Protein 2I33 (pdb70)

Organism: Bacillus anthracis (NCBI:txid1392)

Foldseek 3Di:
DLVLQVLVVLLCCCPDPVVQLVLLQVLLVLVLVLVVVDVVVPDPFQEAAEEEPDLFFFDPSVVSVVCSVVSNDPPVCVVVSLQVLATETGHNRQVSQVVCVVVVYYYAHEYADEPVSLVSPLSNCVVRNHPPSDPVRYHYDYVVDFARVVVVVVCVVRHPHQAFEEAACSSDPDQGLDALVVSVVVCVVCVVCDSNRYRHHHRPNDYVNLCNLVSVDPVDDPVVSVVSVVVPDDDDDD/DLLLLVLVVLLCCCVDPPVQLVLLVVLLVLVLVLVVVDVVVPDPFAAAAEEEPDLWFFDPSVVSVVCSVVSPDPPVCVVVSLQVLATETGHNRQVSQVVCVVVVYHYAHEYQDAPVSLVSQLSNCVVNNRPPSDPVRYHYDDPVFARVVVVVVVVVRHDHQAFIEAACSSDPDQGLDALVVNVVVCVVCVVCDSNRYRHHHRPNDYVNLCNLVSVDPPDDSVRSVVSVVVPDDDDD

CATH classification: 3.40.50.1000

Structure (mmCIF, N/CA/C/O backbone):
data_2I33
#
_entry.id   2I33
#
_cell.length_a   52.231
_cell.length_b   89.909
_cell.length_c   104.238
_cell.angle_alpha   90.00
_cell.angle_beta   90.00
_cell.angle_gamma   90.00
#
_symmetry.space_group_name_H-M   'P 21 21 21'
#
loop_
_entity.id
_entity.type
_entity.pdbx_description
1 polymer 'Acid phosphatase'
2 non-polymer 'MAGNESIUM ION'
3 water water
#
loop_
_atom_site.group_PDB
_atom_site.id
_atom_site.type_symbol
_atom_site.label_atom_id
_atom_site.label_alt_id
_atom_site.label_comp_id
_atom_site.label_asym_id
_atom_site.label_entity_id
_atom_site.label_seq_id
_atom_site.pdbx_PDB_ins_code
_atom_site.Cartn_x
_atom_site.Cartn_y
_atom_site.Cartn_z
_atom_site.occupancy
_atom_site.B_iso_or_equiv
_atom_site.auth_seq_id
_atom_site.auth_comp_id
_atom_site.auth_asym_id
_atom_site.auth_atom_id
_atom_site.pdbx_PDB_model_num
ATOM 1 N N . VAL A 1 14 ? 40.332 30.848 41.310 1.00 41.36 14 VAL A N 1
ATOM 2 C CA . VAL A 1 14 ? 40.757 31.605 40.089 1.00 41.36 14 VAL A CA 1
ATOM 3 C C . VAL A 1 14 ? 40.677 33.115 40.308 1.00 41.21 14 VAL A C 1
ATOM 4 O O . VAL A 1 14 ? 39.708 33.638 40.874 1.00 41.53 14 VAL A O 1
ATOM 8 N N . LYS A 1 15 ? 41.712 33.812 39.854 1.00 40.36 15 LYS A N 1
ATOM 9 C CA . LYS A 1 15 ? 41.754 35.264 39.901 1.00 39.68 15 LYS A CA 1
ATOM 10 C C . LYS A 1 15 ? 41.616 35.786 38.477 1.00 38.50 15 LYS A C 1
ATOM 11 O O . LYS A 1 15 ? 42.612 35.887 37.744 1.00 39.24 15 LYS A O 1
ATOM 13 N N . LEU A 1 16 ? 40.380 36.121 38.080 1.00 36.73 16 LEU A N 1
ATOM 14 C CA . LEU A 1 16 ? 40.097 36.602 36.744 1.00 35.83 16 LEU A CA 1
ATOM 15 C C . LEU A 1 16 ? 40.966 37.788 36.395 1.00 33.60 16 LEU A C 1
ATOM 16 O O . LEU A 1 16 ? 41.385 37.926 35.258 1.00 34.29 16 LEU A O 1
ATOM 21 N N . THR A 1 17 ? 41.213 38.670 37.357 1.00 31.78 17 THR A N 1
ATOM 22 C CA . THR A 1 17 ? 41.928 39.908 37.043 1.00 29.59 17 THR A CA 1
ATOM 23 C C . THR A 1 17 ? 43.359 39.674 36.537 1.00 28.17 17 THR A C 1
ATOM 24 O O . THR A 1 17 ? 43.877 40.489 35.765 1.00 28.09 17 THR A O 1
ATOM 28 N N . ASP A 1 18 ? 43.956 38.550 36.914 1.00 27.08 18 ASP A N 1
ATOM 29 C CA . ASP A 1 18 ? 45.303 38.244 36.457 1.00 26.32 18 ASP A CA 1
ATOM 30 C C . ASP A 1 18 ? 45.271 37.979 34.960 1.00 25.71 18 ASP A C 1
ATOM 31 O O . ASP A 1 18 ? 46.239 38.245 34.257 1.00 26.85 18 ASP A O 1
ATOM 36 N N . GLN A 1 19 ? 44.154 37.459 34.477 1.00 25.08 19 GLN A N 1
ATOM 37 C CA . GLN A 1 19 ? 44.030 37.169 33.043 1.00 25.53 19 GLN A CA 1
ATOM 38 C C . GLN A 1 19 ? 44.038 38.402 32.144 1.00 26.50 19 GLN A C 1
ATOM 39 O O . GLN A 1 19 ? 44.229 38.285 30.913 1.00 25.79 19 GLN A O 1
ATOM 45 N N . GLN A 1 20 ? 43.847 39.582 32.750 1.00 26.71 20 GLN A N 1
ATOM 46 C CA A GLN A 1 20 ? 43.822 40.907 32.088 0.50 27.25 20 GLN A CA 1
ATOM 47 C CA B GLN A 1 20 ? 43.829 40.832 31.989 0.50 26.51 20 GLN A CA 1
ATOM 48 C C . GLN A 1 20 ? 45.209 41.504 31.925 1.00 26.52 20 GLN A C 1
ATOM 49 O O . GLN A 1 20 ? 45.390 42.524 31.234 1.00 26.24 20 GLN A O 1
ATOM 60 N N . LEU A 1 21 ? 46.164 40.941 32.640 1.00 26.17 21 LEU A N 1
ATOM 61 C CA . LEU A 1 21 ? 47.407 41.642 32.869 1.00 26.85 21 LEU A CA 1
ATOM 62 C C . LEU A 1 21 ? 48.110 42.055 31.589 1.00 26.13 21 LEU A C 1
ATOM 63 O O . LEU A 1 21 ? 48.424 43.234 31.420 1.00 28.01 21 LEU A O 1
ATOM 68 N N . MET A 1 22 ? 48.320 41.124 30.664 1.00 26.32 22 MET A N 1
ATOM 69 C CA . MET A 1 22 ? 49.018 41.475 29.426 1.00 25.99 22 MET A CA 1
ATOM 70 C C . MET A 1 22 ? 48.251 42.499 28.590 1.00 26.10 22 MET A C 1
ATOM 71 O O . MET A 1 22 ? 48.826 43.442 28.049 1.00 26.35 22 MET A O 1
ATOM 76 N N . ALA A 1 23 ? 46.943 42.315 28.481 1.00 25.96 23 ALA A N 1
ATOM 77 C CA . ALA A 1 23 ? 46.130 43.295 27.755 1.00 26.46 23 ALA A CA 1
ATOM 78 C C . ALA A 1 23 ? 46.308 44.698 28.349 1.00 26.61 23 ALA A C 1
ATOM 79 O O . ALA A 1 23 ? 46.478 45.684 27.614 1.00 27.72 23 ALA A O 1
ATOM 81 N N . ASP A 1 24 ? 46.268 44.773 29.675 1.00 25.69 24 ASP A N 1
ATOM 82 C CA . ASP A 1 24 ? 46.380 46.057 30.380 1.00 26.72 24 ASP A CA 1
ATOM 83 C C . ASP A 1 24 ? 47.758 46.641 30.205 1.00 26.66 24 ASP A C 1
ATOM 84 O O . ASP A 1 24 ? 47.917 47.843 29.966 1.00 26.93 24 ASP A O 1
ATOM 89 N N . LEU A 1 25 ? 48.748 45.778 30.296 1.00 26.31 25 LEU A N 1
ATOM 90 C CA . LEU A 1 25 ? 50.135 46.193 30.200 1.00 26.40 25 LEU A CA 1
ATOM 91 C C . LEU A 1 25 ? 50.425 46.734 28.793 1.00 27.00 25 LEU A C 1
ATOM 92 O O . LEU A 1 25 ? 51.065 47.756 28.629 1.00 27.91 25 LEU A O 1
ATOM 97 N N . TRP A 1 26 ? 49.915 46.046 27.777 1.00 27.01 26 TRP A N 1
ATOM 98 C CA . TRP A 1 26 ? 50.026 46.529 26.400 1.00 25.98 26 TRP A CA 1
ATOM 99 C C . TRP A 1 26 ? 49.383 47.913 26.280 1.00 26.38 26 TRP A C 1
ATOM 100 O O . TRP A 1 26 ? 49.924 48.860 25.712 1.00 26.57 26 TRP A O 1
ATOM 111 N N . TYR A 1 27 ? 48.176 48.008 26.781 1.00 25.74 27 TYR A N 1
ATOM 112 C CA . TYR A 1 27 ? 47.429 49.244 26.599 1.00 26.57 27 TYR A CA 1
ATOM 113 C C . TYR A 1 27 ? 48.146 50.410 27.291 1.00 27.05 27 TYR A C 1
ATOM 114 O O . TYR A 1 27 ? 48.205 51.536 26.760 1.00 28.61 27 TYR A O 1
ATOM 123 N N . GLN A 1 28 ? 48.699 50.147 28.473 1.00 28.18 28 GLN A N 1
ATOM 124 C CA . GLN A 1 28 ? 49.350 51.188 29.256 1.00 29.15 28 GLN A CA 1
ATOM 125 C C . GLN A 1 28 ? 50.744 51.560 28.827 1.00 30.26 28 GLN A C 1
ATOM 126 O O . GLN A 1 28 ? 51.182 52.695 29.068 1.00 32.27 28 GLN A O 1
ATOM 132 N N . THR A 1 29 ? 51.470 50.620 28.248 1.00 28.41 29 THR A N 1
ATOM 133 C CA . THR A 1 29 ? 52.883 50.841 28.000 1.00 28.89 29 THR A CA 1
ATOM 134 C C . THR A 1 29 ? 53.278 50.755 26.543 1.00 27.88 29 THR A C 1
ATOM 135 O O . THR A 1 29 ? 54.330 51.283 26.190 1.00 28.26 29 THR A O 1
ATOM 139 N N . ALA A 1 30 ? 52.520 50.026 25.712 1.00 26.91 30 ALA A N 1
ATOM 140 C CA . ALA A 1 30 ? 53.007 49.735 24.371 1.00 27.02 30 ALA A CA 1
ATOM 141 C C . ALA A 1 30 ? 52.990 50.942 23.465 1.00 26.86 30 ALA A C 1
ATOM 142 O O . ALA A 1 30 ? 51.946 51.548 23.243 1.00 26.92 30 ALA A O 1
ATOM 144 N N . GLY A 1 31 ? 54.128 51.240 22.862 1.00 27.13 31 GLY A N 1
ATOM 145 C CA . GLY A 1 31 ? 54.133 52.284 21.835 1.00 26.00 31 GLY A CA 1
ATOM 146 C C . GLY A 1 31 ? 53.179 51.955 20.694 1.00 25.80 31 GLY A C 1
ATOM 147 O O . GLY A 1 31 ? 52.633 52.834 20.050 1.00 26.98 31 GLY A O 1
ATOM 148 N N . GLU A 1 32 ? 53.045 50.659 20.372 1.00 25.42 32 GLU A N 1
ATOM 149 C CA . GLU A 1 32 ? 52.120 50.192 19.340 1.00 24.85 32 GLU A CA 1
ATOM 150 C C . GLU A 1 32 ? 50.715 50.674 19.599 1.00 25.49 32 GLU A C 1
ATOM 151 O O . GLU A 1 32 ? 50.012 51.097 18.675 1.00 26.81 32 GLU A O 1
ATOM 157 N N . MET A 1 33 ? 50.319 50.622 20.865 1.00 26.51 33 MET A N 1
ATOM 158 C CA . MET A 1 33 ? 49.003 51.123 21.238 1.00 26.67 33 MET A CA 1
ATOM 159 C C . MET A 1 33 ? 48.915 52.602 20.869 1.00 27.11 33 MET A C 1
ATOM 160 O O . MET A 1 33 ? 47.996 53.044 20.240 1.00 27.35 33 MET A O 1
ATOM 165 N N . LYS A 1 34 ? 49.918 53.363 21.278 1.00 26.88 34 LYS A N 1
ATOM 166 C CA . LYS A 1 34 ? 49.905 54.808 20.977 1.00 27.43 34 LYS A CA 1
ATOM 167 C C . LYS A 1 34 ? 49.838 55.042 19.477 1.00 27.16 34 LYS A C 1
ATOM 168 O O . LYS A 1 34 ? 49.093 55.902 19.021 1.00 27.35 34 LYS A O 1
ATOM 174 N N . ALA A 1 35 ? 50.599 54.267 18.717 1.00 26.34 35 ALA A N 1
ATOM 175 C CA . ALA A 1 35 ? 50.640 54.402 17.271 1.00 26.57 35 ALA A CA 1
ATOM 176 C C . ALA A 1 35 ? 49.279 54.124 16.645 1.00 26.27 35 ALA A C 1
ATOM 177 O O . ALA A 1 35 ? 48.873 54.762 15.658 1.00 27.27 35 ALA A O 1
ATOM 179 N N . LEU A 1 36 ? 48.556 53.146 17.208 1.00 25.03 36 LEU A N 1
ATOM 180 C CA . LEU A 1 36 ? 47.233 52.840 16.722 1.00 26.02 36 LEU A CA 1
ATOM 181 C C . LEU A 1 36 ? 46.274 53.996 16.994 1.00 26.07 36 LEU A C 1
ATOM 182 O O . LEU A 1 36 ? 45.392 54.264 16.196 1.00 28.12 36 LEU A O 1
ATOM 187 N N . TYR A 1 37 ? 46.428 54.673 18.118 1.00 26.76 37 TYR A N 1
ATOM 188 C CA . TYR A 1 37 ? 45.635 55.865 18.401 1.00 26.87 37 TYR A CA 1
ATOM 189 C C . TYR A 1 37 ? 45.998 56.986 17.429 1.00 27.22 37 TYR A C 1
ATOM 190 O O . TYR A 1 37 ? 45.124 57.603 16.851 1.00 27.69 37 TYR A O 1
ATOM 199 N N . TYR A 1 38 ? 47.272 57.217 17.196 1.00 26.85 38 TYR A N 1
ATOM 200 C CA . TYR A 1 38 ? 47.615 58.234 16.183 1.00 26.49 38 TYR A CA 1
ATOM 201 C C . TYR A 1 38 ? 47.085 57.831 14.811 1.00 26.59 38 TYR A C 1
ATOM 202 O O . TYR A 1 38 ? 46.616 58.677 14.033 1.00 27.08 38 TYR A O 1
ATOM 211 N N . GLN A 1 39 ? 47.190 56.563 14.456 1.00 26.80 39 GLN A N 1
ATOM 212 C CA . GLN A 1 39 ? 46.742 56.129 13.147 1.00 27.07 39 GLN A CA 1
ATOM 213 C C . GLN A 1 39 ? 45.254 56.391 12.996 1.00 27.04 39 GLN A C 1
ATOM 214 O O . GLN A 1 39 ? 44.785 56.886 11.975 1.00 27.26 39 GLN A O 1
ATOM 220 N N . GLY A 1 40 ? 44.508 56.067 14.044 1.00 26.57 40 GLY A N 1
ATOM 221 C CA . GLY A 1 40 ? 43.064 56.274 14.029 1.00 26.71 40 GLY A CA 1
ATOM 222 C C . GLY A 1 40 ? 42.740 57.765 13.873 1.00 26.90 40 GLY A C 1
ATOM 223 O O . GLY A 1 40 ? 41.951 58.175 13.003 1.00 27.57 40 GLY A O 1
ATOM 224 N N . TYR A 1 41 ? 43.361 58.592 14.687 1.00 26.12 41 TYR A N 1
ATOM 225 C CA . TYR A 1 41 ? 43.081 60.026 14.618 1.00 26.70 41 TYR A CA 1
ATOM 226 C C . TYR A 1 41 ? 43.608 60.668 13.348 1.00 27.36 41 TYR A C 1
ATOM 227 O O . TYR A 1 41 ? 42.966 61.588 12.800 1.00 27.98 41 TYR A O 1
ATOM 236 N N . ASN A 1 42 ? 44.740 60.187 12.829 1.00 26.51 42 ASN A N 1
ATOM 237 C CA . ASN A 1 42 ? 45.198 60.705 11.553 1.00 27.53 42 ASN A CA 1
ATOM 238 C C . ASN A 1 42 ? 44.222 60.382 10.429 1.00 26.99 42 ASN A C 1
ATOM 239 O O . ASN A 1 42 ? 43.952 61.207 9.560 1.00 26.85 42 ASN A O 1
ATOM 244 N N . THR A 1 43 ? 43.749 59.140 10.438 1.00 27.03 43 THR A N 1
ATOM 245 C CA . THR A 1 43 ? 42.849 58.680 9.416 1.00 27.68 43 THR A CA 1
ATOM 246 C C . THR A 1 43 ? 41.546 59.450 9.575 1.00 27.79 43 THR A C 1
ATOM 247 O O . THR A 1 43 ? 40.943 59.891 8.599 1.00 27.81 43 THR A O 1
ATOM 251 N N . GLY A 1 44 ? 41.113 59.630 10.807 1.00 28.05 44 GLY A N 1
ATOM 252 C CA . GLY A 1 44 ? 39.905 60.407 11.052 1.00 27.75 44 GLY A CA 1
ATOM 253 C C . GLY A 1 44 ? 40.028 61.833 10.509 1.00 27.15 44 GLY A C 1
ATOM 254 O O . GLY A 1 44 ? 39.089 62.391 9.914 1.00 27.59 44 GLY A O 1
ATOM 255 N N . GLN A 1 45 ? 41.177 62.463 10.692 1.00 27.44 45 GLN A N 1
ATOM 256 C CA . GLN A 1 45 ? 41.355 63.811 10.171 1.00 27.73 45 GLN A CA 1
ATOM 257 C C . GLN A 1 45 ? 41.268 63.870 8.640 1.00 27.27 45 GLN A C 1
ATOM 258 O O . GLN A 1 45 ? 40.632 64.749 8.064 1.00 27.71 45 GLN A O 1
ATOM 264 N N . LEU A 1 46 ? 41.903 62.907 7.986 1.00 27.09 46 LEU A N 1
ATOM 265 C CA . LEU A 1 46 ? 41.876 62.798 6.538 1.00 27.90 46 LEU A CA 1
ATOM 266 C C . LEU A 1 46 ? 40.446 62.639 6.068 1.00 27.09 46 LEU A C 1
ATOM 267 O O . LEU A 1 46 ? 40.007 63.302 5.145 1.00 27.45 46 LEU A O 1
ATOM 272 N N . LYS A 1 47 ? 39.710 61.757 6.733 1.00 26.09 47 LYS A N 1
ATOM 273 C CA . LYS A 1 47 ? 38.349 61.508 6.338 1.00 27.04 47 LYS A CA 1
ATOM 274 C C . LYS A 1 47 ? 37.439 62.679 6.681 1.00 26.89 47 LYS A C 1
ATOM 275 O O . LYS A 1 47 ? 36.476 62.943 5.967 1.00 27.38 47 LYS A O 1
ATOM 281 N N . LEU A 1 48 ? 37.759 63.403 7.749 1.00 25.95 48 LEU A N 1
ATOM 282 C CA . LEU A 1 48 ? 37.001 64.612 8.068 1.00 26.27 48 LEU A CA 1
ATOM 283 C C . LEU A 1 48 ? 37.145 65.628 6.936 1.00 26.65 48 LEU A C 1
ATOM 284 O O . LEU A 1 48 ? 36.179 66.147 6.428 1.00 26.22 48 LEU A O 1
ATOM 289 N N . ASP A 1 49 ? 38.372 65.886 6.513 1.00 26.93 49 ASP A N 1
ATOM 290 C CA . ASP A 1 49 ? 38.581 66.812 5.411 1.00 27.22 49 ASP A CA 1
ATOM 291 C C . ASP A 1 49 ? 37.843 66.396 4.137 1.00 27.01 49 ASP A C 1
ATOM 292 O O . ASP A 1 49 ? 37.271 67.222 3.448 1.00 27.02 49 ASP A O 1
ATOM 297 N N . ALA A 1 50 ? 37.890 65.096 3.854 1.00 26.93 50 ALA A N 1
ATOM 298 C CA . ALA A 1 50 ? 37.238 64.541 2.669 1.00 27.28 50 ALA A CA 1
ATOM 299 C C . ALA A 1 50 ? 35.741 64.796 2.743 1.00 27.12 50 ALA A C 1
ATOM 300 O O . ALA A 1 50 ? 35.122 65.171 1.753 1.00 27.21 50 ALA A O 1
ATOM 302 N N . ALA A 1 51 ? 35.181 64.553 3.930 1.00 26.63 51 ALA A N 1
ATOM 303 C CA . ALA A 1 51 ? 33.756 64.725 4.148 1.00 27.45 51 ALA A CA 1
ATOM 304 C C . ALA A 1 51 ? 33.342 66.176 4.005 1.00 27.27 51 ALA A C 1
ATOM 305 O O . ALA A 1 51 ? 32.296 66.471 3.426 1.00 28.25 51 ALA A O 1
ATOM 307 N N . LEU A 1 52 ? 34.145 67.086 4.545 1.00 26.66 52 LEU A N 1
ATOM 308 C CA . LEU A 1 52 ? 33.854 68.519 4.431 1.00 27.60 52 LEU A CA 1
ATOM 309 C C . LEU A 1 52 ? 33.938 68.959 2.979 1.00 28.17 52 LEU A C 1
ATOM 310 O O . LEU A 1 52 ? 33.126 69.756 2.520 1.00 28.33 52 LEU A O 1
ATOM 315 N N . ALA A 1 53 ? 34.909 68.432 2.248 1.00 28.21 53 ALA A N 1
ATOM 316 C CA . ALA A 1 53 ? 35.025 68.778 0.833 1.00 29.22 53 ALA A CA 1
ATOM 317 C C . ALA A 1 53 ? 33.858 68.203 0.030 1.00 29.91 53 ALA A C 1
ATOM 318 O O . ALA A 1 53 ? 33.445 68.815 -0.957 1.00 30.62 53 ALA A O 1
ATOM 320 N N . LYS A 1 54 ? 33.349 67.015 0.430 1.00 31.25 54 LYS A N 1
ATOM 321 C CA . LYS A 1 54 ? 32.188 66.422 -0.270 1.00 32.16 54 LYS A CA 1
ATOM 322 C C . LYS A 1 54 ? 30.975 67.342 -0.023 1.00 33.23 54 LYS A C 1
ATOM 323 O O . LYS A 1 54 ? 30.153 67.622 -0.927 1.00 30.51 54 LYS A O 1
ATOM 326 N N . GLY A 1 55 ? 30.892 67.828 1.220 1.00 32.43 55 GLY A N 1
ATOM 327 C CA . GLY A 1 55 ? 29.793 68.655 1.649 1.00 33.33 55 GLY A CA 1
ATOM 328 C C . GLY A 1 55 ? 28.759 67.782 2.304 1.00 33.78 55 GLY A C 1
ATOM 329 O O . GLY A 1 55 ? 28.773 66.554 2.173 1.00 34.38 55 GLY A O 1
ATOM 330 N N . THR A 1 56 ? 27.873 68.426 3.036 1.00 34.57 56 THR A N 1
ATOM 331 C CA . THR A 1 56 ? 26.834 67.732 3.752 1.00 35.29 56 THR A CA 1
ATOM 332 C C . THR A 1 56 ? 25.531 68.484 3.536 1.00 34.96 56 THR A C 1
ATOM 333 O O . THR A 1 56 ? 25.536 69.644 3.090 1.00 36.03 56 THR A O 1
ATOM 337 N N . GLU A 1 57 ? 24.413 67.821 3.834 1.00 34.84 57 GLU A N 1
ATOM 338 C CA . GLU A 1 57 ? 23.098 68.443 3.770 1.00 34.08 57 GLU A CA 1
ATOM 339 C C . GLU A 1 57 ? 22.913 69.238 5.051 1.00 33.44 57 GLU A C 1
ATOM 340 O O . GLU A 1 57 ? 22.496 70.378 5.020 1.00 34.03 57 GLU A O 1
ATOM 341 N N . LYS A 1 58 ? 23.262 68.621 6.184 1.00 32.10 58 LYS A N 1
ATOM 342 C CA . LYS A 1 58 ? 23.155 69.277 7.484 1.00 31.06 58 LYS A CA 1
ATOM 343 C C . LYS A 1 58 ? 24.535 69.648 8.024 1.00 30.16 58 LYS A C 1
ATOM 344 O O . LYS A 1 58 ? 25.564 69.217 7.507 1.00 29.15 58 LYS A O 1
ATOM 350 N N . LYS A 1 59 ? 24.520 70.434 9.091 1.00 28.95 59 LYS A N 1
ATOM 351 C CA . LYS A 1 59 ? 25.712 70.853 9.797 1.00 28.13 59 LYS A CA 1
ATOM 352 C C . LYS A 1 59 ? 26.542 69.603 10.109 1.00 26.87 59 LYS A C 1
ATOM 353 O O . LYS A 1 59 ? 26.013 68.629 10.609 1.00 27.09 59 LYS A O 1
ATOM 359 N N . PRO A 1 60 ? 27.834 69.605 9.757 1.00 25.95 60 PRO A N 1
ATOM 360 C CA . PRO A 1 60 ? 28.585 68.396 10.061 1.00 25.80 60 PRO A CA 1
ATOM 361 C C . PRO A 1 60 ? 28.816 68.176 11.557 1.00 26.00 60 PRO A C 1
ATOM 362 O O . PRO A 1 60 ? 29.003 69.124 12.325 1.00 26.33 60 PRO A O 1
ATOM 366 N N . ALA A 1 61 ? 28.838 66.910 11.952 1.00 25.92 61 ALA A N 1
ATOM 367 C CA . ALA A 1 61 ? 29.272 66.532 13.292 1.00 25.19 61 ALA A CA 1
ATOM 368 C C . ALA A 1 61 ? 30.148 65.295 13.248 1.00 25.01 61 ALA A C 1
ATOM 369 O O . ALA A 1 61 ? 30.160 64.556 12.268 1.00 25.68 61 ALA A O 1
ATOM 371 N N . ILE A 1 62 ? 30.890 65.113 14.315 1.00 25.13 62 ILE A N 1
ATOM 372 C CA . ILE A 1 62 ? 31.514 63.831 14.591 1.00 25.63 62 ILE A CA 1
ATOM 373 C C . ILE A 1 62 ? 31.088 63.379 15.970 1.00 25.86 62 ILE A C 1
ATOM 374 O O . ILE A 1 62 ? 30.662 64.187 16.808 1.00 26.41 62 ILE A O 1
ATOM 379 N N . VAL A 1 63 ? 31.150 62.071 16.156 1.00 26.08 63 VAL A N 1
ATOM 380 C CA . VAL A 1 63 ? 30.772 61.425 17.382 1.00 25.98 63 VAL A CA 1
ATOM 381 C C . VAL A 1 63 ? 31.945 60.610 17.866 1.00 26.20 63 VAL A C 1
ATOM 382 O O . VAL A 1 63 ? 32.546 59.910 17.080 1.00 25.86 63 VAL A O 1
ATOM 386 N N . LEU A 1 64 ? 32.242 60.731 19.144 1.00 26.35 64 LEU A N 1
ATOM 387 C CA . LEU A 1 64 ? 33.252 59.922 19.776 1.00 27.03 64 LEU A CA 1
ATOM 388 C C . LEU A 1 64 ? 32.764 59.316 21.060 1.00 27.03 64 LEU A C 1
ATOM 389 O O . LEU A 1 64 ? 32.077 59.944 21.859 1.00 27.64 64 LEU A O 1
ATOM 394 N N . ASP A 1 65 ? 33.171 58.075 21.285 1.00 27.76 65 ASP A N 1
ATOM 395 C CA . ASP A 1 65 ? 33.102 57.493 22.581 1.00 28.72 65 ASP A CA 1
ATOM 396 C C . ASP A 1 65 ? 34.134 58.215 23.465 1.00 28.93 65 ASP A C 1
ATOM 397 O O . ASP A 1 65 ? 35.021 58.884 22.947 1.00 29.38 65 ASP A O 1
ATOM 402 N N . LEU A 1 66 ? 34.041 58.040 24.790 1.00 27.52 66 LEU A N 1
ATOM 403 C CA . LEU A 1 66 ? 35.009 58.662 25.689 1.00 27.26 66 LEU A CA 1
ATOM 404 C C . LEU A 1 66 ? 36.022 57.665 26.174 1.00 28.19 66 LEU A C 1
ATOM 405 O O . LEU A 1 66 ? 37.181 57.785 25.861 1.00 28.61 66 LEU A O 1
ATOM 410 N N . ASP A 1 67 ? 35.573 56.673 26.924 1.00 27.68 67 ASP A N 1
ATOM 411 C CA . ASP A 1 67 ? 36.507 55.787 27.622 1.00 27.73 67 ASP A CA 1
ATOM 412 C C . ASP A 1 67 ? 37.190 54.882 26.605 1.00 27.82 67 ASP A C 1
ATOM 413 O O . ASP A 1 67 ? 36.560 54.144 25.849 1.00 28.00 67 ASP A O 1
ATOM 418 N N . GLU A 1 68 ? 38.505 54.932 26.631 1.00 27.05 68 GLU A N 1
ATOM 419 C CA . GLU A 1 68 ? 39.345 54.172 25.707 1.00 27.32 68 GLU A CA 1
ATOM 420 C C . GLU A 1 68 ? 39.238 54.654 24.243 1.00 27.33 68 GLU A C 1
ATOM 421 O O . GLU A 1 68 ? 39.696 53.968 23.322 1.00 27.92 68 GLU A O 1
ATOM 427 N N . THR A 1 69 ? 38.715 55.854 24.063 1.00 26.35 69 THR A N 1
ATOM 428 C CA . THR A 1 69 ? 38.729 56.511 22.784 1.00 26.35 69 THR A CA 1
ATOM 429 C C . THR A 1 69 ? 39.368 57.885 22.912 1.00 27.45 69 THR A C 1
ATOM 430 O O . THR A 1 69 ? 40.317 58.194 22.191 1.00 28.28 69 THR A O 1
ATOM 434 N N . VAL A 1 70 ? 38.878 58.685 23.869 1.00 27.56 70 VAL A N 1
ATOM 435 C CA . VAL A 1 70 ? 39.420 60.000 24.209 1.00 27.12 70 VAL A CA 1
ATOM 436 C C . VAL A 1 70 ? 40.137 59.940 25.564 1.00 27.66 70 VAL A C 1
ATOM 437 O O . VAL A 1 70 ? 41.208 60.486 25.713 1.00 28.18 70 VAL A O 1
ATOM 441 N N . LEU A 1 71 ? 39.515 59.304 26.544 1.00 27.02 71 LEU A N 1
ATOM 442 C CA . LEU A 1 71 ? 40.067 59.243 27.904 1.00 26.91 71 LEU A CA 1
ATOM 443 C C . LEU A 1 71 ? 40.595 57.865 28.240 1.00 28.12 71 LEU A C 1
ATOM 444 O O . LEU A 1 71 ? 39.947 56.847 28.004 1.00 27.85 71 LEU A O 1
ATOM 449 N N . ASP A 1 72 ? 41.771 57.864 28.847 1.00 27.56 72 ASP A N 1
ATOM 450 C CA . ASP A 1 72 ? 42.489 56.660 29.203 1.00 28.67 72 ASP A CA 1
ATOM 451 C C . ASP A 1 72 ? 42.162 56.236 30.640 1.00 28.30 72 ASP A C 1
ATOM 452 O O . ASP A 1 72 ? 42.581 56.878 31.594 1.00 28.43 72 ASP A O 1
ATOM 457 N N . ASN A 1 73 ? 41.420 55.139 30.776 1.00 28.22 73 ASN A N 1
ATOM 458 C CA . ASN A 1 73 ? 41.059 54.624 32.107 1.00 28.53 73 ASN A CA 1
ATOM 459 C C . ASN A 1 73 ? 41.887 53.454 32.519 1.00 28.76 73 ASN A C 1
ATOM 460 O O . ASN A 1 73 ? 41.567 52.744 33.502 1.00 29.08 73 ASN A O 1
ATOM 465 N N . SER A 1 74 ? 42.988 53.223 31.827 1.00 29.18 74 SER A N 1
ATOM 466 C CA . SER A 1 74 ? 43.760 52.057 32.160 1.00 28.88 74 SER A CA 1
ATOM 467 C C . SER A 1 74 ? 44.269 52.065 33.621 1.00 29.42 74 SER A C 1
ATOM 468 O O . SER A 1 74 ? 44.424 50.977 34.179 1.00 30.45 74 SER A O 1
ATOM 471 N N . PRO A 1 75 ? 44.514 53.244 34.265 1.00 28.84 75 PRO A N 1
ATOM 472 C CA . PRO A 1 75 ? 44.899 53.150 35.696 1.00 28.19 75 PRO A CA 1
ATOM 473 C C . PRO A 1 75 ? 43.871 52.435 36.560 1.00 27.86 75 PRO A C 1
ATOM 474 O O . PRO A 1 75 ? 44.223 51.833 37.574 1.00 28.61 75 PRO A O 1
ATOM 478 N N . HIS A 1 76 ? 42.611 52.507 36.161 1.00 27.01 76 HIS A N 1
ATOM 479 C CA . HIS A 1 76 ? 41.606 51.760 36.897 1.00 27.28 76 HIS A CA 1
ATOM 480 C C . HIS A 1 76 ? 41.752 50.250 36.682 1.00 26.26 76 HIS A C 1
ATOM 481 O O . HIS A 1 76 ? 41.646 49.440 37.618 1.00 27.10 76 HIS A O 1
ATOM 488 N N . GLN A 1 77 ? 42.008 49.853 35.444 1.00 27.53 77 GLN A N 1
ATOM 489 C CA . GLN A 1 77 ? 42.199 48.436 35.149 1.00 28.96 77 GLN A CA 1
ATOM 490 C C . GLN A 1 77 ? 43.436 47.906 35.875 1.00 28.74 77 GLN A C 1
ATOM 491 O O . GLN A 1 77 ? 43.420 46.791 36.406 1.00 29.81 77 GLN A O 1
ATOM 497 N N . ALA A 1 78 ? 44.488 48.711 35.925 1.00 28.84 78 ALA A N 1
ATOM 498 C CA . ALA A 1 78 ? 45.691 48.375 36.706 1.00 28.11 78 ALA A CA 1
ATOM 499 C C . ALA A 1 78 ? 45.351 48.162 38.185 1.00 28.00 78 ALA A C 1
ATOM 500 O O . ALA A 1 78 ? 45.832 47.236 38.827 1.00 27.65 78 ALA A O 1
ATOM 502 N N . MET A 1 79 ? 44.512 49.040 38.728 1.00 27.24 79 MET A N 1
ATOM 503 C CA . MET A 1 79 ? 44.052 48.900 40.102 1.00 26.91 79 MET A CA 1
ATOM 504 C C . MET A 1 79 ? 43.372 47.545 40.281 1.00 26.32 79 MET A C 1
ATOM 505 O O . MET A 1 79 ? 43.574 46.882 41.293 1.00 25.95 79 MET A O 1
ATOM 510 N N . SER A 1 80 ? 42.566 47.138 39.306 1.00 25.89 80 SER A N 1
ATOM 511 C CA . SER A 1 80 ? 41.884 45.852 39.424 1.00 26.27 80 SER A CA 1
ATOM 512 C C . SER A 1 80 ? 42.858 44.686 39.459 1.00 26.65 80 SER A C 1
ATOM 513 O O . SER A 1 80 ? 42.684 43.752 40.201 1.00 25.52 80 SER A O 1
ATOM 516 N N . VAL A 1 81 ? 43.881 44.745 38.627 1.00 26.48 81 VAL A N 1
ATOM 517 C CA . VAL A 1 81 ? 44.947 43.752 38.683 1.00 27.06 81 VAL A CA 1
ATOM 518 C C . VAL A 1 81 ? 45.618 43.724 40.063 1.00 27.37 81 VAL A C 1
ATOM 519 O O . VAL A 1 81 ? 45.845 42.657 40.640 1.00 26.92 81 VAL A O 1
ATOM 523 N N . LYS A 1 82 ? 45.923 44.889 40.610 1.00 27.88 82 LYS A N 1
ATOM 524 C CA . LYS A 1 82 ? 46.622 44.937 41.893 1.00 29.46 82 LYS A CA 1
ATOM 525 C C . LYS A 1 82 ? 45.790 44.466 43.087 1.00 28.22 82 LYS A C 1
ATOM 526 O O . LYS A 1 82 ? 46.309 43.840 44.020 1.00 29.10 82 LYS A O 1
ATOM 532 N N . THR A 1 83 ? 44.497 44.759 43.057 1.00 27.03 83 THR A N 1
ATOM 533 C CA . THR A 1 83 ? 43.609 44.475 44.177 1.00 25.93 83 THR A CA 1
ATOM 534 C C . THR A 1 83 ? 42.911 43.125 44.025 1.00 25.18 83 THR A C 1
ATOM 535 O O . THR A 1 83 ? 42.347 42.586 44.982 1.00 25.93 83 THR A O 1
ATOM 539 N N . GLY A 1 84 ? 42.921 42.622 42.798 1.00 24.26 84 GLY A N 1
ATOM 540 C CA . GLY A 1 84 ? 42.191 41.419 42.455 1.00 24.56 84 GLY A CA 1
ATOM 541 C C . GLY A 1 84 ? 40.691 41.613 42.346 1.00 24.38 84 GLY A C 1
ATOM 542 O O . GLY A 1 84 ? 39.938 40.628 42.287 1.00 25.70 84 GLY A O 1
ATOM 543 N N . LYS A 1 85 ? 40.259 42.872 42.333 1.00 24.72 85 LYS A N 1
ATOM 544 C CA A LYS A 1 85 ? 38.834 43.186 42.301 0.50 25.37 85 LYS A CA 1
ATOM 545 C CA B LYS A 1 85 ? 38.834 43.209 42.309 0.50 25.24 85 LYS A CA 1
ATOM 546 C C . LYS A 1 85 ? 38.516 43.922 41.012 1.00 25.70 85 LYS A C 1
ATOM 547 O O . LYS A 1 85 ? 38.939 45.046 40.785 1.00 24.41 85 LYS A O 1
ATOM 558 N N . GLY A 1 86 ? 37.781 43.246 40.135 1.00 26.21 86 GLY A N 1
ATOM 559 C CA . GLY A 1 86 ? 37.506 43.750 38.836 1.00 26.63 86 GLY A CA 1
ATOM 560 C C . GLY A 1 86 ? 36.464 44.850 38.774 1.00 26.45 86 GLY A C 1
ATOM 561 O O . GLY A 1 86 ? 35.703 45.100 39.727 1.00 25.72 86 GLY A O 1
ATOM 562 N N . TYR A 1 87 ? 36.394 45.458 37.599 1.00 28.04 87 TYR A N 1
ATOM 563 C CA . TYR A 1 87 ? 35.381 46.440 37.293 1.00 28.22 87 TYR A CA 1
ATOM 564 C C . TYR A 1 87 ? 34.039 45.858 37.656 1.00 27.35 87 TYR A C 1
ATOM 565 O O . TYR A 1 87 ? 33.785 44.689 37.364 1.00 27.69 87 TYR A O 1
ATOM 574 N N . PRO A 1 88 ? 33.137 46.665 38.242 1.00 26.04 88 PRO A N 1
ATOM 575 C CA . PRO A 1 88 ? 33.257 48.109 38.493 1.00 25.59 88 PRO A CA 1
ATOM 576 C C . PRO A 1 88 ? 33.729 48.524 39.901 1.00 25.30 88 PRO A C 1
ATOM 577 O O . PRO A 1 88 ? 33.427 49.624 40.360 1.00 25.01 88 PRO A O 1
ATOM 581 N N . TYR A 1 89 ? 34.473 47.671 40.588 1.00 23.60 89 TYR A N 1
ATOM 582 C CA . TYR A 1 89 ? 35.008 48.037 41.901 1.00 23.36 89 TYR A CA 1
ATOM 583 C C . TYR A 1 89 ? 35.790 49.332 41.783 1.00 23.19 89 TYR A C 1
ATOM 584 O O . TYR A 1 89 ? 36.700 49.405 40.966 1.00 24.11 89 TYR A O 1
ATOM 593 N N . LYS A 1 90 ? 35.382 50.323 42.576 1.00 23.38 90 LYS A N 1
ATOM 594 C CA . LYS A 1 90 ? 36.014 51.655 42.614 1.00 23.57 90 LYS A CA 1
ATOM 595 C C . LYS A 1 90 ? 36.036 52.378 41.257 1.00 24.21 90 LYS A C 1
ATOM 596 O O . LYS A 1 90 ? 36.782 53.329 41.044 1.00 24.77 90 LYS A O 1
ATOM 602 N N . TRP A 1 91 ? 35.160 51.979 40.328 1.00 24.55 91 TRP A N 1
ATOM 603 C CA . TRP A 1 91 ? 35.062 52.689 39.071 1.00 25.19 91 TRP A CA 1
ATOM 604 C C . TRP A 1 91 ? 34.531 54.103 39.295 1.00 24.84 91 TRP A C 1
ATOM 605 O O . TRP A 1 91 ? 35.076 55.078 38.765 1.00 25.55 91 TRP A O 1
ATOM 616 N N . ASP A 1 92 ? 33.478 54.239 40.084 1.00 24.85 92 ASP A N 1
ATOM 617 C CA . ASP A 1 92 ? 32.941 55.574 40.353 1.00 25.66 92 ASP A CA 1
ATOM 618 C C . ASP A 1 92 ? 33.961 56.448 41.063 1.00 25.67 92 ASP A C 1
ATOM 619 O O . ASP A 1 92 ? 34.048 57.659 40.774 1.00 25.82 92 ASP A O 1
ATOM 624 N N . ASP A 1 93 ? 34.720 55.853 41.981 1.00 25.73 93 ASP A N 1
ATOM 625 C CA . ASP A 1 93 ? 35.809 56.575 42.659 1.00 25.84 93 ASP A CA 1
ATOM 626 C C . ASP A 1 93 ? 36.788 57.133 41.616 1.00 25.51 93 ASP A C 1
ATOM 627 O O . ASP A 1 93 ? 37.168 58.306 41.653 1.00 26.50 93 ASP A O 1
ATOM 632 N N . TRP A 1 94 ? 37.170 56.276 40.688 1.00 24.64 94 TRP A N 1
ATOM 633 C CA . TRP A 1 94 ? 38.042 56.665 39.584 1.00 25.50 94 TRP A CA 1
ATOM 634 C C . TRP A 1 94 ? 37.435 57.799 38.751 1.00 25.69 94 TRP A C 1
ATOM 635 O O . TRP A 1 94 ? 38.087 58.827 38.491 1.00 25.81 94 TRP A O 1
ATOM 646 N N . ILE A 1 95 ? 36.201 57.628 38.317 1.00 26.19 95 ILE A N 1
ATOM 647 C CA . ILE A 1 95 ? 35.546 58.688 37.525 1.00 25.62 95 ILE A CA 1
ATOM 648 C C . ILE A 1 95 ? 35.530 60.017 38.276 1.00 26.12 95 ILE A C 1
ATOM 649 O O . ILE A 1 95 ? 35.809 61.076 37.685 1.00 25.88 95 ILE A O 1
ATOM 654 N N . ASN A 1 96 ? 35.218 59.978 39.560 1.00 25.61 96 ASN A N 1
ATOM 655 C CA . ASN A 1 96 ? 35.164 61.190 40.346 1.00 26.46 96 ASN A CA 1
ATOM 656 C C . ASN A 1 96 ? 36.489 61.923 40.468 1.00 26.46 96 ASN A C 1
ATOM 657 O O . ASN A 1 96 ? 36.507 63.144 40.652 1.00 26.64 96 ASN A O 1
ATOM 662 N N . LYS A 1 97 ? 37.590 61.190 40.409 1.00 25.59 97 LYS A N 1
ATOM 663 C CA . LYS A 1 97 ? 38.907 61.816 40.471 1.00 27.48 97 LYS A CA 1
ATOM 664 C C . LYS A 1 97 ? 39.134 62.669 39.230 1.00 27.24 97 LYS A C 1
ATOM 665 O O . LYS A 1 97 ? 39.898 63.647 39.277 1.00 28.23 97 LYS A O 1
ATOM 671 N N . ALA A 1 98 ? 38.502 62.287 38.120 1.00 26.52 98 ALA A N 1
ATOM 672 C CA . ALA A 1 98 ? 38.462 63.137 36.906 1.00 26.88 98 ALA A CA 1
ATOM 673 C C . ALA A 1 98 ? 39.878 63.461 36.438 1.00 26.77 98 ALA A C 1
ATOM 674 O O . ALA A 1 98 ? 40.214 64.594 36.079 1.00 27.52 98 ALA A O 1
ATOM 676 N N . GLU A 1 99 ? 40.697 62.430 36.431 1.00 26.87 99 GLU A N 1
ATOM 677 C CA . GLU A 1 99 ? 42.106 62.565 36.112 1.00 27.74 99 GLU A CA 1
ATOM 678 C C . GLU A 1 99 ? 42.582 61.649 34.997 1.00 26.89 99 GLU A C 1
ATOM 679 O O . GLU A 1 99 ? 43.790 61.494 34.832 1.00 27.56 99 GLU A O 1
ATOM 685 N N . ALA A 1 100 ? 41.672 61.055 34.216 1.00 27.37 100 ALA A N 1
ATOM 686 C CA . ALA A 1 100 ? 42.083 60.241 33.075 1.00 27.36 100 ALA A CA 1
ATOM 687 C C . ALA A 1 100 ? 42.818 61.167 32.102 1.00 27.37 100 ALA A C 1
ATOM 688 O O . ALA A 1 100 ? 42.412 62.315 31.883 1.00 28.55 100 ALA A O 1
ATOM 690 N N . GLU A 1 101 ? 43.905 60.666 31.555 1.00 27.12 101 GLU A N 1
ATOM 691 C CA . GLU A 1 101 ? 44.618 61.369 30.509 1.00 27.40 101 GLU A CA 1
ATOM 692 C C . GLU A 1 101 ? 43.946 61.210 29.151 1.00 27.34 101 GLU A C 1
ATOM 693 O O . GLU A 1 101 ? 43.321 60.193 28.861 1.00 28.31 101 GLU A O 1
ATOM 699 N N . ALA A 1 102 ? 44.136 62.200 28.275 1.00 27.23 102 ALA A N 1
ATOM 700 C CA . ALA A 1 102 ? 43.688 62.088 26.896 1.00 27.18 102 ALA A CA 1
ATOM 701 C C . ALA A 1 102 ? 44.562 61.097 26.152 1.00 27.37 102 ALA A C 1
ATOM 702 O O . ALA A 1 102 ? 45.777 61.037 26.340 1.00 28.38 102 ALA A O 1
ATOM 704 N N . LEU A 1 103 ? 43.930 60.348 25.275 1.00 26.87 103 LEU A N 1
ATOM 705 C CA . LEU A 1 103 ? 44.597 59.351 24.480 1.00 27.27 103 LEU A CA 1
ATOM 706 C C . LEU A 1 103 ? 45.335 60.004 23.314 1.00 27.39 103 LEU A C 1
ATOM 707 O O . LEU A 1 103 ? 45.002 61.111 22.871 1.00 26.56 103 LEU A O 1
ATOM 712 N N . PRO A 1 104 ? 46.345 59.322 22.811 1.00 27.87 104 PRO A N 1
ATOM 713 C CA . PRO A 1 104 ? 47.199 59.933 21.778 1.00 27.62 104 PRO A CA 1
ATOM 714 C C . PRO A 1 104 ? 46.452 60.427 20.560 1.00 26.31 104 PRO A C 1
ATOM 715 O O . PRO A 1 104 ? 45.637 59.708 20.009 1.00 27.07 104 PRO A O 1
ATOM 719 N N . GLY A 1 105 ? 46.700 61.692 20.198 1.00 26.94 105 GLY A N 1
ATOM 720 C CA . GLY A 1 105 ? 46.135 62.278 18.991 1.00 27.14 105 GLY A CA 1
ATOM 721 C C . GLY A 1 105 ? 44.753 62.857 19.198 1.00 27.03 105 GLY A C 1
ATOM 722 O O . GLY A 1 105 ? 44.255 63.632 18.377 1.00 27.03 105 GLY A O 1
ATOM 723 N N . SER A 1 106 ? 44.110 62.497 20.301 1.00 26.71 106 SER A N 1
ATOM 724 C CA . SER A 1 106 ? 42.706 62.859 20.419 1.00 26.71 106 SER A CA 1
ATOM 725 C C . SER A 1 106 ? 42.482 64.373 20.508 1.00 26.65 106 SER A C 1
ATOM 726 O O . SER A 1 106 ? 41.658 64.945 19.791 1.00 27.68 106 SER A O 1
ATOM 729 N N . ILE A 1 107 ? 43.215 65.024 21.407 1.00 26.78 107 ILE A N 1
ATOM 730 C CA . ILE A 1 107 ? 42.992 66.438 21.655 1.00 27.17 107 ILE A CA 1
ATOM 731 C C . ILE A 1 107 ? 43.303 67.265 20.410 1.00 27.32 107 ILE A C 1
ATOM 732 O O . ILE A 1 107 ? 42.517 68.129 20.019 1.00 27.13 107 ILE A O 1
ATOM 737 N N . ASP A 1 108 ? 44.404 66.963 19.734 1.00 26.98 108 ASP A N 1
ATOM 738 C CA . ASP A 1 108 ? 44.738 67.754 18.549 1.00 27.58 108 ASP A CA 1
ATOM 739 C C . ASP A 1 108 ? 43.702 67.560 17.465 1.00 26.97 108 ASP A C 1
ATOM 740 O O . ASP A 1 108 ? 43.343 68.504 16.771 1.00 27.66 108 ASP A O 1
ATOM 745 N N . PHE A 1 109 ? 43.197 66.334 17.343 1.00 26.16 109 PHE A N 1
ATOM 746 C CA . PHE A 1 109 ? 42.187 66.069 16.340 1.00 25.95 109 PHE A CA 1
ATOM 747 C C . PHE A 1 109 ? 40.913 66.808 16.692 1.00 25.77 109 PHE A C 1
ATOM 748 O O . PHE A 1 109 ? 40.254 67.429 15.840 1.00 24.99 109 PHE A O 1
ATOM 756 N N . LEU A 1 110 ? 40.564 66.786 17.974 1.00 25.83 110 LEU A N 1
ATOM 757 C CA . LEU A 1 110 ? 39.354 67.464 18.365 1.00 26.14 110 LEU A CA 1
ATOM 758 C C . LEU A 1 110 ? 39.471 68.995 18.202 1.00 25.90 110 LEU A C 1
ATOM 759 O O . LEU A 1 110 ? 38.529 69.649 17.778 1.00 26.13 110 LEU A O 1
ATOM 764 N N . LYS A 1 111 ? 40.626 69.569 18.538 1.00 27.07 111 LYS A N 1
ATOM 765 C CA . LYS A 1 111 ? 40.844 70.975 18.318 1.00 27.32 111 LYS A CA 1
ATOM 766 C C . LYS A 1 111 ? 40.815 71.316 16.830 1.00 26.55 111 LYS A C 1
ATOM 767 O O . LYS A 1 111 ? 40.329 72.383 16.460 1.00 26.88 111 LYS A O 1
ATOM 773 N N . TYR A 1 112 ? 41.329 70.415 15.984 1.00 25.61 112 TYR A N 1
ATOM 774 C CA . TYR A 1 112 ? 41.241 70.623 14.537 1.00 26.12 112 TYR A CA 1
ATOM 775 C C . TYR A 1 112 ? 39.798 70.649 14.058 1.00 25.75 112 TYR A C 1
ATOM 776 O O . TYR A 1 112 ? 39.354 71.540 13.337 1.00 25.82 112 TYR A O 1
ATOM 785 N N . THR A 1 113 ? 39.065 69.643 14.505 1.00 25.19 113 THR A N 1
ATOM 786 C CA . THR A 1 113 ? 37.654 69.524 14.209 1.00 26.01 113 THR A CA 1
ATOM 787 C C . THR A 1 113 ? 36.918 70.802 14.599 1.00 26.14 113 THR A C 1
ATOM 788 O O . THR A 1 113 ? 36.154 71.361 13.798 1.00 25.69 113 THR A O 1
ATOM 792 N N . GLU A 1 114 ? 37.173 71.283 15.811 1.00 26.49 114 GLU A N 1
ATOM 793 C CA . GLU A 1 114 ? 36.575 72.536 16.290 1.00 27.62 114 GLU A CA 1
ATOM 794 C C . GLU A 1 114 ? 36.961 73.738 15.405 1.00 27.02 114 GLU A C 1
ATOM 795 O O . GLU A 1 114 ? 36.135 74.652 15.145 1.00 28.10 114 GLU A O 1
ATOM 801 N N . SER A 1 115 ? 38.199 73.741 14.925 1.00 26.44 115 SER A N 1
ATOM 802 C CA . SER A 1 115 ? 38.678 74.844 14.084 1.00 26.18 115 SER A CA 1
ATOM 803 C C . SER A 1 115 ? 37.956 74.878 12.740 1.00 26.44 115 SER A C 1
ATOM 804 O O . SER A 1 115 ? 37.927 75.915 12.091 1.00 25.92 115 SER A O 1
ATOM 807 N N . LYS A 1 116 ? 37.425 73.734 12.315 1.00 26.11 116 LYS A N 1
ATOM 808 C CA . LYS A 1 116 ? 36.720 73.634 11.034 1.00 27.56 116 LYS A CA 1
ATOM 809 C C . LYS A 1 116 ? 35.246 73.927 11.177 1.00 27.52 116 LYS A C 1
ATOM 810 O O . LYS A 1 116 ? 34.498 73.874 10.200 1.00 27.99 116 LYS A O 1
ATOM 816 N N . GLY A 1 117 ? 34.826 74.242 12.402 1.00 27.64 117 GLY A N 1
ATOM 817 C CA . GLY A 1 117 ? 33.446 74.552 12.670 1.00 28.14 117 GLY A CA 1
ATOM 818 C C . GLY A 1 117 ? 32.541 73.342 12.799 1.00 28.21 117 GLY A C 1
ATOM 819 O O . GLY A 1 117 ? 31.306 73.479 12.724 1.00 28.86 117 GLY A O 1
ATOM 820 N N . VAL A 1 118 ? 33.147 72.180 12.995 1.00 28.43 118 VAL A N 1
ATOM 821 C CA . VAL A 1 118 ? 32.430 70.919 13.077 1.00 28.14 118 VAL A CA 1
ATOM 822 C C . VAL A 1 118 ? 32.088 70.664 14.546 1.00 28.24 118 VAL A C 1
ATOM 823 O O . VAL A 1 118 ? 32.961 70.700 15.428 1.00 30.18 118 VAL A O 1
ATOM 827 N N . ASP A 1 119 ? 30.828 70.359 14.792 1.00 27.80 119 ASP A N 1
ATOM 828 C CA . ASP A 1 119 ? 30.388 70.006 16.123 1.00 27.28 119 ASP A CA 1
ATOM 829 C C . ASP A 1 119 ? 30.872 68.621 16.547 1.00 27.33 119 ASP A C 1
ATOM 830 O O . ASP A 1 119 ? 30.936 67.687 15.753 1.00 27.15 119 ASP A O 1
ATOM 835 N N . ILE A 1 120 ? 31.208 68.517 17.824 1.00 26.30 120 ILE A N 1
ATOM 836 C CA . ILE A 1 120 ? 31.669 67.271 18.418 1.00 26.82 120 ILE A CA 1
ATOM 837 C C . ILE A 1 120 ? 30.637 66.793 19.415 1.00 26.51 120 ILE A C 1
ATOM 838 O O . ILE A 1 120 ? 30.177 67.563 20.264 1.00 27.31 120 ILE A O 1
ATOM 843 N N . TYR A 1 121 ? 30.275 65.512 19.327 1.00 26.76 121 TYR A N 1
ATOM 844 C CA . TYR A 1 121 ? 29.433 64.875 20.336 1.00 26.66 121 TYR A CA 1
ATOM 845 C C . TYR A 1 121 ? 30.155 63.722 20.950 1.00 27.48 121 TYR A C 1
ATOM 846 O O . TYR A 1 121 ? 30.628 62.837 20.256 1.00 27.24 121 TYR A O 1
ATOM 855 N N . TYR A 1 122 ? 30.298 63.802 22.261 1.00 27.24 122 TYR A N 1
ATOM 856 C CA . TYR A 1 122 ? 30.896 62.724 23.036 1.00 27.23 122 TYR A CA 1
ATOM 857 C C . TYR A 1 122 ? 29.747 61.856 23.528 1.00 27.02 122 TYR A C 1
ATOM 858 O O . TYR A 1 122 ? 29.073 62.203 24.486 1.00 28.74 122 TYR A O 1
ATOM 867 N N . ILE A 1 123 ? 29.542 60.707 22.880 1.00 26.80 123 ILE A N 1
ATOM 868 C CA . ILE A 1 123 ? 28.479 59.792 23.254 1.00 27.30 123 ILE A CA 1
ATOM 869 C C . ILE A 1 123 ? 29.151 58.658 24.015 1.00 26.73 123 ILE A C 1
ATOM 870 O O . ILE A 1 123 ? 29.855 57.864 23.432 1.00 27.15 123 ILE A O 1
ATOM 875 N N . SER A 1 124 ? 28.881 58.598 25.314 1.00 27.39 124 SER A N 1
ATOM 876 C CA . SER A 1 124 ? 29.607 57.744 26.246 1.00 27.43 124 SER A CA 1
ATOM 877 C C . SER A 1 124 ? 28.649 57.053 27.189 1.00 26.82 124 SER A C 1
ATOM 878 O O . SER A 1 124 ? 27.636 57.634 27.565 1.00 27.66 124 SER A O 1
ATOM 881 N N . ASN A 1 125 ? 28.947 55.807 27.565 1.00 26.23 125 ASN A N 1
ATOM 882 C CA . ASN A 1 125 ? 28.135 55.094 28.533 1.00 27.36 125 ASN A CA 1
ATOM 883 C C . ASN A 1 125 ? 28.533 55.277 30.001 1.00 27.47 125 ASN A C 1
ATOM 884 O O . ASN A 1 125 ? 28.031 54.571 30.877 1.00 28.29 125 ASN A O 1
ATOM 889 N N . ARG A 1 126 ? 29.345 56.301 30.273 1.00 27.63 126 ARG A N 1
ATOM 890 C CA . ARG A 1 126 ? 29.307 56.887 31.607 1.00 27.67 126 ARG A CA 1
ATOM 891 C C . ARG A 1 126 ? 27.864 57.254 31.926 1.00 28.22 126 ARG A C 1
ATOM 892 O O . ARG A 1 126 ? 27.049 57.532 31.023 1.00 26.96 126 ARG A O 1
ATOM 900 N N . LYS A 1 127 ? 27.555 57.231 33.215 1.00 27.68 127 LYS A N 1
ATOM 901 C CA . LYS A 1 127 ? 26.216 57.495 33.694 1.00 29.71 127 LYS A CA 1
ATOM 902 C C . LYS A 1 127 ? 25.961 58.997 33.663 1.00 28.84 127 LYS A C 1
ATOM 903 O O . LYS A 1 127 ? 26.849 59.796 33.895 1.00 27.94 127 LYS A O 1
ATOM 909 N N . THR A 1 128 ? 24.719 59.382 33.410 1.00 29.33 128 THR A N 1
ATOM 910 C CA . THR A 1 128 ? 24.371 60.797 33.420 1.00 29.72 128 THR A CA 1
ATOM 911 C C . THR A 1 128 ? 24.743 61.509 34.736 1.00 29.26 128 THR A C 1
ATOM 912 O O . THR A 1 128 ? 25.050 62.705 34.726 1.00 29.47 128 THR A O 1
ATOM 916 N N . ASN A 1 129 ? 24.766 60.779 35.853 1.00 29.09 129 ASN A N 1
ATOM 917 C CA . ASN A 1 129 ? 25.157 61.383 37.140 1.00 28.88 129 ASN A CA 1
ATOM 918 C C . ASN A 1 129 ? 26.670 61.554 37.307 1.00 29.13 129 ASN A C 1
ATOM 919 O O . ASN A 1 129 ? 27.150 62.057 38.324 1.00 29.30 129 ASN A O 1
ATOM 924 N N . GLN A 1 130 ? 27.410 61.164 36.275 1.00 27.56 130 GLN A N 1
ATOM 925 C CA . GLN A 1 130 ? 28.845 61.381 36.217 1.00 27.84 130 GLN A CA 1
ATOM 926 C C . GLN A 1 130 ? 29.165 62.508 35.252 1.00 27.56 130 GLN A C 1
ATOM 927 O O . GLN A 1 130 ? 30.303 62.704 34.904 1.00 26.49 130 GLN A O 1
ATOM 933 N N . LEU A 1 131 ? 28.163 63.272 34.842 1.00 27.68 131 LEU A N 1
ATOM 934 C CA . LEU A 1 131 ? 28.418 64.371 33.917 1.00 27.70 131 LEU A CA 1
ATOM 935 C C . LEU A 1 131 ? 29.388 65.405 34.477 1.00 27.40 131 LEU A C 1
ATOM 936 O O . LEU A 1 131 ? 30.327 65.803 33.786 1.00 28.68 131 LEU A O 1
ATOM 941 N N . ASP A 1 132 ? 29.183 65.823 35.716 1.00 28.32 132 ASP A N 1
ATOM 942 C CA . ASP A 1 132 ? 30.036 66.857 36.302 1.00 28.43 132 ASP A CA 1
ATOM 943 C C . ASP A 1 132 ? 31.488 66.416 36.328 1.00 28.25 132 ASP A C 1
ATOM 944 O O . ASP A 1 132 ? 32.365 67.161 35.900 1.00 27.93 132 ASP A O 1
ATOM 949 N N . ALA A 1 133 ? 31.717 65.174 36.750 1.00 27.44 133 ALA A N 1
ATOM 950 C CA . ALA A 1 133 ? 33.054 64.619 36.817 1.00 27.48 133 ALA A CA 1
ATOM 951 C C . ALA A 1 133 ? 33.633 64.485 35.412 1.00 27.13 133 ALA A C 1
ATOM 952 O O . ALA A 1 133 ? 34.829 64.676 35.175 1.00 27.30 133 ALA A O 1
ATOM 954 N N . THR A 1 134 ? 32.768 64.152 34.468 1.00 26.93 134 THR A N 1
ATOM 955 C CA . THR A 1 134 ? 33.193 63.967 33.087 1.00 26.90 134 THR A CA 1
ATOM 956 C C . THR A 1 134 ? 33.586 65.318 32.457 1.00 26.39 134 THR A C 1
ATOM 957 O O . THR A 1 134 ? 34.642 65.440 31.818 1.00 26.77 134 THR A O 1
ATOM 961 N N . ILE A 1 135 ? 32.757 66.337 32.670 1.00 26.06 135 ILE A N 1
ATOM 962 C CA . ILE A 1 135 ? 33.123 67.682 32.222 1.00 26.59 135 ILE A CA 1
ATOM 963 C C . ILE A 1 135 ? 34.449 68.090 32.834 1.00 26.29 135 ILE A C 1
ATOM 964 O O . ILE A 1 135 ? 35.320 68.606 32.136 1.00 26.88 135 ILE A O 1
ATOM 969 N N . LYS A 1 136 ? 34.603 67.827 34.135 1.00 25.78 136 LYS A N 1
ATOM 970 C CA . LYS A 1 136 ? 35.819 68.180 34.853 1.00 26.22 136 LYS A CA 1
ATOM 971 C C . LYS A 1 136 ? 37.029 67.541 34.169 1.00 26.57 136 LYS A C 1
ATOM 972 O O . LYS A 1 136 ? 38.020 68.195 33.916 1.00 27.90 136 LYS A O 1
ATOM 975 N N . ASN A 1 137 ? 36.918 66.257 33.855 1.00 25.46 137 ASN A N 1
ATOM 976 C CA . ASN A 1 137 ? 38.024 65.524 33.217 1.00 25.69 137 ASN A CA 1
ATOM 977 C C . ASN A 1 137 ? 38.272 66.056 31.798 1.00 25.69 137 ASN A C 1
ATOM 978 O O . ASN A 1 137 ? 39.407 66.212 31.379 1.00 26.19 137 ASN A O 1
ATOM 983 N N . LEU A 1 138 ? 37.215 66.357 31.066 1.00 25.28 138 LEU A N 1
ATOM 984 C CA . LEU A 1 138 ? 37.382 66.865 29.697 1.00 25.92 138 LEU A CA 1
ATOM 985 C C . LEU A 1 138 ? 37.988 68.263 29.683 1.00 26.04 138 LEU A C 1
ATOM 986 O O . LEU A 1 138 ? 38.828 68.559 28.845 1.00 26.74 138 LEU A O 1
ATOM 991 N N . GLU A 1 139 ? 37.604 69.088 30.634 1.00 27.76 139 GLU A N 1
ATOM 992 C CA . GLU A 1 139 ? 38.240 70.395 30.802 1.00 28.05 139 GLU A CA 1
ATOM 993 C C . GLU A 1 139 ? 39.718 70.219 31.167 1.00 28.34 139 GLU A C 1
ATOM 994 O O . GLU A 1 139 ? 40.579 70.921 30.652 1.00 28.26 139 GLU A O 1
ATOM 1000 N N . ARG A 1 140 ? 40.022 69.268 32.048 1.00 28.31 140 ARG A N 1
ATOM 1001 C CA . ARG A 1 140 ? 41.394 69.053 32.464 1.00 28.18 140 ARG A CA 1
ATOM 1002 C C . ARG A 1 140 ? 42.275 68.716 31.279 1.00 27.68 140 ARG A C 1
ATOM 1003 O O . ARG A 1 140 ? 43.411 69.167 31.231 1.00 28.55 140 ARG A O 1
ATOM 1011 N N . VAL A 1 141 ? 41.747 67.939 30.330 1.00 26.78 141 VAL A N 1
ATOM 1012 C CA . VAL A 1 141 ? 42.554 67.467 29.203 1.00 27.52 141 VAL A CA 1
ATOM 1013 C C . VAL A 1 141 ? 42.471 68.436 28.016 1.00 27.23 141 VAL A C 1
ATOM 1014 O O . VAL A 1 141 ? 43.185 68.277 27.027 1.00 27.93 141 VAL A O 1
ATOM 1018 N N . GLY A 1 142 ? 41.607 69.440 28.120 1.00 27.84 142 GLY A N 1
ATOM 1019 C CA . GLY A 1 142 ? 41.485 70.457 27.067 1.00 28.73 142 GLY A CA 1
ATOM 1020 C C . GLY A 1 142 ? 40.645 70.029 25.879 1.00 29.46 142 GLY A C 1
ATOM 1021 O O . GLY A 1 142 ? 40.806 70.555 24.759 1.00 30.45 142 GLY A O 1
ATOM 1022 N N . ALA A 1 143 ? 39.710 69.117 26.111 1.00 29.00 143 ALA A N 1
ATOM 1023 C CA . ALA A 1 143 ? 38.803 68.676 25.053 1.00 29.52 143 ALA A CA 1
ATOM 1024 C C . ALA A 1 143 ? 37.829 69.806 24.778 1.00 29.02 143 ALA A C 1
ATOM 1025 O O . ALA A 1 143 ? 37.296 70.410 25.724 1.00 29.59 143 ALA A O 1
ATOM 1027 N N . PRO A 1 144 ? 37.602 70.134 23.499 1.00 28.80 144 PRO A N 1
ATOM 1028 C CA . PRO A 1 144 ? 36.635 71.178 23.189 1.00 28.89 144 PRO A CA 1
ATOM 1029 C C . PRO A 1 144 ? 35.199 70.763 23.441 1.00 29.05 144 PRO A C 1
ATOM 1030 O O . PRO A 1 144 ? 34.880 69.572 23.527 1.00 27.53 144 PRO A O 1
ATOM 1034 N N . GLN A 1 145 ? 34.338 71.763 23.531 1.00 28.68 145 GLN A N 1
ATOM 1035 C CA . GLN A 1 145 ? 32.915 71.530 23.648 1.00 29.71 145 GLN A CA 1
ATOM 1036 C C . GLN A 1 145 ? 32.607 70.587 24.817 1.00 29.70 145 GLN A C 1
ATOM 1037 O O . GLN A 1 145 ? 31.800 69.688 24.680 1.00 30.50 145 GLN A O 1
ATOM 1043 N N . ALA A 1 146 ? 33.260 70.808 25.963 1.00 29.33 146 ALA A N 1
ATOM 1044 C CA . ALA A 1 146 ? 33.077 69.971 27.160 1.00 29.10 146 ALA A CA 1
ATOM 1045 C C . ALA A 1 146 ? 31.890 70.467 27.975 1.00 29.34 146 ALA A C 1
ATOM 1046 O O . ALA A 1 146 ? 32.041 70.935 29.115 1.00 28.72 146 ALA A O 1
ATOM 1048 N N . THR A 1 147 ? 30.710 70.349 27.374 1.00 28.84 147 THR A N 1
ATOM 1049 C CA . THR A 1 147 ? 29.482 70.856 27.979 1.00 29.39 147 THR A CA 1
ATOM 1050 C C . THR A 1 147 ? 28.381 69.822 27.907 1.00 28.97 147 THR A C 1
ATOM 1051 O O . THR A 1 147 ? 28.426 68.917 27.091 1.00 27.68 147 THR A O 1
ATOM 1055 N N . LYS A 1 148 ? 27.354 70.009 28.736 1.00 29.53 148 LYS A N 1
ATOM 1056 C CA . LYS A 1 148 ? 26.221 69.082 28.751 1.00 30.54 148 LYS A CA 1
ATOM 1057 C C . LYS A 1 148 ? 25.593 68.924 27.353 1.00 31.19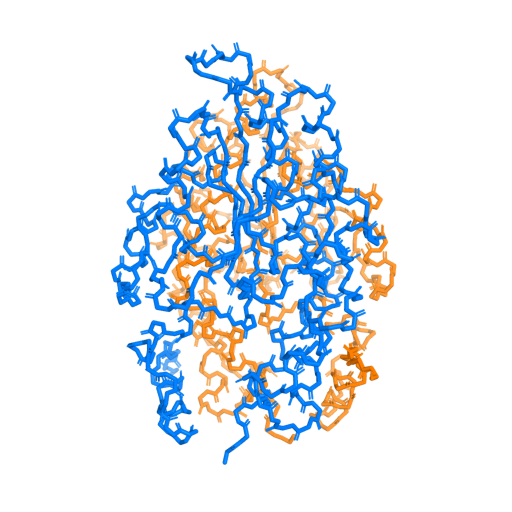 148 LYS A C 1
ATOM 1058 O O . LYS A 1 148 ? 25.112 67.835 27.001 1.00 32.47 148 LYS A O 1
ATOM 1060 N N . GLU A 1 149 ? 25.658 69.983 26.543 1.00 30.57 149 GLU A N 1
ATOM 1061 C CA . GLU A 1 149 ? 25.059 69.973 25.205 1.00 30.64 149 GLU A CA 1
ATOM 1062 C C . GLU A 1 149 ? 25.789 69.018 24.251 1.00 30.74 149 GLU A C 1
ATOM 1063 O O . GLU A 1 149 ? 25.203 68.507 23.280 1.00 31.01 149 GLU A O 1
ATOM 1069 N N . HIS A 1 150 ? 27.059 68.770 24.545 1.00 29.43 150 HIS A N 1
ATOM 1070 C CA . HIS A 1 150 ? 27.896 67.937 23.675 1.00 29.01 150 HIS A CA 1
ATOM 1071 C C . HIS A 1 150 ? 28.318 66.613 24.270 1.00 29.02 150 HIS A C 1
ATOM 1072 O O . HIS A 1 150 ? 28.750 65.751 23.539 1.00 27.99 150 HIS A O 1
ATOM 1079 N N . ILE A 1 151 ? 28.139 66.447 25.577 1.00 28.16 151 ILE A N 1
ATOM 1080 C CA . ILE A 1 151 ? 28.494 65.199 26.262 1.00 27.92 151 ILE A CA 1
ATOM 1081 C C . ILE A 1 151 ? 27.208 64.449 26.573 1.00 27.67 151 ILE A C 1
ATOM 1082 O O . ILE A 1 151 ? 26.455 64.865 27.456 1.00 27.91 151 ILE A O 1
ATOM 1087 N N . LEU A 1 152 ? 26.940 63.387 25.807 1.00 26.76 152 LEU A N 1
ATOM 1088 C CA . LEU A 1 152 ? 25.660 62.683 25.841 1.00 27.16 152 LEU A CA 1
ATOM 1089 C C . LEU A 1 152 ? 25.885 61.355 26.530 1.00 27.10 152 LEU A C 1
ATOM 1090 O O . LEU A 1 152 ? 26.328 60.385 25.920 1.00 26.55 152 LEU A O 1
ATOM 1095 N N . LEU A 1 153 ? 25.602 61.337 27.826 1.00 26.85 153 LEU A N 1
ATOM 1096 C CA . LEU A 1 153 ? 25.869 60.164 28.645 1.00 27.67 153 LEU A CA 1
ATOM 1097 C C . LEU A 1 153 ? 24.663 59.249 28.680 1.00 28.39 153 LEU A C 1
ATOM 1098 O O . LEU A 1 153 ? 23.582 59.601 28.167 1.00 27.58 153 LEU A O 1
ATOM 1103 N N . GLN A 1 154 ? 24.844 58.067 29.280 1.00 28.69 154 GLN A N 1
ATOM 1104 C CA . GLN A 1 154 ? 23.807 57.036 29.256 1.00 30.11 154 GLN A CA 1
ATOM 1105 C C . GLN A 1 154 ? 22.819 57.166 30.409 1.00 30.92 154 GLN A C 1
ATOM 1106 O O . GLN A 1 154 ? 23.190 57.223 31.587 1.00 30.55 154 GLN A O 1
ATOM 1112 N N . ASP A 1 155 ? 21.543 57.207 30.052 1.00 31.93 155 ASP A N 1
ATOM 1113 C CA . ASP A 1 155 ? 20.488 57.190 31.050 1.00 33.37 155 ASP A CA 1
ATOM 1114 C C . ASP A 1 155 ? 20.420 55.825 31.702 1.00 33.54 155 ASP A C 1
ATOM 1115 O O . ASP A 1 155 ? 20.775 54.823 31.082 1.00 33.47 155 ASP A O 1
ATOM 1120 N N . PRO A 1 156 ? 19.966 55.774 32.966 1.00 35.20 156 PRO A N 1
ATOM 1121 C CA . PRO A 1 156 ? 19.703 54.469 33.577 1.00 35.91 156 PRO A CA 1
ATOM 1122 C C . PRO A 1 156 ? 18.652 53.738 32.738 1.00 36.39 156 PRO A C 1
ATOM 1123 O O . PRO A 1 156 ? 17.667 54.347 32.357 1.00 37.00 156 PRO A O 1
ATOM 1127 N N . LYS A 1 157 ? 18.895 52.470 32.417 1.00 36.66 157 LYS A N 1
ATOM 1128 C CA . LYS A 1 157 ? 17.972 51.665 31.598 1.00 36.49 157 LYS A CA 1
ATOM 1129 C C . LYS A 1 157 ? 18.130 51.853 30.080 1.00 36.09 157 LYS A C 1
ATOM 1130 O O . LYS A 1 157 ? 17.617 51.041 29.310 1.00 36.33 157 LYS A O 1
ATOM 1132 N N . GLU A 1 158 ? 18.832 52.902 29.643 1.00 35.08 158 GLU A N 1
ATOM 1133 C CA . GLU A 1 158 ? 19.140 53.054 28.221 1.00 34.47 158 GLU A CA 1
ATOM 1134 C C . GLU A 1 158 ? 20.047 51.923 27.747 1.00 33.98 158 GLU A C 1
ATOM 1135 O O . GLU A 1 158 ? 21.093 51.652 28.352 1.00 34.95 158 GLU A O 1
ATOM 1141 N N . LYS A 1 159 ? 19.638 51.280 26.659 1.00 33.26 159 LYS A N 1
ATOM 1142 C CA . LYS A 1 159 ? 20.413 50.227 26.020 1.00 32.65 159 LYS A CA 1
ATOM 1143 C C . LYS A 1 159 ? 21.244 50.828 24.885 1.00 31.21 159 LYS A C 1
ATOM 1144 O O . LYS A 1 159 ? 20.714 51.364 23.924 1.00 31.62 159 LYS A O 1
ATOM 1145 N N . GLY A 1 160 ? 22.565 50.745 24.990 1.00 30.95 160 GLY A N 1
ATOM 1146 C CA . GLY A 1 160 ? 23.412 51.154 23.894 1.00 30.31 160 GLY A CA 1
ATOM 1147 C C . GLY A 1 160 ? 23.370 52.647 23.679 1.00 29.57 160 GLY A C 1
ATOM 1148 O O . GLY A 1 160 ? 22.975 53.400 24.566 1.00 29.75 160 GLY A O 1
ATOM 1149 N N . LYS A 1 161 ? 23.756 53.057 22.475 1.00 28.46 161 LYS A N 1
ATOM 1150 C CA . LYS A 1 161 ? 23.929 54.464 22.131 1.00 28.21 161 LYS A CA 1
ATOM 1151 C C . LYS A 1 161 ? 23.088 54.926 20.950 1.00 28.71 161 LYS A C 1
ATOM 1152 O O . LYS A 1 161 ? 23.138 56.103 20.593 1.00 28.36 161 LYS A O 1
ATOM 1158 N N . GLU A 1 162 ? 22.354 54.014 20.325 1.00 28.98 162 GLU A N 1
ATOM 1159 C CA . GLU A 1 162 ? 21.665 54.374 19.088 1.00 29.42 162 GLU A CA 1
ATOM 1160 C C . GLU A 1 162 ? 20.760 55.579 19.301 1.00 29.17 162 GLU A C 1
ATOM 1161 O O . GLU A 1 162 ? 20.612 56.415 18.394 1.00 28.33 162 GLU A O 1
ATOM 1167 N N . LYS A 1 163 ? 20.130 55.679 20.472 1.00 28.42 163 LYS A N 1
ATOM 1168 C CA . LYS A 1 163 ? 19.223 56.795 20.750 1.00 28.19 163 LYS A CA 1
ATOM 1169 C C . LYS A 1 163 ? 19.925 58.156 20.665 1.00 27.73 163 LYS A C 1
ATOM 1170 O O . LYS A 1 163 ? 19.380 59.114 20.096 1.00 27.94 163 LYS A O 1
ATOM 1176 N N . ARG A 1 164 ? 21.122 58.239 21.238 1.00 27.26 164 ARG A N 1
ATOM 1177 C CA . ARG A 1 164 ? 21.891 59.479 21.196 1.00 26.74 164 ARG A CA 1
ATOM 1178 C C . ARG A 1 164 ? 22.421 59.777 19.788 1.00 27.28 164 ARG A C 1
ATOM 1179 O O . ARG A 1 164 ? 22.425 60.931 19.362 1.00 28.45 164 ARG A O 1
ATOM 1187 N N . ARG A 1 165 ? 22.856 58.740 19.075 1.00 28.25 165 ARG A N 1
ATOM 1188 C CA . ARG A 1 165 ? 23.319 58.893 17.684 1.00 28.03 165 ARG A CA 1
ATOM 1189 C C . ARG A 1 165 ? 22.190 59.430 16.840 1.00 28.26 165 ARG A C 1
ATOM 1190 O O . ARG A 1 165 ? 22.364 60.368 16.053 1.00 29.58 165 ARG A O 1
ATOM 1198 N N . GLU A 1 166 ? 21.009 58.842 17.013 1.00 27.90 166 GLU A N 1
ATOM 1199 C CA . GLU A 1 166 ? 19.875 59.245 16.208 1.00 28.10 166 GLU A CA 1
ATOM 1200 C C . GLU A 1 166 ? 19.529 60.705 16.510 1.00 28.14 166 GLU A C 1
ATOM 1201 O O . GLU A 1 166 ? 19.211 61.452 15.588 1.00 29.50 166 GLU A O 1
ATOM 1207 N N . LEU A 1 167 ? 19.597 61.105 17.785 1.00 28.53 167 LEU A N 1
ATOM 1208 C CA . LEU A 1 167 ? 19.345 62.488 18.193 1.00 28.88 167 LEU A CA 1
ATOM 1209 C C . LEU A 1 167 ? 20.305 63.437 17.508 1.00 28.98 167 LEU A C 1
ATOM 1210 O O . LEU A 1 167 ? 19.888 64.478 16.991 1.00 28.09 167 LEU A O 1
ATOM 1212 N N . VAL A 1 168 ? 21.586 63.083 17.506 1.00 28.66 168 VAL A N 1
ATOM 1213 C CA . VAL A 1 168 ? 22.563 63.927 16.839 1.00 29.18 168 VAL A CA 1
ATOM 1214 C C . VAL A 1 168 ? 22.276 64.009 15.347 1.00 29.56 168 VAL A C 1
ATOM 1215 O O . VAL A 1 168 ? 22.367 65.085 14.758 1.00 30.57 168 VAL A O 1
ATOM 1219 N N . SER A 1 169 ? 21.960 62.865 14.743 1.00 30.49 169 SER A N 1
ATOM 1220 C CA A SER A 1 169 ? 21.751 62.788 13.295 0.50 31.27 169 SER A CA 1
ATOM 1221 C CA B SER A 1 169 ? 21.742 62.782 13.296 0.50 31.54 169 SER A CA 1
ATOM 1222 C C . SER A 1 169 ? 20.538 63.609 12.892 1.00 31.71 169 SER A C 1
ATOM 1223 O O . SER A 1 169 ? 20.358 63.940 11.708 1.00 32.57 169 SER A O 1
ATOM 1228 N N . GLN A 1 170 ? 19.701 63.943 13.871 1.00 32.93 170 GLN A N 1
ATOM 1229 C CA . GLN A 1 170 ? 18.556 64.802 13.596 1.00 33.00 170 GLN A CA 1
ATOM 1230 C C . GLN A 1 170 ? 19.012 66.185 13.132 1.00 33.49 170 GLN A C 1
ATOM 1231 O O . GLN A 1 170 ? 18.411 66.765 12.261 1.00 33.27 170 GLN A O 1
ATOM 1237 N N . THR A 1 171 ? 20.099 66.691 13.713 1.00 32.58 171 THR A N 1
ATOM 1238 C CA . THR A 1 171 ? 20.520 68.071 13.485 1.00 33.40 171 THR A CA 1
ATOM 1239 C C . THR A 1 171 ? 21.828 68.154 12.724 1.00 32.43 171 THR A C 1
ATOM 1240 O O . THR A 1 171 ? 22.191 69.202 12.193 1.00 33.32 171 THR A O 1
ATOM 1244 N N . HIS A 1 172 ? 22.537 67.042 12.692 1.00 31.89 172 HIS A N 1
ATOM 1245 C CA . HIS A 1 172 ? 23.848 67.017 12.104 1.00 30.71 172 HIS A CA 1
ATOM 1246 C C . HIS A 1 172 ? 23.959 65.853 11.164 1.00 30.85 172 HIS A C 1
ATOM 1247 O O . HIS A 1 172 ? 23.270 64.846 11.305 1.00 31.36 172 HIS A O 1
ATOM 1254 N N . ASP A 1 173 ? 24.840 65.986 10.185 1.00 29.13 173 ASP A N 1
ATOM 1255 C CA . ASP A 1 173 ? 25.232 64.842 9.399 1.00 29.37 173 ASP A CA 1
ATOM 1256 C C . ASP A 1 173 ? 26.492 64.343 10.032 1.00 28.92 173 ASP A C 1
ATOM 1257 O O . ASP A 1 173 ? 27.515 65.003 9.994 1.00 28.24 173 ASP A O 1
ATOM 1262 N N . ILE A 1 174 ? 26.410 63.188 10.672 1.00 28.42 174 ILE A N 1
ATOM 1263 C CA . ILE A 1 174 ? 27.549 62.684 11.398 1.00 28.01 174 ILE A CA 1
ATOM 1264 C C . ILE A 1 174 ? 28.457 62.101 10.367 1.00 27.74 174 ILE A C 1
ATOM 1265 O O . ILE A 1 174 ? 28.104 61.133 9.713 1.00 29.83 174 ILE A O 1
ATOM 1270 N N . VAL A 1 175 ? 29.626 62.690 10.194 1.00 26.46 175 VAL A N 1
ATOM 1271 C CA . VAL A 1 175 ? 30.470 62.223 9.118 1.00 26.94 175 VAL A CA 1
ATOM 1272 C C . VAL A 1 175 ? 31.463 61.153 9.547 1.00 27.17 175 VAL A C 1
ATOM 1273 O O . VAL A 1 175 ? 32.038 60.467 8.689 1.00 28.17 175 VAL A O 1
ATOM 1277 N N . LEU A 1 176 ? 31.673 61.031 10.865 1.00 26.32 176 LEU A N 1
ATOM 1278 C CA . LEU A 1 176 ? 32.598 60.063 11.430 1.00 27.12 176 LEU A CA 1
ATOM 1279 C C . LEU A 1 176 ? 32.171 59.680 12.817 1.00 26.52 176 LEU A C 1
ATOM 1280 O O . LEU A 1 176 ? 31.638 60.501 13.563 1.00 25.70 176 LEU A O 1
ATOM 1285 N N . PHE A 1 177 ? 32.429 58.410 13.145 1.00 25.78 177 PHE A N 1
ATOM 1286 C CA . PHE A 1 177 ? 32.310 57.880 14.488 1.00 26.73 177 PHE A CA 1
ATOM 1287 C C . PHE A 1 177 ? 33.642 57.334 14.916 1.00 26.97 177 PHE A C 1
ATOM 1288 O O . PHE A 1 177 ? 34.308 56.680 14.130 1.00 27.84 177 PHE A O 1
ATOM 1296 N N . PHE A 1 178 ? 33.987 57.588 16.165 1.00 25.85 178 PHE A N 1
ATOM 1297 C CA . PHE A 1 178 ? 35.242 57.121 16.763 1.00 25.86 178 PHE A CA 1
ATOM 1298 C C . PHE A 1 178 ? 34.928 56.245 17.959 1.00 26.19 178 PHE A C 1
ATOM 1299 O O . PHE A 1 178 ? 34.156 56.648 18.827 1.00 26.82 178 PHE A O 1
ATOM 1307 N N . GLY A 1 179 ? 35.565 55.082 18.053 1.00 26.17 179 GLY A N 1
ATOM 1308 C CA . GLY A 1 179 ? 35.343 54.282 19.250 1.00 25.92 179 GLY A CA 1
ATOM 1309 C C . GLY A 1 179 ? 36.262 53.083 19.360 1.00 26.58 179 GLY A C 1
ATOM 1310 O O . GLY A 1 179 ? 36.981 52.771 18.437 1.00 27.21 179 GLY A O 1
ATOM 1311 N N . ASP A 1 180 ? 36.192 52.419 20.503 1.00 26.80 180 ASP A N 1
ATOM 1312 C CA . ASP A 1 180 ? 36.989 51.224 20.766 1.00 27.05 180 ASP A CA 1
ATOM 1313 C C . ASP A 1 180 ? 36.134 49.980 20.878 1.00 27.58 180 ASP A C 1
ATOM 1314 O O . ASP A 1 180 ? 36.640 48.877 21.088 1.00 28.27 180 ASP A O 1
ATOM 1319 N N . ASN A 1 181 ? 34.839 50.165 20.765 1.00 26.99 181 ASN A N 1
ATOM 1320 C CA . ASN A 1 181 ? 33.892 49.110 20.951 1.00 27.68 181 ASN A CA 1
ATOM 1321 C C . ASN A 1 181 ? 32.940 49.203 19.766 1.00 26.59 181 ASN A C 1
ATOM 1322 O O . ASN A 1 181 ? 32.528 50.292 19.385 1.00 27.52 181 ASN A O 1
ATOM 1327 N N . LEU A 1 182 ? 32.637 48.075 19.150 1.00 27.18 182 LEU A N 1
ATOM 1328 C CA . LEU A 1 182 ? 31.796 48.082 17.942 1.00 26.76 182 LEU A CA 1
ATOM 1329 C C . LEU A 1 182 ? 30.486 48.790 18.191 1.00 25.94 182 LEU A C 1
ATOM 1330 O O . LEU A 1 182 ? 29.955 49.410 17.288 1.00 25.93 182 LEU A O 1
ATOM 1335 N N . SER A 1 183 ? 29.981 48.721 19.420 1.00 26.06 183 SER A N 1
ATOM 1336 C CA . SER A 1 183 ? 28.705 49.383 19.741 1.00 26.37 183 SER A CA 1
ATOM 1337 C C . SER A 1 183 ? 28.829 50.927 19.787 1.00 26.66 183 SER A C 1
ATOM 1338 O O . SER A 1 183 ? 27.831 51.634 19.962 1.00 26.42 183 SER A O 1
ATOM 1341 N N . ASP A 1 184 ? 30.034 51.440 19.590 1.00 26.33 184 ASP A N 1
ATOM 1342 C CA . ASP A 1 184 ? 30.236 52.880 19.366 1.00 26.58 184 ASP A CA 1
ATOM 1343 C C . ASP A 1 184 ? 29.891 53.300 17.936 1.00 26.81 184 ASP A C 1
ATOM 1344 O O . ASP A 1 184 ? 29.888 54.491 17.617 1.00 26.91 184 ASP A O 1
ATOM 1349 N N . PHE A 1 185 ? 29.664 52.303 17.092 1.00 26.72 185 PHE A N 1
ATOM 1350 C CA . PHE A 1 185 ? 29.191 52.481 15.725 1.00 27.38 185 PHE A CA 1
ATOM 1351 C C . PHE A 1 185 ? 27.821 51.882 15.588 1.00 28.36 185 PHE A C 1
ATOM 1352 O O . PHE A 1 185 ? 27.394 51.059 16.389 1.00 29.14 185 PHE A O 1
ATOM 1360 N N . THR A 1 186 ? 27.162 52.216 14.494 1.00 29.95 186 THR A N 1
ATOM 1361 C CA . THR A 1 186 ? 25.838 51.690 14.242 1.00 31.14 186 THR A CA 1
ATOM 1362 C C . THR A 1 186 ? 25.910 50.228 13.785 1.00 29.89 186 THR A C 1
ATOM 1363 O O . THR A 1 186 ? 26.754 49.870 12.959 1.00 29.91 186 THR A O 1
ATOM 1367 N N . GLY A 1 187 ? 25.019 49.401 14.303 1.00 30.66 187 GLY A N 1
ATOM 1368 C CA . GLY A 1 187 ? 24.823 48.054 13.769 1.00 29.46 187 GLY A CA 1
ATOM 1369 C C . GLY A 1 187 ? 25.489 46.884 14.471 1.00 29.90 187 GLY A C 1
ATOM 1370 O O . GLY A 1 187 ? 25.565 45.786 13.897 1.00 30.08 187 GLY A O 1
ATOM 1371 N N . PHE A 1 188 ? 25.940 47.085 15.714 1.00 29.80 188 PHE A N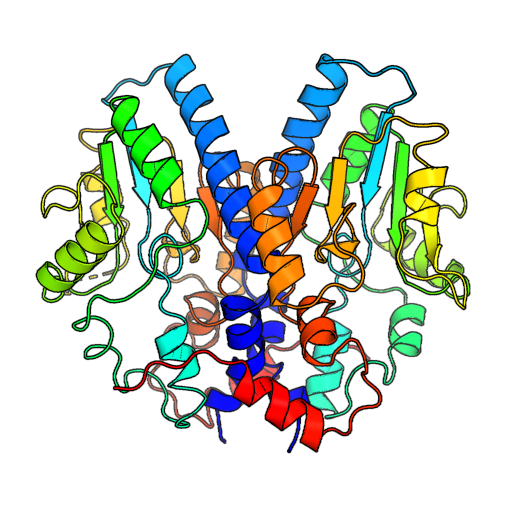 1
ATOM 1372 C CA . PHE A 1 188 ? 26.653 46.041 16.449 1.00 29.80 188 PHE A CA 1
ATOM 1373 C C . PHE A 1 188 ? 26.179 45.829 17.893 1.00 30.97 188 PHE A C 1
ATOM 1374 O O . PHE A 1 188 ? 26.972 45.427 18.764 1.00 31.86 188 PHE A O 1
ATOM 1382 N N . ASP A 1 189 ? 24.910 46.110 18.157 1.00 31.13 189 ASP A N 1
ATOM 1383 C CA . ASP A 1 189 ? 24.373 45.966 19.517 1.00 31.33 189 ASP A CA 1
ATOM 1384 C C . ASP A 1 189 ? 23.959 44.541 19.856 1.00 31.23 189 ASP A C 1
ATOM 1385 O O . ASP A 1 189 ? 23.130 43.923 19.168 1.00 30.76 189 ASP A O 1
ATOM 1390 N N . GLY A 1 190 ? 24.506 44.043 20.957 1.00 31.06 190 GLY A N 1
ATOM 1391 C CA . GLY A 1 190 ? 23.970 42.858 21.622 1.00 30.77 190 GLY A CA 1
ATOM 1392 C C . GLY A 1 190 ? 24.071 41.583 20.816 1.00 30.76 190 GLY A C 1
ATOM 1393 O O . GLY A 1 190 ? 23.289 40.654 21.003 1.00 30.34 190 GLY A O 1
ATOM 1394 N N . LYS A 1 191 ? 25.038 41.537 19.906 1.00 30.35 191 LYS A N 1
ATOM 1395 C CA . LYS A 1 191 ? 25.183 40.397 19.018 1.00 30.63 191 LYS A CA 1
ATOM 1396 C C . LYS A 1 191 ? 26.105 39.373 19.666 1.00 30.12 191 LYS A C 1
ATOM 1397 O O . LYS A 1 191 ? 26.998 39.710 20.488 1.00 31.44 191 LYS A O 1
ATOM 1402 N N . SER A 1 192 ? 25.908 38.121 19.273 1.00 29.95 192 SER A N 1
ATOM 1403 C CA . SER A 1 192 ? 26.831 37.065 19.635 1.00 29.69 192 SER A CA 1
ATOM 1404 C C . SER A 1 192 ? 28.187 37.340 19.014 1.00 29.43 192 SER A C 1
ATOM 1405 O O . SER A 1 192 ? 28.318 38.161 18.080 1.00 29.34 192 SER A O 1
ATOM 1408 N N . VAL A 1 193 ? 29.205 36.669 19.542 1.00 29.18 193 VAL A N 1
ATOM 1409 C CA . VAL A 1 193 ? 30.541 36.730 18.971 1.00 29.01 193 VAL A CA 1
ATOM 1410 C C . VAL A 1 193 ? 30.486 36.418 17.470 1.00 28.90 193 VAL A C 1
ATOM 1411 O O . VAL A 1 193 ? 31.003 37.178 16.652 1.00 28.44 193 VAL A O 1
ATOM 1415 N N . LYS A 1 194 ? 29.842 35.312 17.111 1.00 28.87 194 LYS A N 1
ATOM 1416 C CA . LYS A 1 194 ? 29.733 34.949 15.679 1.00 28.80 194 LYS A CA 1
ATOM 1417 C C . LYS A 1 194 ? 29.073 36.045 14.839 1.00 28.87 194 LYS A C 1
ATOM 1418 O O . LYS A 1 194 ? 29.580 36.409 13.779 1.00 29.60 194 LYS A O 1
ATOM 1420 N N . ASP A 1 195 ? 27.960 36.583 15.327 1.00 28.44 195 ASP A N 1
ATOM 1421 C CA . ASP A 1 195 ? 27.178 37.565 14.569 1.00 28.15 195 ASP A CA 1
ATOM 1422 C C . ASP A 1 195 ? 27.858 38.940 14.500 1.00 27.67 195 ASP A C 1
ATOM 1423 O O . ASP A 1 195 ? 27.850 39.589 13.444 1.00 28.19 195 ASP A O 1
ATOM 1428 N N . ARG A 1 196 ? 28.418 39.416 15.605 1.00 26.80 196 ARG A N 1
ATOM 1429 C CA . ARG A 1 196 ? 29.103 40.711 15.556 1.00 26.67 196 ARG A CA 1
ATOM 1430 C C . ARG A 1 196 ? 30.347 40.604 14.668 1.00 26.73 196 ARG A C 1
ATOM 1431 O O . ARG A 1 196 ? 30.699 41.535 13.953 1.00 27.92 196 ARG A O 1
ATOM 1439 N N . ASN A 1 197 ? 31.016 39.458 14.699 1.00 26.97 197 ASN A N 1
ATOM 1440 C CA . ASN A 1 197 ? 32.198 39.254 13.859 1.00 26.38 197 ASN A CA 1
ATOM 1441 C C . ASN A 1 197 ? 31.828 39.230 12.371 1.00 26.50 197 ASN A C 1
ATOM 1442 O O . ASN A 1 197 ? 32.482 39.867 11.547 1.00 26.60 197 ASN A O 1
ATOM 1447 N N . GLN A 1 198 ? 30.745 38.545 12.040 1.00 26.63 198 GLN A N 1
ATOM 1448 C CA . GLN A 1 198 ? 30.229 38.564 10.667 1.00 26.87 198 GLN A CA 1
ATOM 1449 C C . GLN A 1 198 ? 29.842 39.987 10.262 1.00 26.15 198 GLN A C 1
ATOM 1450 O O . GLN A 1 198 ? 30.079 40.406 9.133 1.00 25.86 198 GLN A O 1
ATOM 1456 N N . ALA A 1 199 ? 29.267 40.736 11.200 1.00 26.26 199 ALA A N 1
ATOM 1457 C CA . ALA A 1 199 ? 28.849 42.115 10.924 1.00 26.78 199 ALA A CA 1
ATOM 1458 C C . ALA A 1 199 ? 30.033 42.987 10.558 1.00 26.54 199 ALA A C 1
ATOM 1459 O O . ALA A 1 199 ? 29.968 43.871 9.682 1.00 26.79 199 ALA A O 1
ATOM 1461 N N . VAL A 1 200 ? 31.141 42.773 11.249 1.00 25.53 200 VAL A N 1
ATOM 1462 C CA . VAL A 1 200 ? 32.350 43.473 10.901 1.00 25.48 200 VAL A CA 1
ATOM 1463 C C . VAL A 1 200 ? 32.740 43.161 9.443 1.00 25.75 200 VAL A C 1
ATOM 1464 O O . VAL A 1 200 ? 32.997 44.057 8.648 1.00 26.56 200 VAL A O 1
ATOM 1468 N N . THR A 1 201 ? 32.747 41.888 9.084 1.00 26.98 201 THR A N 1
ATOM 1469 C CA . THR A 1 201 ? 33.078 41.497 7.710 1.00 27.65 201 THR A CA 1
ATOM 1470 C C . THR A 1 201 ? 32.160 42.159 6.684 1.00 27.74 201 THR A C 1
ATOM 1471 O O . THR A 1 201 ? 32.609 42.665 5.643 1.00 27.40 201 THR A O 1
ATOM 1475 N N . ASP A 1 202 ? 30.871 42.148 6.981 1.00 28.24 202 ASP A N 1
ATOM 1476 C CA . ASP A 1 202 ? 29.895 42.743 6.095 1.00 28.53 202 ASP A CA 1
ATOM 1477 C C . ASP A 1 202 ? 30.141 44.243 5.922 1.00 29.13 202 ASP A C 1
ATOM 1478 O O . ASP A 1 202 ? 29.933 44.774 4.826 1.00 30.28 202 ASP A O 1
ATOM 1483 N N . SER A 1 203 ? 30.574 44.904 6.998 1.00 28.17 203 SER A N 1
ATOM 1484 C CA . SER A 1 203 ? 30.804 46.360 7.004 1.00 28.49 203 SER A CA 1
ATOM 1485 C C . SER A 1 203 ? 32.279 46.700 6.877 1.00 27.50 203 SER A C 1
ATOM 1486 O O . SER A 1 203 ? 32.730 47.778 7.262 1.00 26.74 203 SER A O 1
ATOM 1489 N N . LYS A 1 204 ? 33.039 45.767 6.318 1.00 27.58 204 LYS A N 1
ATOM 1490 C CA . LYS A 1 204 ? 34.488 45.909 6.298 1.00 26.96 204 LYS A CA 1
ATOM 1491 C C . LYS A 1 204 ? 34.940 47.218 5.654 1.00 26.81 204 LYS A C 1
ATOM 1492 O O . LYS A 1 204 ? 35.912 47.816 6.121 1.00 27.51 204 LYS A O 1
ATOM 1498 N N . ALA A 1 205 ? 34.237 47.660 4.601 1.00 27.09 205 ALA A N 1
ATOM 1499 C CA . ALA A 1 205 ? 34.607 48.924 3.931 1.00 27.44 205 ALA A CA 1
ATOM 1500 C C . ALA A 1 205 ? 34.451 50.178 4.798 1.00 27.73 205 ALA A C 1
ATOM 1501 O O . ALA A 1 205 ? 35.028 51.234 4.482 1.00 29.37 205 ALA A O 1
ATOM 1503 N N . GLN A 1 206 ? 33.687 50.086 5.885 1.00 27.06 206 GLN A N 1
ATOM 1504 C CA A GLN A 1 206 ? 33.402 51.265 6.698 0.50 27.31 206 GLN A CA 1
ATOM 1505 C CA B GLN A 1 206 ? 33.391 51.242 6.738 0.50 27.31 206 GLN A CA 1
ATOM 1506 C C . GLN A 1 206 ? 34.542 51.595 7.649 1.00 26.99 206 GLN A C 1
ATOM 1507 O O . GLN A 1 206 ? 34.660 52.723 8.107 1.00 27.41 206 GLN A O 1
ATOM 1518 N N . PHE A 1 207 ? 35.382 50.614 7.955 1.00 27.12 207 PHE A N 1
ATOM 1519 C CA . PHE A 1 207 ? 36.392 50.844 8.950 1.00 26.58 207 PHE A CA 1
ATOM 1520 C C . PHE A 1 207 ? 37.539 51.595 8.360 1.00 27.10 207 PHE A C 1
ATOM 1521 O O . PHE A 1 207 ? 38.059 51.228 7.326 1.00 27.89 207 PHE A O 1
ATOM 1529 N N . GLY A 1 208 ? 37.861 52.705 9.004 1.00 28.19 208 GLY A N 1
ATOM 1530 C CA . GLY A 1 208 ? 38.790 53.650 8.441 1.00 28.41 208 GLY A CA 1
ATOM 1531 C C . GLY A 1 208 ? 38.162 54.628 7.485 1.00 29.29 208 GLY A C 1
ATOM 1532 O O . GLY A 1 208 ? 38.857 55.463 6.951 1.00 30.32 208 GLY A O 1
ATOM 1533 N N . GLU A 1 209 ? 36.846 54.541 7.285 1.00 28.67 209 GLU A N 1
ATOM 1534 C CA . GLU A 1 209 ? 36.163 55.429 6.366 1.00 29.76 209 GLU A CA 1
ATOM 1535 C C . GLU A 1 209 ? 35.158 56.266 7.142 1.00 29.90 209 GLU A C 1
ATOM 1536 O O . GLU A 1 209 ? 35.276 57.493 7.217 1.00 31.36 209 GLU A O 1
ATOM 1542 N N . LYS A 1 210 ? 34.183 55.598 7.730 1.00 29.62 210 LYS A N 1
ATOM 1543 C CA . LYS A 1 210 ? 33.156 56.252 8.561 1.00 28.95 210 LYS A CA 1
ATOM 1544 C C . LYS A 1 210 ? 33.306 55.869 10.034 1.00 28.55 210 LYS A C 1
ATOM 1545 O O . LYS A 1 210 ? 32.952 56.650 10.899 1.00 28.44 210 LYS A O 1
ATOM 1548 N N . PHE A 1 211 ? 33.806 54.660 10.292 1.00 26.80 211 PHE A N 1
ATOM 1549 C CA . PHE A 1 211 ? 33.979 54.134 11.621 1.00 26.66 211 PHE A CA 1
ATOM 1550 C C . PHE A 1 211 ? 35.457 54.064 11.861 1.00 27.25 211 PHE A C 1
ATOM 1551 O O . PHE A 1 211 ? 36.128 53.315 11.173 1.00 28.44 211 PHE A O 1
ATOM 1559 N N . ILE A 1 212 ? 35.931 54.840 12.822 1.00 27.02 212 ILE A N 1
ATOM 1560 C CA . ILE A 1 212 ? 37.322 54.874 13.171 1.00 27.85 212 ILE A CA 1
ATOM 1561 C C . ILE A 1 212 ? 37.442 54.123 14.476 1.00 27.38 212 ILE A C 1
ATOM 1562 O O . ILE A 1 212 ? 36.905 54.535 15.509 1.00 27.42 212 ILE A O 1
ATOM 1567 N N . ILE A 1 213 ? 38.136 53.003 14.413 1.00 28.28 213 ILE A N 1
ATOM 1568 C CA . ILE A 1 213 ? 38.233 52.099 15.559 1.00 27.82 213 ILE A CA 1
ATOM 1569 C C . ILE A 1 213 ? 39.589 52.175 16.223 1.00 28.03 213 ILE A C 1
ATOM 1570 O O . ILE A 1 213 ? 40.595 52.378 15.545 1.00 27.42 213 ILE A O 1
ATOM 1575 N N . PHE A 1 214 ? 39.564 52.041 17.559 1.00 27.22 214 PHE A N 1
ATOM 1576 C CA . PHE A 1 214 ? 40.726 52.036 18.431 1.00 27.03 214 PHE A CA 1
ATOM 1577 C C . PHE A 1 214 ? 40.826 50.716 19.194 1.00 27.44 214 PHE A C 1
ATOM 1578 O O . PHE A 1 214 ? 39.833 50.070 19.488 1.00 26.68 214 PHE A O 1
ATOM 1586 N N . PRO A 1 215 ? 42.058 50.330 19.525 1.00 26.72 215 PRO A N 1
ATOM 1587 C CA . PRO A 1 215 ? 42.246 49.012 20.177 1.00 26.87 215 PRO A CA 1
ATOM 1588 C C . PRO A 1 215 ? 42.049 49.002 21.675 1.00 27.90 215 PRO A C 1
ATOM 1589 O O . PRO A 1 215 ? 42.734 49.704 22.411 1.00 29.72 215 PRO A O 1
ATOM 1593 N N . ASN A 1 216 ? 41.167 48.136 22.144 1.00 27.55 216 ASN A N 1
ATOM 1594 C CA . ASN A 1 216 ? 40.932 47.955 23.568 1.00 26.79 216 ASN A CA 1
ATOM 1595 C C . ASN A 1 216 ? 40.761 46.474 23.906 1.00 27.98 216 ASN A C 1
ATOM 1596 O O . ASN A 1 216 ? 39.657 45.933 23.942 1.00 27.99 216 ASN A O 1
ATOM 1601 N N . PRO A 1 217 ? 41.881 45.813 24.167 1.00 27.60 217 PRO A N 1
ATOM 1602 C CA . PRO A 1 217 ? 41.838 44.410 24.571 1.00 27.68 217 PRO A CA 1
ATOM 1603 C C . PRO A 1 217 ? 41.578 44.191 26.044 1.00 28.26 217 PRO A C 1
ATOM 1604 O O . PRO A 1 217 ? 41.676 43.044 26.496 1.00 29.44 217 PRO A O 1
ATOM 1608 N N . MET A 1 218 ? 41.324 45.265 26.792 1.00 28.06 218 MET A N 1
ATOM 1609 C CA . MET A 1 218 ? 41.170 45.155 28.243 1.00 28.32 218 MET A CA 1
ATOM 1610 C C . MET A 1 218 ? 39.770 44.711 28.640 1.00 28.23 218 MET A C 1
ATOM 1611 O O . MET A 1 218 ? 39.570 43.990 29.627 1.00 27.90 218 MET A O 1
ATOM 1616 N N . TYR A 1 219 ? 38.808 45.207 27.893 1.00 27.19 219 TYR A N 1
ATOM 1617 C CA . TYR A 1 219 ? 37.412 45.053 28.234 1.00 27.25 219 TYR A CA 1
ATOM 1618 C C . TYR A 1 219 ? 36.543 45.535 27.072 1.00 27.86 219 TYR A C 1
ATOM 1619 O O . TYR A 1 219 ? 37.022 46.175 26.134 1.00 27.81 219 TYR A O 1
ATOM 1628 N N . GLY A 1 220 ? 35.257 45.248 27.182 1.00 27.60 220 GLY A N 1
ATOM 1629 C CA . GLY A 1 220 ? 34.302 45.728 26.218 1.00 28.20 220 GLY A CA 1
ATOM 1630 C C . GLY A 1 220 ? 33.271 44.702 25.865 1.00 27.42 220 GLY A C 1
ATOM 1631 O O . GLY A 1 220 ? 33.138 43.644 26.522 1.00 25.38 220 GLY A O 1
ATOM 1632 N N . ASP A 1 221 ? 32.526 45.034 24.820 1.00 28.18 221 ASP A N 1
ATOM 1633 C CA . ASP A 1 221 ? 31.495 44.134 24.316 1.00 27.69 221 ASP A CA 1
ATOM 1634 C C . ASP A 1 221 ? 32.036 42.829 23.747 1.00 26.52 221 ASP A C 1
ATOM 1635 O O . ASP A 1 221 ? 31.340 41.828 23.736 1.00 26.51 221 ASP A O 1
ATOM 1640 N N . TRP A 1 222 ? 33.295 42.811 23.325 1.00 26.82 222 TRP A N 1
ATOM 1641 C CA . TRP A 1 222 ? 33.885 41.568 22.857 1.00 25.97 222 TRP A CA 1
ATOM 1642 C C . TRP A 1 222 ? 33.869 40.536 23.990 1.00 26.02 222 TRP A C 1
ATOM 1643 O O . TRP A 1 222 ? 33.653 39.355 23.753 1.00 26.61 222 TRP A O 1
ATOM 1654 N N . GLU A 1 223 ? 34.068 41.013 25.218 1.00 26.69 223 GLU A N 1
ATOM 1655 C CA . GLU A 1 223 ? 34.026 40.157 26.374 1.00 26.20 223 GLU A CA 1
ATOM 1656 C C . GLU A 1 223 ? 32.589 39.891 26.801 1.00 26.59 223 GLU A C 1
ATOM 1657 O O . GLU A 1 223 ? 32.221 38.769 27.054 1.00 26.96 223 GLU A O 1
ATOM 1663 N N . GLY A 1 224 ? 31.798 40.954 26.883 1.00 27.26 224 GLY A N 1
ATOM 1664 C CA . GLY A 1 224 ? 30.392 40.824 27.244 1.00 27.43 224 GLY A CA 1
ATOM 1665 C C . GLY A 1 224 ? 29.693 39.810 26.350 1.00 27.19 224 GLY A C 1
ATOM 1666 O O . GLY A 1 224 ? 28.908 38.980 26.835 1.00 27.63 224 GLY A O 1
ATOM 1667 N N . ALA A 1 225 ? 30.009 39.853 25.052 1.00 27.32 225 ALA A N 1
ATOM 1668 C CA . ALA A 1 225 ? 29.408 38.916 24.091 1.00 27.54 225 ALA A CA 1
ATOM 1669 C C . ALA A 1 225 ? 29.667 37.464 24.462 1.00 28.30 225 ALA A C 1
ATOM 1670 O O . ALA A 1 225 ? 28.810 36.627 24.250 1.00 28.15 225 ALA A O 1
ATOM 1672 N N . LEU A 1 226 ? 30.847 37.165 24.999 1.00 28.18 226 LEU A N 1
ATOM 1673 C CA . LEU A 1 226 ? 31.156 35.802 25.434 1.00 28.45 226 LEU A CA 1
ATOM 1674 C C . LEU A 1 226 ? 30.270 35.331 26.583 1.00 27.73 226 LEU A C 1
ATOM 1675 O O . LEU A 1 226 ? 30.043 34.141 26.737 1.00 27.71 226 LEU A O 1
ATOM 1680 N N . TYR A 1 227 ? 29.803 36.282 27.387 1.00 27.81 227 TYR A N 1
ATOM 1681 C CA . TYR A 1 227 ? 28.968 35.986 28.537 1.00 27.59 227 TYR A CA 1
ATOM 1682 C C . TYR A 1 227 ? 27.505 36.155 28.207 1.00 28.68 227 TYR A C 1
ATOM 1683 O O . TYR A 1 227 ? 26.683 36.191 29.116 1.00 28.10 227 TYR A O 1
ATOM 1692 N N . ASP A 1 228 ? 27.176 36.281 26.922 1.00 29.39 228 ASP A N 1
ATOM 1693 C CA . ASP A 1 228 ? 25.822 36.669 26.502 1.00 30.50 228 ASP A CA 1
ATOM 1694 C C . ASP A 1 228 ? 25.396 37.933 27.231 1.00 30.93 228 ASP A C 1
ATOM 1695 O O . ASP A 1 228 ? 24.247 38.073 27.631 1.00 31.85 228 ASP A O 1
ATOM 1700 N N . TYR A 1 229 ? 26.358 38.820 27.462 1.00 31.00 229 TYR A N 1
ATOM 1701 C CA . TYR A 1 229 ? 26.126 40.086 28.144 1.00 32.21 229 TYR A CA 1
ATOM 1702 C C . TYR A 1 229 ? 25.626 39.957 29.591 1.00 33.67 229 TYR A C 1
ATOM 1703 O O . TYR A 1 229 ? 25.037 40.891 30.139 1.00 34.72 229 TYR A O 1
ATOM 1712 N N . ASN A 1 230 ? 25.917 38.813 30.198 1.00 33.77 230 ASN A N 1
ATOM 1713 C CA . ASN A 1 230 ? 25.581 38.557 31.591 1.00 35.22 230 ASN A CA 1
ATOM 1714 C C . ASN A 1 230 ? 26.840 38.518 32.450 1.00 35.85 230 ASN A C 1
ATOM 1715 O O . ASN A 1 230 ? 27.477 37.474 32.593 1.00 36.27 230 ASN A O 1
ATOM 1720 N N . PHE A 1 231 ? 27.180 39.661 33.034 1.00 37.25 231 PHE A N 1
ATOM 1721 C CA . PHE A 1 231 ? 28.345 39.756 33.916 1.00 37.95 231 PHE A CA 1
ATOM 1722 C C . PHE A 1 231 ? 28.024 39.321 35.346 1.00 38.52 231 PHE A C 1
ATOM 1723 O O . PHE A 1 231 ? 28.933 39.259 36.180 1.00 39.41 231 PHE A O 1
ATOM 1731 N N . LYS A 1 232 ? 26.754 38.996 35.614 1.00 39.07 232 LYS A N 1
ATOM 1732 C CA . LYS A 1 232 ? 26.333 38.428 36.906 1.00 38.89 232 LYS A CA 1
ATOM 1733 C C . LYS A 1 232 ? 26.751 36.960 37.011 1.00 38.82 232 LYS A C 1
ATOM 1734 O O . LYS A 1 232 ? 26.523 36.315 38.029 1.00 39.21 232 LYS A O 1
ATOM 1737 N N . LYS A 1 233 ? 27.342 36.431 35.942 1.00 39.04 233 LYS A N 1
ATOM 1738 C CA . LYS A 1 233 ? 27.949 35.106 35.971 1.00 38.61 233 LYS A CA 1
ATOM 1739 C C . LYS A 1 233 ? 29.032 35.076 37.032 1.00 38.54 233 LYS A C 1
ATOM 1740 O O . LYS A 1 233 ? 29.723 36.073 37.253 1.00 37.68 233 LYS A O 1
ATOM 1746 N N . SER A 1 234 ? 29.181 33.935 37.690 0.99 38.34 234 SER A N 1
ATOM 1747 C CA . SER A 1 234 ? 30.231 33.782 38.691 0.99 38.75 234 SER A CA 1
ATOM 1748 C C . SER A 1 234 ? 31.601 33.862 38.041 0.99 38.92 234 SER A C 1
ATOM 1749 O O . SER A 1 234 ? 31.741 33.670 36.829 0.99 38.95 234 SER A O 1
ATOM 1752 N N . ASP A 1 235 ? 32.614 34.141 38.851 1.00 38.85 235 ASP A N 1
ATOM 1753 C CA . ASP A 1 235 ? 33.995 34.159 38.374 1.00 39.11 235 ASP A CA 1
ATOM 1754 C C . ASP A 1 235 ? 34.387 32.823 37.740 1.00 38.26 235 ASP A C 1
ATOM 1755 O O . ASP A 1 235 ? 35.046 32.792 36.693 1.00 38.34 235 ASP A O 1
ATOM 1760 N N . ALA A 1 236 ? 33.980 31.721 38.368 1.00 37.28 236 ALA A N 1
ATOM 1761 C CA . ALA A 1 236 ? 34.271 30.400 37.827 1.00 36.25 236 ALA A CA 1
ATOM 1762 C C . ALA A 1 236 ? 33.643 30.200 36.442 1.00 35.56 236 ALA A C 1
ATOM 1763 O O . ALA A 1 236 ? 34.267 29.606 35.560 1.00 35.86 236 ALA A O 1
ATOM 1765 N N . GLU A 1 237 ? 32.415 30.693 36.257 1.00 34.17 237 GLU A N 1
ATOM 1766 C CA . GLU A 1 237 ? 31.718 30.558 34.981 1.00 33.56 237 GLU A CA 1
ATOM 1767 C C . GLU A 1 237 ? 32.480 31.332 33.929 1.00 32.63 237 GLU A C 1
ATOM 1768 O O . GLU A 1 237 ? 32.725 30.819 32.845 1.00 32.46 237 GLU A O 1
ATOM 1770 N N . LYS A 1 238 ? 32.850 32.567 34.260 1.00 31.97 238 LYS A N 1
ATOM 1771 C CA . LYS A 1 238 ? 33.559 33.418 33.296 1.00 31.06 238 LYS A CA 1
ATOM 1772 C C . LYS A 1 238 ? 34.871 32.775 32.883 1.00 30.34 238 LYS A C 1
ATOM 1773 O O . LYS A 1 238 ? 35.240 32.795 31.706 1.00 29.39 238 LYS A O 1
ATOM 1779 N N . ASP A 1 239 ? 35.565 32.198 33.863 1.00 30.50 239 ASP A N 1
ATOM 1780 C CA . ASP A 1 239 ? 36.855 31.560 33.622 1.00 30.56 239 ASP A CA 1
ATOM 1781 C C . ASP A 1 239 ? 36.723 30.417 32.605 1.00 29.99 239 ASP A C 1
ATOM 1782 O O . ASP A 1 239 ? 37.525 30.307 31.678 1.00 29.79 239 ASP A O 1
ATOM 1787 N N . LYS A 1 240 ? 35.703 29.581 32.766 1.00 29.16 240 LYS A N 1
ATOM 1788 C CA . LYS A 1 240 ? 35.486 28.490 31.823 1.00 28.52 240 LYS A CA 1
ATOM 1789 C C . LYS A 1 240 ? 35.151 28.997 30.420 1.00 27.97 240 LYS A C 1
ATOM 1790 O O . LYS A 1 240 ? 35.631 28.452 29.419 1.00 27.80 240 LYS A O 1
ATOM 1796 N N . ILE A 1 241 ? 34.308 30.021 30.354 1.00 27.00 241 ILE A N 1
ATOM 1797 C CA . ILE A 1 241 ? 33.915 30.612 29.084 1.00 26.51 241 ILE A CA 1
ATOM 1798 C C . ILE A 1 241 ? 35.126 31.163 28.387 1.00 26.67 241 ILE A C 1
ATOM 1799 O O . ILE A 1 241 ? 35.294 30.981 27.188 1.00 25.83 241 ILE A O 1
ATOM 1804 N N . ARG A 1 242 ? 35.950 31.881 29.139 1.00 26.03 242 ARG A N 1
ATOM 1805 C CA . ARG A 1 242 ? 37.140 32.478 28.544 1.00 26.41 242 ARG A CA 1
ATOM 1806 C C . ARG A 1 242 ? 38.000 31.376 27.941 1.00 27.24 242 ARG A C 1
ATOM 1807 O O . ARG A 1 242 ? 38.402 31.465 26.800 1.00 27.79 242 ARG A O 1
ATOM 1815 N N . HIS A 1 243 ? 38.250 30.321 28.707 1.00 27.67 243 HIS A N 1
ATOM 1816 C CA . HIS A 1 243 ? 39.054 29.212 28.187 1.00 28.56 243 HIS A CA 1
ATOM 1817 C C . HIS A 1 243 ? 38.414 28.493 26.999 1.00 28.43 243 HIS A C 1
ATOM 1818 O O . HIS A 1 243 ? 39.086 28.153 26.019 1.00 28.72 243 HIS A O 1
ATOM 1825 N N . ASP A 1 244 ? 37.114 28.258 27.094 1.00 28.43 244 ASP A N 1
ATOM 1826 C CA . ASP A 1 244 ? 36.381 27.539 26.054 1.00 27.99 244 ASP A CA 1
ATOM 1827 C C . ASP A 1 244 ? 36.302 28.281 24.729 1.00 27.76 244 ASP A C 1
ATOM 1828 O O . ASP A 1 244 ? 36.037 27.667 23.691 1.00 27.34 244 ASP A O 1
ATOM 1833 N N . ASN A 1 245 ? 36.519 29.590 24.760 1.00 27.41 245 ASN A N 1
ATOM 1834 C CA . ASN A 1 245 ? 36.448 30.377 23.538 1.00 27.81 245 ASN A CA 1
ATOM 1835 C C . ASN A 1 245 ? 37.791 30.660 22.905 1.00 28.00 245 ASN A C 1
ATOM 1836 O O . ASN A 1 245 ? 37.862 31.296 21.852 1.00 27.85 245 ASN A O 1
ATOM 1841 N N . LEU A 1 246 ? 38.862 30.190 23.526 1.00 27.82 246 LEU A N 1
ATOM 1842 C CA . LEU A 1 246 ? 40.147 30.189 22.833 1.00 28.91 246 LEU A CA 1
ATOM 1843 C C . LEU A 1 246 ? 40.099 29.101 21.753 1.00 28.86 246 LEU A C 1
ATOM 1844 O O . LEU A 1 246 ? 39.493 28.054 21.948 1.00 30.44 246 LEU A O 1
ATOM 1849 N N . LYS A 1 247 ? 40.723 29.380 20.618 1.00 29.72 247 LYS A N 1
ATOM 1850 C CA . LYS A 1 247 ? 40.805 28.449 19.493 1.00 30.65 247 LYS A CA 1
ATOM 1851 C C . LYS A 1 247 ? 42.253 28.012 19.483 1.00 31.00 247 LYS A C 1
ATOM 1852 O O . LYS A 1 247 ? 43.121 28.725 18.992 1.00 29.89 247 LYS A O 1
ATOM 1855 N N . SER A 1 248 ? 42.509 26.843 20.049 1.00 31.72 248 SER A N 1
ATOM 1856 C CA A SER A 1 248 ? 43.873 26.402 20.279 0.50 32.41 248 SER A CA 1
ATOM 1857 C CA B SER A 1 248 ? 43.866 26.376 20.290 0.50 32.42 248 SER A CA 1
ATOM 1858 C C . SER A 1 248 ? 44.391 25.460 19.196 1.00 32.84 248 SER A C 1
ATOM 1859 O O . SER A 1 248 ? 43.651 24.655 18.625 1.00 33.74 248 SER A O 1
ATOM 1864 N N . PHE A 1 249 ? 45.685 25.571 18.952 1.00 33.65 249 PHE A N 1
ATOM 1865 C CA . PHE A 1 249 ? 46.447 24.661 18.133 1.00 34.09 249 PHE A CA 1
ATOM 1866 C C . PHE A 1 249 ? 46.562 23.341 18.895 1.00 35.50 249 PHE A C 1
ATOM 1867 O O . PHE A 1 249 ? 47.051 23.323 20.024 1.00 35.82 249 PHE A O 1
ATOM 1875 N N . ASP A 1 250 ? 46.062 22.263 18.300 1.00 36.27 250 ASP A N 1
ATOM 1876 C CA . ASP A 1 250 ? 46.252 20.923 18.854 1.00 37.98 250 ASP A CA 1
ATOM 1877 C C . ASP A 1 250 ? 47.428 20.281 18.118 1.00 38.85 250 ASP A C 1
ATOM 1878 O O . ASP A 1 250 ? 47.282 19.806 16.985 1.00 39.21 250 ASP A O 1
ATOM 1883 N N . ALA A 1 251 ? 48.593 20.287 18.769 1.00 39.76 251 ALA A N 1
ATOM 1884 C CA . ALA A 1 251 ? 49.837 19.819 18.149 1.00 40.33 251 ALA A CA 1
ATOM 1885 C C . ALA A 1 251 ? 49.821 18.313 17.945 1.00 40.62 251 ALA A C 1
ATOM 1886 O O . ALA A 1 251 ? 49.227 17.582 18.736 1.00 41.56 251 ALA A O 1
ATOM 1888 N N . VAL B 1 14 ? 53.016 33.337 38.623 1.00 40.86 14 VAL B N 1
ATOM 1889 C CA . VAL B 1 14 ? 53.388 31.897 38.745 1.00 40.60 14 VAL B CA 1
ATOM 1890 C C . VAL B 1 14 ? 52.946 31.123 37.508 1.00 39.81 14 VAL B C 1
ATOM 1891 O O . VAL B 1 14 ? 53.759 30.438 36.891 1.00 39.89 14 VAL B O 1
ATOM 1895 N N . LYS B 1 15 ? 51.666 31.229 37.150 1.00 38.64 15 LYS B N 1
ATOM 1896 C CA . LYS B 1 15 ? 51.174 30.678 35.892 1.00 37.69 15 LYS B CA 1
ATOM 1897 C C . LYS B 1 15 ? 51.116 31.839 34.923 1.00 36.18 15 LYS B C 1
ATOM 1898 O O . LYS B 1 15 ? 50.078 32.462 34.711 1.00 34.95 15 LYS B O 1
ATOM 1904 N N . LEU B 1 16 ? 52.284 32.137 34.373 1.00 34.49 16 LEU B N 1
ATOM 1905 C CA . LEU B 1 16 ? 52.498 33.349 33.623 1.00 33.53 16 LEU B CA 1
ATOM 1906 C C . LEU B 1 16 ? 51.630 33.410 32.370 1.00 32.31 16 LEU B C 1
ATOM 1907 O O . LEU B 1 16 ? 51.138 34.467 32.015 1.00 31.45 16 LEU B O 1
ATOM 1912 N N . THR B 1 17 ? 51.435 32.254 31.731 1.00 31.02 17 THR B N 1
ATOM 1913 C CA . THR B 1 17 ? 50.629 32.137 30.529 1.00 30.03 17 THR B CA 1
ATOM 1914 C C . THR B 1 17 ? 49.198 32.593 30.774 1.00 28.64 17 THR B C 1
ATOM 1915 O O . THR B 1 17 ? 48.564 33.114 29.857 1.00 28.80 17 THR B O 1
ATOM 1919 N N . ASP B 1 18 ? 48.703 32.431 32.010 1.00 27.96 18 ASP B N 1
ATOM 1920 C CA . ASP B 1 18 ? 47.344 32.878 32.326 1.00 27.54 18 ASP B CA 1
ATOM 1921 C C . ASP B 1 18 ? 47.186 34.374 32.094 1.00 26.95 18 ASP B C 1
ATOM 1922 O O . ASP B 1 18 ? 46.133 34.824 31.705 1.00 27.05 18 ASP B O 1
ATOM 1927 N N . GLN B 1 19 ? 48.248 35.136 32.295 1.00 25.43 19 GLN B N 1
ATOM 1928 C CA . GLN B 1 19 ? 48.172 36.591 32.149 1.00 25.53 19 GLN B CA 1
ATOM 1929 C C . GLN B 1 19 ? 47.968 37.045 30.713 1.00 25.19 19 GLN B C 1
ATOM 1930 O O . GLN B 1 19 ? 47.678 38.223 30.479 1.00 25.89 19 GLN B O 1
ATOM 1936 N N . GLN B 1 20 ? 48.129 36.127 29.754 1.00 25.49 20 GLN B N 1
ATOM 1937 C CA . GLN B 1 20 ? 47.939 36.405 28.339 1.00 27.05 20 GLN B CA 1
ATOM 1938 C C . GLN B 1 20 ? 46.503 36.159 27.905 1.00 26.50 20 GLN B C 1
ATOM 1939 O O . GLN B 1 20 ? 46.154 36.445 26.751 1.00 26.86 20 GLN B O 1
ATOM 1945 N N . LEU B 1 21 ? 45.698 35.551 28.777 1.00 25.95 21 LEU B N 1
ATOM 1946 C CA . LEU B 1 21 ? 44.442 34.969 28.326 1.00 26.96 21 LEU B CA 1
ATOM 1947 C C . LEU B 1 21 ? 43.550 36.002 27.652 1.00 26.76 21 LEU B C 1
ATOM 1948 O O . LEU B 1 21 ? 43.097 35.803 26.518 1.00 28.41 21 LEU B O 1
ATOM 1953 N N . MET B 1 22 ? 43.340 37.141 28.307 1.00 26.87 22 MET B N 1
ATOM 1954 C CA . MET B 1 22 ? 42.404 38.133 27.729 1.00 26.90 22 MET B CA 1
ATOM 1955 C C . MET B 1 22 ? 42.936 38.735 26.433 1.00 27.05 22 MET B C 1
ATOM 1956 O O . MET B 1 22 ? 42.189 38.952 25.481 1.00 27.06 22 MET B O 1
ATOM 1961 N N . ALA B 1 23 ? 44.224 39.013 26.404 1.00 26.91 23 ALA B N 1
ATOM 1962 C CA . ALA B 1 23 ? 44.869 39.498 25.160 1.00 26.61 23 ALA B CA 1
ATOM 1963 C C . ALA B 1 23 ? 44.614 38.521 23.986 1.00 27.33 23 ALA B C 1
ATOM 1964 O O . ALA B 1 23 ? 44.258 38.911 22.873 1.00 26.27 23 ALA B O 1
ATOM 1966 N N . ASP B 1 24 ? 44.808 37.234 24.246 1.00 25.75 24 ASP B N 1
ATOM 1967 C CA . ASP B 1 24 ? 44.595 36.206 23.227 1.00 27.19 24 ASP B CA 1
ATOM 1968 C C . ASP B 1 24 ? 43.131 36.115 22.840 1.00 26.56 24 ASP B C 1
ATOM 1969 O O . ASP B 1 24 ? 42.789 35.917 21.674 1.00 27.10 24 ASP B O 1
ATOM 1974 N N . LEU B 1 25 ? 42.272 36.153 23.848 1.00 27.37 25 LEU B N 1
ATOM 1975 C CA . LEU B 1 25 ? 40.854 35.987 23.615 1.00 27.27 25 LEU B CA 1
ATOM 1976 C C . LEU B 1 25 ? 40.349 37.145 22.770 1.00 27.09 25 LEU B C 1
ATOM 1977 O O . LEU B 1 25 ? 39.576 36.969 21.833 1.00 27.24 25 LEU B O 1
ATOM 1982 N N . TRP B 1 26 ? 40.810 38.345 23.081 1.00 26.32 26 TRP B N 1
ATOM 1983 C CA . TRP B 1 26 ? 40.444 39.515 22.262 1.00 26.67 26 TRP B CA 1
ATOM 1984 C C . TRP B 1 26 ? 40.930 39.304 20.830 1.00 27.33 26 TRP B C 1
ATOM 1985 O O . TRP B 1 26 ? 40.187 39.473 19.852 1.00 27.34 26 TRP B O 1
ATOM 1996 N N . TYR B 1 27 ? 42.179 38.900 20.692 1.00 26.81 27 TYR B N 1
ATOM 1997 C CA . TYR B 1 27 ? 42.730 38.790 19.358 1.00 27.43 27 TYR B CA 1
ATOM 1998 C C . TYR B 1 27 ? 42.015 37.735 18.525 1.00 28.35 27 TYR B C 1
ATOM 1999 O O . TYR B 1 27 ? 41.774 37.917 17.318 1.00 29.68 27 TYR B O 1
ATOM 2008 N N . GLN B 1 28 ? 41.642 36.639 19.173 1.00 27.90 28 GLN B N 1
ATOM 2009 C CA . GLN B 1 28 ? 41.013 35.519 18.460 1.00 28.52 28 GLN B CA 1
ATOM 2010 C C . GLN B 1 28 ? 39.524 35.677 18.225 1.00 29.20 28 GLN B C 1
ATOM 2011 O O . GLN B 1 28 ? 38.973 35.066 17.285 1.00 31.59 28 GLN B O 1
ATOM 2017 N N . THR B 1 29 ? 38.847 36.429 19.084 1.00 28.72 29 THR B N 1
ATOM 2018 C CA . THR B 1 29 ? 37.402 36.479 19.025 1.00 28.67 29 THR B CA 1
ATOM 2019 C C . THR B 1 29 ? 36.812 37.852 18.795 1.00 28.62 29 THR B C 1
ATOM 2020 O O . THR B 1 29 ? 35.674 37.938 18.376 1.00 28.22 29 THR B O 1
ATOM 2024 N N . ALA B 1 30 ? 37.530 38.913 19.136 1.00 27.31 30 ALA B N 1
ATOM 2025 C CA . ALA B 1 30 ? 36.908 40.228 19.133 1.00 27.18 30 ALA B CA 1
ATOM 2026 C C . ALA B 1 30 ? 36.685 40.711 17.704 1.00 26.91 30 ALA B C 1
ATOM 2027 O O . ALA B 1 30 ? 37.617 40.805 16.901 1.00 27.87 30 ALA B O 1
ATOM 2029 N N . GLY B 1 31 ? 35.453 41.092 17.424 1.00 27.00 31 GLY B N 1
ATOM 2030 C CA . GLY B 1 31 ? 35.157 41.766 16.180 1.00 26.51 31 GLY B CA 1
ATOM 2031 C C . GLY B 1 31 ? 35.978 43.036 16.020 1.00 26.47 31 GLY B C 1
ATOM 2032 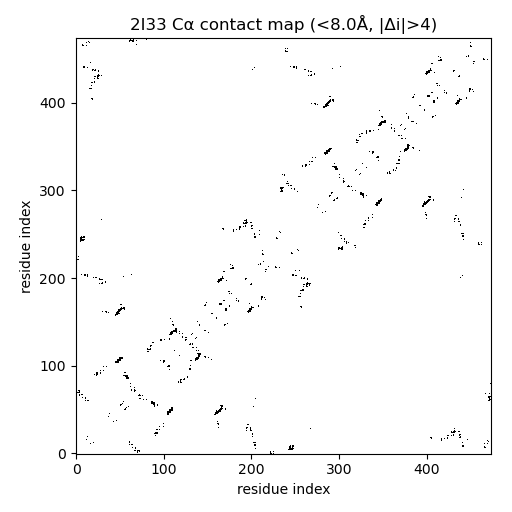O O . GLY B 1 31 ? 36.323 43.437 14.903 1.00 27.33 31 GLY B O 1
ATOM 2033 N N . GLU B 1 32 ? 36.271 43.715 17.137 1.00 26.12 32 GLU B N 1
ATOM 2034 C CA . GLU B 1 32 ? 37.041 44.960 17.128 1.00 26.90 32 GLU B CA 1
ATOM 2035 C C . GLU B 1 32 ? 38.406 44.692 16.548 1.00 25.82 32 GLU B C 1
ATOM 2036 O O . GLU B 1 32 ? 38.940 45.500 15.804 1.00 27.19 32 GLU B O 1
ATOM 2042 N N . MET B 1 33 ? 38.949 43.526 16.865 1.00 26.07 33 MET B N 1
ATOM 2043 C CA . MET B 1 33 ? 40.243 43.164 16.309 1.00 27.43 33 MET B CA 1
ATOM 2044 C C . MET B 1 33 ? 40.140 43.087 14.804 1.00 27.04 33 MET B C 1
ATOM 2045 O O . MET B 1 33 ? 40.937 43.677 14.058 1.00 27.14 33 MET B O 1
ATOM 2050 N N . LYS B 1 34 ? 39.134 42.369 14.330 1.00 27.10 34 LYS B N 1
ATOM 2051 C CA . LYS B 1 34 ? 38.979 42.238 12.886 1.00 27.70 34 LYS B CA 1
ATOM 2052 C C . LYS B 1 34 ? 38.792 43.605 12.245 1.00 27.63 34 LYS B C 1
ATOM 2053 O O . LYS B 1 34 ? 39.365 43.886 11.190 1.00 28.22 34 LYS B O 1
ATOM 2057 N N . ALA B 1 35 ? 38.018 44.474 12.888 1.00 26.81 35 ALA B N 1
ATOM 2058 C CA . ALA B 1 35 ? 37.727 45.817 12.324 1.00 27.01 35 ALA B CA 1
ATOM 2059 C C . ALA B 1 35 ? 39.022 46.623 12.210 1.00 26.39 35 ALA B C 1
ATOM 2060 O O . ALA B 1 35 ? 39.206 47.471 11.319 1.00 26.36 35 ALA B O 1
ATOM 2062 N N . LEU B 1 36 ? 39.887 46.469 13.211 1.00 26.02 36 LEU B N 1
ATOM 2063 C CA . LEU B 1 36 ? 41.193 47.139 13.171 1.00 26.47 36 LEU B CA 1
ATOM 2064 C C . LEU B 1 36 ? 42.063 46.644 12.033 1.00 26.79 36 LEU B C 1
ATOM 2065 O O . LEU B 1 36 ? 42.775 47.426 11.413 1.00 27.68 36 LEU B O 1
ATOM 2070 N N . TYR B 1 37 ? 41.990 45.353 11.727 1.00 26.61 37 TYR B N 1
ATOM 2071 C CA . TYR B 1 37 ? 42.706 44.830 10.564 1.00 26.86 37 TYR B CA 1
ATOM 2072 C C . TYR B 1 37 ? 42.105 45.380 9.248 1.00 27.32 37 TYR B C 1
ATOM 2073 O O . TYR B 1 37 ? 42.804 45.839 8.369 1.00 27.97 37 TYR B O 1
ATOM 2082 N N . TYR B 1 38 ? 40.802 45.368 9.134 1.00 26.71 38 TYR B N 1
ATOM 2083 C CA . TYR B 1 38 ? 40.202 46.006 7.954 1.00 26.87 38 TYR B CA 1
ATOM 2084 C C . TYR B 1 38 ? 40.555 47.485 7.881 1.00 27.02 38 TYR B C 1
ATOM 2085 O O . TYR B 1 38 ? 40.809 48.011 6.790 1.00 28.09 38 TYR B O 1
ATOM 2094 N N . GLN B 1 39 ? 40.507 48.184 9.012 1.00 27.07 39 GLN B N 1
ATOM 2095 C CA . GLN B 1 39 ? 40.825 49.594 9.007 1.00 26.19 39 GLN B CA 1
ATOM 2096 C C . GLN B 1 39 ? 42.231 49.796 8.448 1.00 26.34 39 GLN B C 1
ATOM 2097 O O . GLN B 1 39 ? 42.485 50.669 7.610 1.00 26.46 39 GLN B O 1
ATOM 2103 N N . GLY B 1 40 ? 43.173 49.010 8.952 1.00 26.44 40 GLY B N 1
ATOM 2104 C CA . GLY B 1 40 ? 44.548 49.167 8.526 1.00 26.93 40 GLY B CA 1
ATOM 2105 C C . GLY B 1 40 ? 44.689 48.886 7.026 1.00 27.28 40 GLY B C 1
ATOM 2106 O O . GLY B 1 40 ? 45.328 49.636 6.313 1.00 27.89 40 GLY B O 1
ATOM 2107 N N . TYR B 1 41 ? 44.117 47.796 6.543 1.00 27.22 41 TYR B N 1
ATOM 2108 C CA . TYR B 1 41 ? 44.249 47.453 5.132 1.00 27.47 41 TYR B CA 1
ATOM 2109 C C . TYR B 1 41 ? 43.460 48.403 4.227 1.00 27.59 41 TYR B C 1
ATOM 2110 O O . TYR B 1 41 ? 43.900 48.732 3.099 1.00 29.13 41 TYR B O 1
ATOM 2119 N N . ASN B 1 42 ? 42.317 48.874 4.704 1.00 26.95 42 ASN B N 1
ATOM 2120 C CA . ASN B 1 42 ? 41.587 49.888 3.941 1.00 26.46 42 ASN B CA 1
ATOM 2121 C C . ASN B 1 42 ? 42.384 51.166 3.770 1.00 27.08 42 ASN B C 1
ATOM 2122 O O . ASN B 1 42 ? 42.445 51.763 2.693 1.00 27.72 42 ASN B O 1
ATOM 2127 N N . THR B 1 43 ? 42.990 51.590 4.860 1.00 26.45 43 THR B N 1
ATOM 2128 C CA . THR B 1 43 ? 43.833 52.782 4.857 1.00 27.85 43 THR B CA 1
ATOM 2129 C C . THR B 1 43 ? 45.038 52.538 3.967 1.00 28.58 43 THR B C 1
ATOM 2130 O O . THR B 1 43 ? 45.441 53.381 3.180 1.00 29.31 43 THR B O 1
ATOM 2134 N N . GLY B 1 44 ? 45.592 51.341 4.072 1.00 29.10 44 GLY B N 1
ATOM 2135 C CA . GLY B 1 44 ? 46.676 50.930 3.173 1.00 29.85 44 GLY B CA 1
ATOM 2136 C C . GLY B 1 44 ? 46.337 51.098 1.705 1.00 29.04 44 GLY B C 1
ATOM 2137 O O . GLY B 1 44 ? 47.121 51.638 0.923 1.00 29.53 44 GLY B O 1
ATOM 2138 N N . GLN B 1 45 ? 45.168 50.638 1.303 1.00 29.52 45 GLN B N 1
ATOM 2139 C CA . GLN B 1 45 ? 44.747 50.774 -0.073 1.00 29.95 45 GLN B CA 1
ATOM 2140 C C . GLN B 1 45 ? 44.609 52.235 -0.487 1.00 28.33 45 GLN B C 1
ATOM 2141 O O . GLN B 1 45 ? 45.040 52.640 -1.573 1.00 28.47 45 GLN B O 1
ATOM 2147 N N . LEU B 1 46 ? 44.016 53.035 0.383 1.00 27.53 46 LEU B N 1
ATOM 2148 C CA . LEU B 1 46 ? 43.837 54.455 0.083 1.00 27.77 46 LEU B CA 1
ATOM 2149 C C . LEU B 1 46 ? 45.205 55.099 -0.166 1.00 27.39 46 LEU B C 1
ATOM 2150 O O . LEU B 1 46 ? 45.427 55.861 -1.120 1.00 27.53 46 LEU B O 1
ATOM 2155 N N . LYS B 1 47 ? 46.121 54.805 0.743 1.00 26.40 47 LYS B N 1
ATOM 2156 C CA . LYS B 1 47 ? 47.427 55.412 0.672 1.00 27.07 47 LYS B CA 1
ATOM 2157 C C . LYS B 1 47 ? 48.221 54.854 -0.491 1.00 26.90 47 LYS B C 1
ATOM 2158 O O . LYS B 1 47 ? 48.965 55.593 -1.119 1.00 26.91 47 LYS B O 1
ATOM 2164 N N . LEU B 1 48 ? 48.022 53.588 -0.824 1.00 26.39 48 LEU B N 1
ATOM 2165 C CA . LEU B 1 48 ? 48.716 53.029 -1.999 1.00 26.82 48 LEU B CA 1
ATOM 2166 C C . LEU B 1 48 ? 48.243 53.742 -3.260 1.00 26.79 48 LEU B C 1
ATOM 2167 O O . LEU B 1 48 ? 49.036 54.151 -4.096 1.00 26.94 48 LEU B O 1
ATOM 2172 N N . ASP B 1 49 ? 46.929 53.858 -3.419 1.00 27.05 49 ASP B N 1
ATOM 2173 C CA . ASP B 1 49 ? 46.414 54.530 -4.611 1.00 27.12 49 ASP B CA 1
ATOM 2174 C C . ASP B 1 49 ? 46.967 55.952 -4.717 1.00 27.09 49 ASP B C 1
ATOM 2175 O O . ASP B 1 49 ? 47.284 56.426 -5.822 1.00 26.94 49 ASP B O 1
ATOM 2180 N N . ALA B 1 50 ? 47.017 56.644 -3.586 1.00 26.32 50 ALA B N 1
ATOM 2181 C CA . ALA B 1 50 ? 47.478 58.042 -3.565 1.00 27.24 50 ALA B CA 1
ATOM 2182 C C . ALA B 1 50 ? 48.931 58.099 -3.980 1.00 27.21 50 ALA B C 1
ATOM 2183 O O . ALA B 1 50 ? 49.353 58.983 -4.731 1.00 27.56 50 ALA B O 1
ATOM 2185 N N . ALA B 1 51 ? 49.697 57.136 -3.488 1.00 26.74 51 ALA B N 1
ATOM 2186 C CA . ALA B 1 51 ? 51.119 57.084 -3.809 1.00 27.37 51 ALA B CA 1
ATOM 2187 C C . ALA B 1 51 ? 51.306 56.816 -5.284 1.00 27.69 51 ALA B C 1
ATOM 2188 O O . ALA B 1 51 ? 52.153 57.430 -5.935 1.00 29.02 51 ALA B O 1
ATOM 2190 N N . LEU B 1 52 ? 50.525 55.895 -5.821 1.00 27.53 52 LEU B N 1
ATOM 2191 C CA . LEU B 1 52 ? 50.612 55.589 -7.246 1.00 28.48 52 LEU B CA 1
ATOM 2192 C C . LEU B 1 52 ? 50.169 56.747 -8.133 1.00 28.56 52 LEU B C 1
ATOM 2193 O O . LEU B 1 52 ? 50.701 56.927 -9.220 1.00 29.14 52 LEU B O 1
ATOM 2198 N N . ALA B 1 53 ? 49.198 57.531 -7.679 1.00 28.09 53 ALA B N 1
ATOM 2199 C CA . ALA B 1 53 ? 48.703 58.660 -8.471 1.00 28.96 53 ALA B CA 1
ATOM 2200 C C . ALA B 1 53 ? 49.825 59.663 -8.636 1.00 30.06 53 ALA B C 1
ATOM 2201 O O . ALA B 1 53 ? 49.981 60.273 -9.713 1.00 30.00 53 ALA B O 1
ATOM 2203 N N . LYS B 1 54 ? 50.612 59.836 -7.579 1.00 30.47 54 LYS B N 1
ATOM 2204 C CA . LYS B 1 54 ? 51.692 60.831 -7.605 1.00 32.03 54 LYS B CA 1
ATOM 2205 C C . LYS B 1 54 ? 52.930 60.311 -8.299 1.00 32.37 54 LYS B C 1
ATOM 2206 O O . LYS B 1 54 ? 53.771 61.088 -8.757 1.00 31.81 54 LYS B O 1
ATOM 2212 N N . GLY B 1 55 ? 53.056 58.998 -8.374 1.00 32.65 55 GLY B N 1
ATOM 2213 C CA . GLY B 1 55 ? 54.178 58.399 -9.067 1.00 33.44 55 GLY B CA 1
ATOM 2214 C C . GLY B 1 55 ? 55.365 58.276 -8.130 1.00 33.68 55 GLY B C 1
ATOM 2215 O O . GLY B 1 55 ? 55.450 58.930 -7.088 1.00 33.81 55 GLY B O 1
ATOM 2216 N N . THR B 1 56 ? 56.286 57.411 -8.519 1.00 34.49 56 THR B N 1
ATOM 2217 C CA . THR B 1 56 ? 57.484 57.156 -7.746 1.00 34.76 56 THR B CA 1
ATOM 2218 C C . THR B 1 56 ? 58.655 57.178 -8.704 1.00 34.02 56 THR B C 1
ATOM 2219 O O . THR B 1 56 ? 58.482 57.081 -9.924 1.00 35.04 56 THR B O 1
ATOM 2223 N N . GLU B 1 57 ? 59.852 57.336 -8.158 1.00 33.34 57 GLU B N 1
ATOM 2224 C CA . GLU B 1 57 ? 61.060 57.309 -8.964 1.00 31.89 57 GLU B CA 1
ATOM 2225 C C . GLU B 1 57 ? 61.434 55.879 -9.370 1.00 31.53 57 GLU B C 1
ATOM 2226 O O . GLU B 1 57 ? 61.763 55.608 -10.535 1.00 31.78 57 GLU B O 1
ATOM 2232 N N . LYS B 1 58 ? 61.405 54.978 -8.391 1.00 30.22 58 LYS B N 1
ATOM 2233 C CA . LYS B 1 58 ? 61.708 53.573 -8.618 1.00 30.14 58 LYS B CA 1
ATOM 2234 C C . LYS B 1 58 ? 60.392 52.816 -8.619 1.00 29.09 58 LYS B C 1
ATOM 2235 O O . LYS B 1 58 ? 59.380 53.348 -8.146 1.00 29.51 58 LYS B O 1
ATOM 2241 N N . LYS B 1 59 ? 60.414 51.575 -9.112 1.00 28.27 59 LYS B N 1
ATOM 2242 C CA . LYS B 1 59 ? 59.226 50.734 -9.095 1.00 28.55 59 LYS B CA 1
ATOM 2243 C C . LYS B 1 59 ? 58.679 50.714 -7.677 1.00 27.54 59 LYS B C 1
ATOM 2244 O O . LYS B 1 59 ? 59.429 50.506 -6.712 1.00 27.46 59 LYS B O 1
ATOM 2250 N N . PRO B 1 60 ? 57.367 50.928 -7.529 1.00 26.78 60 PRO B N 1
ATOM 2251 C CA . PRO B 1 60 ? 56.815 50.895 -6.185 1.00 26.03 60 PRO B CA 1
ATOM 2252 C C . PRO B 1 60 ? 56.838 49.515 -5.534 1.00 25.84 60 PRO B C 1
ATOM 2253 O O . PRO B 1 60 ? 56.748 48.482 -6.222 1.00 25.78 60 PRO B O 1
ATOM 2257 N N . ALA B 1 61 ? 56.972 49.537 -4.215 1.00 24.97 61 ALA B N 1
ATOM 2258 C CA . ALA B 1 61 ? 56.876 48.357 -3.394 1.00 25.35 61 ALA B CA 1
ATOM 2259 C C . ALA B 1 61 ? 56.116 48.665 -2.111 1.00 24.57 61 ALA B C 1
ATOM 2260 O O . ALA B 1 61 ? 55.998 49.810 -1.687 1.00 24.57 61 ALA B O 1
ATOM 2262 N N . ILE B 1 62 ? 55.600 47.613 -1.496 1.00 24.84 62 ILE B N 1
ATOM 2263 C CA . ILE B 1 62 ? 55.172 47.667 -0.133 1.00 24.57 62 ILE B CA 1
ATOM 2264 C C . ILE B 1 62 ? 55.895 46.581 0.653 1.00 24.79 62 ILE B C 1
ATOM 2265 O O . ILE B 1 62 ? 56.306 45.571 0.090 1.00 24.76 62 ILE B O 1
ATOM 2270 N N . VAL B 1 63 ? 56.038 46.824 1.949 1.00 24.61 63 VAL B N 1
ATOM 2271 C CA . VAL B 1 63 ? 56.643 45.888 2.876 1.00 25.41 63 VAL B CA 1
ATOM 2272 C C . VAL B 1 63 ? 55.616 45.507 3.916 1.00 26.21 63 VAL B C 1
ATOM 2273 O O . VAL B 1 63 ? 54.983 46.381 4.520 1.00 26.62 63 VAL B O 1
ATOM 2277 N N . LEU B 1 64 ? 55.491 44.201 4.164 1.00 26.37 64 LEU B N 1
ATOM 2278 C CA . LEU B 1 64 ? 54.666 43.694 5.265 1.00 27.17 64 LEU B CA 1
ATOM 2279 C C . LEU B 1 64 ? 55.451 42.719 6.112 1.00 27.97 64 LEU B C 1
ATOM 2280 O O . LEU B 1 64 ? 56.241 41.922 5.603 1.00 27.64 64 LEU B O 1
ATOM 2285 N N . ASP B 1 65 ? 55.175 42.784 7.414 1.00 27.90 65 ASP B N 1
ATOM 2286 C CA . ASP B 1 65 ? 55.521 41.764 8.359 1.00 28.38 65 ASP B CA 1
ATOM 2287 C C . ASP B 1 65 ? 54.549 40.608 8.058 1.00 28.07 65 ASP B C 1
ATOM 2288 O O . ASP B 1 65 ? 53.568 40.798 7.343 1.00 29.04 65 ASP B O 1
ATOM 2293 N N . LEU B 1 66 ? 54.841 39.422 8.566 1.00 27.72 66 LEU B N 1
ATOM 2294 C CA . LEU B 1 66 ? 53.975 38.271 8.364 1.00 27.53 66 LEU B CA 1
ATOM 2295 C C . LEU B 1 66 ? 53.165 37.979 9.613 1.00 27.34 66 LEU B C 1
ATOM 2296 O O . LEU B 1 66 ? 51.961 38.099 9.620 1.00 28.01 66 LEU B O 1
ATOM 2301 N N . ASP B 1 67 ? 53.836 37.636 10.700 1.00 27.72 67 ASP B N 1
ATOM 2302 C CA . ASP B 1 67 ? 53.112 37.133 11.872 1.00 27.29 67 ASP B CA 1
ATOM 2303 C C . ASP B 1 67 ? 52.340 38.242 12.567 1.00 28.13 67 ASP B C 1
ATOM 2304 O O . ASP B 1 67 ? 52.912 39.260 12.921 1.00 27.22 67 ASP B O 1
ATOM 2309 N N . GLU B 1 68 ? 51.038 38.047 12.730 1.00 27.57 68 GLU B N 1
ATOM 2310 C CA . GLU B 1 68 ? 50.147 39.029 13.337 1.00 27.56 68 GLU B CA 1
ATOM 2311 C C . GLU B 1 68 ? 49.994 40.289 12.453 1.00 28.07 68 GLU B C 1
ATOM 2312 O O . GLU B 1 68 ? 49.490 41.302 12.903 1.00 28.83 68 GLU B O 1
ATOM 2318 N N . THR B 1 69 ? 50.397 40.175 11.176 1.00 27.77 69 THR B N 1
ATOM 2319 C CA . THR B 1 69 ? 50.106 41.182 10.174 1.00 28.01 69 THR B CA 1
ATOM 2320 C C . THR B 1 69 ? 49.339 40.620 8.979 1.00 28.14 69 THR B C 1
ATOM 2321 O O . THR B 1 69 ? 48.290 41.151 8.593 1.00 28.35 69 THR B O 1
ATOM 2325 N N . VAL B 1 70 ? 49.890 39.550 8.408 1.00 27.36 70 VAL B N 1
ATOM 2326 C CA . VAL B 1 70 ? 49.248 38.762 7.344 1.00 28.06 70 VAL B CA 1
ATOM 2327 C C . VAL B 1 70 ? 48.776 37.401 7.861 1.00 28.44 70 VAL B C 1
ATOM 2328 O O . VAL B 1 70 ? 47.670 36.968 7.545 1.00 28.33 70 VAL B O 1
ATOM 2332 N N . LEU B 1 71 ? 49.616 36.724 8.637 1.00 28.25 71 LEU B N 1
ATOM 2333 C CA . LEU B 1 71 ? 49.293 35.376 9.139 1.00 27.87 71 LEU B CA 1
ATOM 2334 C C . LEU B 1 71 ? 48.938 35.407 10.621 1.00 28.20 71 LEU B C 1
ATOM 2335 O O . LEU B 1 71 ? 49.641 36.028 11.413 1.00 26.79 71 LEU B O 1
ATOM 2340 N N . ASP B 1 72 ? 47.882 34.694 10.992 1.00 27.56 72 ASP B N 1
ATOM 2341 C CA . ASP B 1 72 ? 47.332 34.699 12.340 1.00 27.66 72 ASP B CA 1
ATOM 2342 C C . ASP B 1 72 ? 47.868 33.480 13.104 1.00 28.12 72 ASP B C 1
ATOM 2343 O O . ASP B 1 72 ? 47.500 32.352 12.818 1.00 27.91 72 ASP B O 1
ATOM 2348 N N . ASN B 1 73 ? 48.744 33.732 14.069 1.00 27.88 73 ASN B N 1
ATOM 2349 C CA . ASN B 1 73 ? 49.330 32.682 14.898 1.00 28.18 73 ASN B CA 1
ATOM 2350 C C . ASN B 1 73 ? 48.683 32.568 16.265 1.00 28.62 73 ASN B C 1
ATOM 2351 O O . ASN B 1 73 ? 49.192 31.858 17.154 1.00 27.58 73 ASN B O 1
ATOM 2356 N N . SER B 1 74 ? 47.552 33.239 16.448 1.00 28.03 74 SER B N 1
ATOM 2357 C CA . SER B 1 74 ? 46.899 33.196 17.746 1.00 28.66 74 SER B CA 1
ATOM 2358 C C . SER B 1 74 ? 46.531 31.771 18.232 1.00 28.11 74 SER B C 1
ATOM 2359 O O . SER B 1 74 ? 46.541 31.536 19.435 1.00 27.60 74 SER B O 1
ATOM 2362 N N . PRO B 1 75 ? 46.221 30.805 17.321 1.00 27.57 75 PRO B N 1
ATOM 2363 C CA . PRO B 1 75 ? 45.966 29.438 17.840 1.00 27.59 75 PRO B CA 1
ATOM 2364 C C . PRO B 1 75 ? 47.146 28.862 18.607 1.00 26.90 75 PRO B C 1
ATOM 2365 O O . PRO B 1 75 ? 46.972 28.075 19.560 1.00 26.54 75 PRO B O 1
ATOM 2369 N N . HIS B 1 76 ? 48.348 29.256 18.209 1.00 26.14 76 HIS B N 1
ATOM 2370 C CA . HIS B 1 76 ? 49.500 28.842 18.963 1.00 25.60 76 HIS B CA 1
ATOM 2371 C C . HIS B 1 76 ? 49.505 29.498 20.365 1.00 25.39 76 HIS B C 1
ATOM 2372 O O . HIS B 1 76 ? 49.746 28.846 21.387 1.00 23.84 76 HIS B O 1
ATOM 2379 N N . GLN B 1 77 ? 49.229 30.794 20.415 1.00 25.51 77 GLN B N 1
ATOM 2380 C CA . GLN B 1 77 ? 49.238 31.474 21.720 1.00 25.92 77 GLN B CA 1
ATOM 2381 C C . GLN B 1 77 ? 48.124 30.940 22.619 1.00 25.95 77 GLN B C 1
ATOM 2382 O O . GLN B 1 77 ? 48.321 30.726 23.814 1.00 26.31 77 GLN B O 1
ATOM 2388 N N . ALA B 1 78 ? 46.971 30.677 22.027 1.00 26.29 78 ALA B N 1
ATOM 2389 C CA . ALA B 1 78 ? 45.866 30.032 22.740 1.00 26.42 78 ALA B CA 1
ATOM 2390 C C . ALA B 1 78 ? 46.297 28.670 23.318 1.00 26.11 78 ALA B C 1
ATOM 2391 O O . ALA B 1 78 ? 46.008 28.325 24.481 1.00 26.16 78 ALA B O 1
ATOM 2393 N N . MET B 1 79 ? 46.993 27.872 22.513 1.00 25.86 79 MET B N 1
ATOM 2394 C CA . MET B 1 79 ? 47.529 26.591 22.974 1.00 26.18 79 MET B CA 1
ATOM 2395 C C . MET B 1 79 ? 48.433 26.806 24.190 1.00 26.15 79 MET B C 1
ATOM 2396 O O . MET B 1 79 ? 48.309 26.104 25.188 1.00 26.26 79 MET B O 1
ATOM 2401 N N . SER B 1 80 ? 49.283 27.832 24.126 1.00 26.84 80 SER B N 1
ATOM 2402 C CA A SER B 1 80 ? 50.180 28.157 25.228 0.50 26.85 80 SER B CA 1
ATOM 2403 C CA B SER B 1 80 ? 50.181 28.146 25.230 0.50 27.30 80 SER B CA 1
ATOM 2404 C C . SER B 1 80 ? 49.397 28.387 26.516 1.00 27.03 80 SER B C 1
ATOM 2405 O O . SER B 1 80 ? 49.766 27.887 27.573 1.00 25.88 80 SER B O 1
ATOM 2410 N N . VAL B 1 81 ? 48.304 29.133 26.413 1.00 26.90 81 VAL B N 1
ATOM 2411 C CA . VAL B 1 81 ? 47.469 29.395 27.581 1.00 27.81 81 VAL B CA 1
ATOM 2412 C C . VAL B 1 81 ? 46.834 28.100 28.091 1.00 27.56 81 VAL B C 1
ATOM 2413 O O . VAL B 1 81 ? 46.845 27.806 29.294 1.00 28.42 81 VAL B O 1
ATOM 2417 N N . LYS B 1 82 ? 46.309 27.315 27.166 1.00 27.33 82 LYS B N 1
ATOM 2418 C CA . LYS B 1 82 ? 45.585 26.100 27.529 1.00 27.52 82 LYS B CA 1
ATOM 2419 C C . LYS B 1 82 ? 46.485 25.058 28.193 1.00 26.84 82 LYS B C 1
ATOM 2420 O O . LYS B 1 82 ? 46.064 24.351 29.104 1.00 27.45 82 LYS B O 1
ATOM 2426 N N . THR B 1 83 ? 47.714 24.950 27.704 1.00 25.90 83 THR B N 1
ATOM 2427 C CA . THR B 1 83 ? 48.659 23.975 28.218 1.00 25.13 83 THR B CA 1
ATOM 2428 C C . THR B 1 83 ? 49.480 24.511 29.381 1.00 24.88 83 THR B C 1
ATOM 2429 O O . THR B 1 83 ? 50.096 23.728 30.114 1.00 24.73 83 THR B O 1
ATOM 2433 N N . GLY B 1 84 ? 49.522 25.833 29.506 1.00 25.87 84 GLY B N 1
ATOM 2434 C CA . GLY B 1 84 ? 50.358 26.516 30.476 1.00 26.64 84 GLY B CA 1
ATOM 2435 C C . GLY B 1 84 ? 51.833 26.490 30.124 1.00 27.14 84 GLY B C 1
ATOM 2436 O O . GLY B 1 84 ? 52.689 26.683 30.991 1.00 28.73 84 GLY B O 1
ATOM 2437 N N . LYS B 1 85 ? 52.127 26.260 28.851 1.00 27.06 85 LYS B N 1
ATOM 2438 C CA . LYS B 1 85 ? 53.495 26.118 28.375 1.00 27.40 85 LYS B CA 1
ATOM 2439 C C . LYS B 1 85 ? 53.833 27.265 27.444 1.00 27.90 85 LYS B C 1
ATOM 2440 O O . LYS B 1 85 ? 53.279 27.389 26.348 1.00 27.37 85 LYS B O 1
ATOM 2446 N N . GLY B 1 86 ? 54.725 28.122 27.929 1.00 28.65 86 GLY B N 1
ATOM 2447 C CA . GLY B 1 86 ? 55.086 29.319 27.239 1.00 29.18 86 GLY B CA 1
ATOM 2448 C C . GLY B 1 86 ? 56.001 29.085 26.064 1.00 29.14 86 GLY B C 1
ATOM 2449 O O . GLY B 1 86 ? 56.486 27.980 25.805 1.00 28.73 86 GLY B O 1
ATOM 2450 N N . TYR B 1 87 ? 56.256 30.165 25.361 1.00 30.65 87 TYR B N 1
ATOM 2451 C CA . TYR B 1 87 ? 57.183 30.144 24.253 1.00 30.85 87 TYR B CA 1
ATOM 2452 C C . TYR B 1 87 ? 58.538 29.585 24.668 1.00 30.24 87 TYR B C 1
ATOM 2453 O O . TYR B 1 87 ? 59.033 29.863 25.772 1.00 31.63 87 TYR B O 1
ATOM 2462 N N . PRO B 1 88 ? 59.185 28.770 23.803 1.00 28.34 88 PRO B N 1
ATOM 2463 C CA . PRO B 1 88 ? 58.829 28.379 22.420 1.00 27.55 88 PRO B CA 1
ATOM 2464 C C . PRO B 1 88 ? 58.001 27.109 22.232 1.00 26.72 88 PRO B C 1
ATOM 2465 O O . PRO B 1 88 ? 57.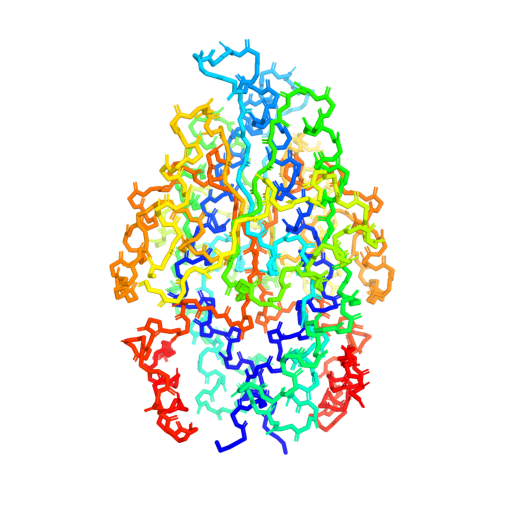930 26.601 21.109 1.00 25.88 88 PRO B O 1
ATOM 2469 N N . TYR B 1 89 ? 57.396 26.583 23.295 1.00 25.67 89 TYR B N 1
ATOM 2470 C CA . TYR B 1 89 ? 56.731 25.280 23.209 1.00 24.81 89 TYR B CA 1
ATOM 2471 C C . TYR B 1 89 ? 55.828 25.208 21.963 1.00 24.47 89 TYR B C 1
ATOM 2472 O O . TYR B 1 89 ? 54.906 26.012 21.802 1.00 23.21 89 TYR B O 1
ATOM 2481 N N . LYS B 1 90 ? 56.156 24.247 21.089 1.00 24.51 90 LYS B N 1
ATOM 2482 C CA A LYS B 1 90 ? 55.400 23.953 19.864 0.50 25.04 90 LYS B CA 1
ATOM 2483 C CA B LYS B 1 90 ? 55.384 23.954 19.871 0.50 25.24 90 LYS B CA 1
ATOM 2484 C C . LYS B 1 90 ? 55.306 25.091 18.841 1.00 25.46 90 LYS B C 1
ATOM 2485 O O . LYS B 1 90 ? 54.513 25.029 17.894 1.00 24.77 90 LYS B O 1
ATOM 2496 N N . TRP B 1 91 ? 56.128 26.132 18.992 1.00 25.18 91 TRP B N 1
ATOM 2497 C CA . TRP B 1 91 ? 56.153 27.193 17.983 1.00 26.19 91 TRP B CA 1
ATOM 2498 C C . TRP B 1 91 ? 56.620 26.663 16.631 1.00 26.09 91 TRP B C 1
ATOM 2499 O O . TRP B 1 91 ? 55.974 26.892 15.618 1.00 26.10 91 TRP B O 1
ATOM 2510 N N . ASP B 1 92 ? 57.746 25.972 16.597 1.00 26.48 92 ASP B N 1
ATOM 2511 C CA . ASP B 1 92 ? 58.248 25.492 15.313 1.00 26.20 92 ASP B CA 1
ATOM 2512 C C . ASP B 1 92 ? 57.295 24.479 14.671 1.00 26.26 92 ASP B C 1
ATOM 2513 O O . ASP B 1 92 ? 57.118 24.486 13.452 1.00 26.92 92 ASP B O 1
ATOM 2518 N N . ASP B 1 93 ? 56.670 23.643 15.498 1.00 25.87 93 ASP B N 1
ATOM 2519 C CA A ASP B 1 93 ? 55.640 22.692 15.069 0.50 26.04 93 ASP B CA 1
ATOM 2520 C CA B ASP B 1 93 ? 55.648 22.707 15.022 0.50 25.94 93 ASP B CA 1
ATOM 2521 C C . ASP B 1 93 ? 54.529 23.472 14.355 1.00 26.08 93 ASP B C 1
ATOM 2522 O O . ASP B 1 93 ? 54.092 23.134 13.261 1.00 25.53 93 ASP B O 1
ATOM 2531 N N . TRP B 1 94 ? 54.062 24.511 15.023 1.00 25.18 94 TRP B N 1
ATOM 2532 C CA . TRP B 1 94 ? 53.005 25.330 14.488 1.00 25.72 94 TRP B CA 1
ATOM 2533 C C . TRP B 1 94 ? 53.423 25.918 13.148 1.00 26.08 94 TRP B C 1
ATOM 2534 O O . TRP B 1 94 ? 52.665 25.837 12.165 1.00 25.41 94 TRP B O 1
ATOM 2545 N N . ILE B 1 95 ? 54.615 26.509 13.099 1.00 26.20 95 ILE B N 1
ATOM 2546 C CA . ILE B 1 95 ? 55.090 27.121 11.842 1.00 27.05 95 ILE B CA 1
ATOM 2547 C C . ILE B 1 95 ? 55.104 26.056 10.734 1.00 27.11 95 ILE B C 1
ATOM 2548 O O . ILE B 1 95 ? 54.633 26.274 9.625 1.00 27.51 95 ILE B O 1
ATOM 2553 N N . ASN B 1 96 ? 55.644 24.894 11.041 1.00 26.74 96 ASN B N 1
ATOM 2554 C CA A ASN B 1 96 ? 55.755 23.819 10.069 0.50 27.25 96 ASN B CA 1
ATOM 2555 C CA B ASN B 1 96 ? 55.751 23.839 10.030 0.50 27.25 96 ASN B CA 1
ATOM 2556 C C . ASN B 1 96 ? 54.403 23.322 9.535 1.00 27.01 96 ASN B C 1
ATOM 2557 O O . ASN B 1 96 ? 54.291 22.873 8.386 1.00 27.46 96 ASN B O 1
ATOM 2566 N N . LYS B 1 97 ? 53.379 23.381 10.381 1.00 26.91 97 LYS B N 1
ATOM 2567 C CA . LYS B 1 97 ? 52.043 22.931 9.982 1.00 26.15 97 LYS B CA 1
ATOM 2568 C C . LYS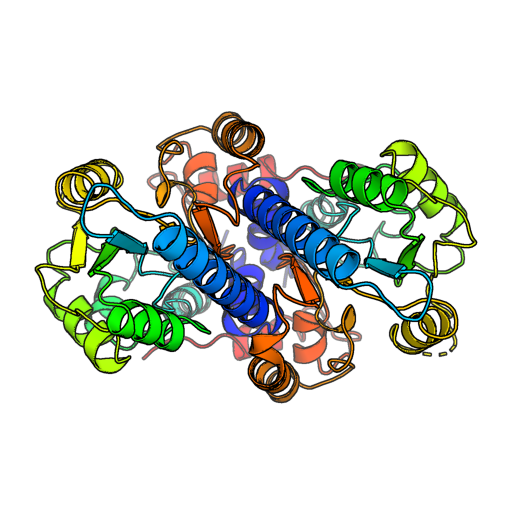 B 1 97 ? 51.503 23.848 8.881 1.00 26.78 97 LYS B C 1
ATOM 2569 O O . LYS B 1 97 ? 50.628 23.441 8.108 1.00 26.08 97 LYS B O 1
ATOM 2571 N N . ALA B 1 98 ? 52.028 25.077 8.821 1.00 26.48 98 ALA B N 1
ATOM 2572 C CA . ALA B 1 98 ? 51.707 26.010 7.744 1.00 27.86 98 ALA B CA 1
ATOM 2573 C C . ALA B 1 98 ? 50.207 26.139 7.572 1.00 28.66 98 ALA B C 1
ATOM 2574 O O . ALA B 1 98 ? 49.704 26.141 6.448 1.00 29.63 98 ALA B O 1
ATOM 2576 N N . GLU B 1 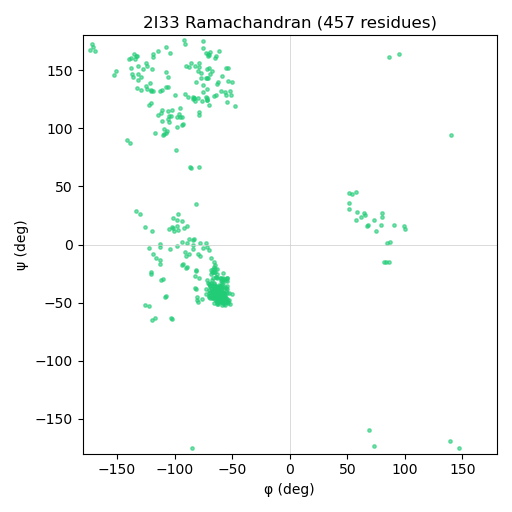99 ? 49.506 26.255 8.698 1.00 29.36 99 GLU B N 1
ATOM 2577 C CA . GLU B 1 99 ? 48.056 26.270 8.693 1.00 30.26 99 GLU B CA 1
ATOM 2578 C C . GLU B 1 99 ? 47.491 27.572 9.270 1.00 29.92 99 GLU B C 1
ATOM 2579 O O . GLU B 1 99 ? 46.306 27.663 9.531 1.00 30.24 99 GLU B O 1
ATOM 2582 N N . ALA B 1 100 ? 48.335 28.585 9.465 1.00 29.36 100 ALA B N 1
ATOM 2583 C CA . ALA B 1 100 ? 47.839 29.873 9.922 1.00 29.44 100 ALA B CA 1
ATOM 2584 C C . ALA B 1 100 ? 46.890 30.443 8.887 1.00 29.70 100 ALA B C 1
ATOM 2585 O O . ALA B 1 100 ? 47.131 30.336 7.677 1.00 29.06 100 ALA B O 1
ATOM 2587 N N . GLU B 1 101 ? 45.816 31.043 9.383 1.00 29.80 101 GLU B N 1
ATOM 2588 C CA . GLU B 1 101 ? 44.868 31.754 8.542 1.00 30.51 101 GLU B CA 1
ATOM 2589 C C . GLU B 1 101 ? 45.373 33.158 8.252 1.00 29.40 101 GLU B C 1
ATOM 2590 O O . GLU B 1 101 ? 46.096 33.743 9.041 1.00 28.16 101 GLU B O 1
ATOM 2596 N N . ALA B 1 102 ? 44.949 33.713 7.120 1.00 28.52 102 ALA B N 1
ATOM 2597 C CA . ALA B 1 102 ? 45.248 35.098 6.802 1.00 28.87 102 ALA B CA 1
ATOM 2598 C C . ALA B 1 102 ? 44.431 36.020 7.701 1.00 29.09 102 ALA B C 1
ATOM 2599 O O . ALA B 1 102 ? 43.308 35.697 8.131 1.00 29.74 102 ALA B O 1
ATOM 2601 N N . LEU B 1 103 ? 44.989 37.188 7.954 1.00 28.94 103 LEU B N 1
ATOM 2602 C CA . LEU B 1 103 ? 44.305 38.154 8.790 1.00 28.36 103 LEU B CA 1
ATOM 2603 C C . LEU B 1 103 ? 43.345 38.984 7.949 1.00 28.46 103 LEU B C 1
ATOM 2604 O O . LEU B 1 103 ? 43.516 39.105 6.722 1.00 27.58 103 LEU B O 1
ATOM 2609 N N . PRO B 1 104 ? 42.316 39.542 8.592 1.00 28.43 104 PRO B N 1
ATOM 2610 C CA . PRO B 1 104 ? 41.246 40.189 7.833 1.00 28.24 104 PRO B CA 1
ATOM 2611 C C . PRO B 1 104 ? 41.751 41.278 6.907 1.00 27.66 104 PRO B C 1
ATOM 2612 O O . PRO B 1 104 ? 42.538 42.124 7.325 1.00 28.15 104 PRO B O 1
ATOM 2616 N N . GLY B 1 105 ? 41.299 41.225 5.655 1.00 27.82 105 GLY B N 1
ATOM 2617 C CA . GLY B 1 105 ? 41.617 42.235 4.660 1.00 26.81 105 GLY B CA 1
ATOM 2618 C C . GLY B 1 105 ? 42.958 42.079 3.980 1.00 27.34 105 GLY B C 1
ATOM 2619 O O . GLY B 1 105 ? 43.231 42.695 2.946 1.00 27.91 105 GLY B O 1
ATOM 2620 N N . SER B 1 106 ? 43.816 41.247 4.555 1.00 27.07 106 SER B N 1
ATOM 2621 C CA . SER B 1 106 ? 45.188 41.171 4.072 1.00 26.72 106 SER B CA 1
ATOM 2622 C C . SER B 1 106 ? 45.268 40.695 2.626 1.00 26.63 106 SER B C 1
ATOM 2623 O O . SER B 1 106 ? 45.916 41.320 1.771 1.00 25.89 106 SER B O 1
ATOM 2626 N N . ILE B 1 107 ? 44.612 39.582 2.326 1.00 26.40 107 ILE B N 1
ATOM 2627 C CA . ILE B 1 107 ? 44.824 38.923 1.045 1.00 26.46 107 ILE B CA 1
ATOM 2628 C C . ILE B 1 107 ? 44.241 39.764 -0.096 1.00 26.52 107 ILE B C 1
ATOM 2629 O O . ILE B 1 107 ? 44.869 39.951 -1.124 1.00 26.97 107 ILE B O 1
ATOM 2634 N N . ASP B 1 108 ? 43.050 40.301 0.093 1.00 26.13 108 ASP B N 1
ATOM 2635 C CA . ASP B 1 108 ? 42.485 41.134 -0.988 1.00 27.24 108 ASP B CA 1
ATOM 2636 C C . ASP B 1 108 ? 43.356 42.368 -1.219 1.00 26.89 108 ASP B C 1
ATOM 2637 O O . ASP B 1 108 ? 43.560 42.811 -2.359 1.00 26.92 108 ASP B O 1
ATOM 2642 N N . PHE B 1 109 ? 43.884 42.919 -0.139 1.00 26.14 109 PHE B N 1
ATOM 2643 C CA . PHE B 1 109 ? 44.775 44.067 -0.289 1.00 26.32 109 PHE B CA 1
ATOM 2644 C C . PHE B 1 109 ? 46.031 43.693 -1.085 1.00 26.10 109 PHE B C 1
ATOM 2645 O O . PHE B 1 109 ? 46.453 44.425 -1.997 1.00 25.47 109 PHE B O 1
ATOM 2653 N N . LEU B 1 110 ? 46.622 42.551 -0.755 1.00 26.01 110 LEU B N 1
ATOM 2654 C CA . LEU B 1 110 ? 47.817 42.097 -1.447 1.00 25.68 110 LEU B CA 1
ATOM 2655 C C . LEU B 1 110 ? 47.538 41.814 -2.928 1.00 25.19 110 LEU B C 1
ATOM 2656 O O . LEU B 1 110 ? 48.335 42.171 -3.798 1.00 25.36 110 LEU B O 1
ATOM 2661 N N . LYS B 1 111 ? 46.393 41.206 -3.222 1.00 25.16 111 LYS B N 1
ATOM 2662 C CA . LYS B 1 111 ? 46.025 40.963 -4.613 1.00 25.89 111 LYS B CA 1
ATOM 2663 C C . LYS B 1 111 ? 45.830 42.273 -5.370 1.00 25.81 111 LYS B C 1
ATOM 2664 O O . LYS B 1 111 ? 46.238 42.411 -6.539 1.00 26.07 111 LYS B O 1
ATOM 2670 N N . TYR B 1 112 ? 45.201 43.238 -4.709 1.00 25.91 112 TYR B N 1
ATOM 2671 C CA . TYR B 1 112 ? 45.034 44.556 -5.304 1.00 27.01 112 TYR B CA 1
ATOM 2672 C C . TYR B 1 112 ? 46.395 45.171 -5.599 1.00 26.52 112 TYR B C 1
ATOM 2673 O O . TYR B 1 112 ? 46.674 45.708 -6.681 1.00 25.95 112 TYR B O 1
ATOM 2682 N N . THR B 1 113 ? 47.252 45.091 -4.600 1.00 26.18 113 THR B N 1
ATOM 2683 C CA . THR B 1 113 ? 48.580 45.658 -4.716 1.00 26.60 113 THR B CA 1
ATOM 2684 C C . THR B 1 113 ? 49.329 45.066 -5.906 1.00 26.29 113 THR B C 1
ATOM 2685 O O . THR B 1 113 ? 49.851 45.801 -6.728 1.00 26.90 113 THR B O 1
ATOM 2689 N N . GLU B 1 114 ? 49.343 43.745 -6.007 1.00 27.39 114 GLU B N 1
ATOM 2690 C CA . GLU B 1 114 ? 50.039 43.091 -7.099 1.00 27.46 114 GLU B CA 1
ATOM 2691 C C . GLU B 1 114 ? 49.457 43.543 -8.431 1.00 27.18 114 GLU B C 1
ATOM 2692 O O . GLU B 1 114 ? 50.177 43.748 -9.413 1.00 27.09 114 GLU B O 1
ATOM 2698 N N . SER B 1 115 ? 48.145 43.740 -8.479 1.00 25.66 115 SER B N 1
ATOM 2699 C CA . SER B 1 115 ? 47.506 44.117 -9.738 1.00 25.48 115 SER B CA 1
ATOM 2700 C C . SER B 1 115 ? 47.883 45.512 -10.200 1.00 25.18 115 SER B C 1
ATOM 2701 O O . SER B 1 115 ? 47.781 45.814 -11.378 1.00 25.22 115 SER B O 1
ATOM 2704 N N . LYS B 1 116 ? 48.334 46.349 -9.267 1.00 25.98 116 LYS B N 1
ATOM 2705 C CA . LYS B 1 116 ? 48.760 47.697 -9.613 1.00 26.27 116 LYS B CA 1
ATOM 2706 C C . LYS B 1 116 ? 50.231 47.748 -10.023 1.00 27.19 116 LYS B C 1
ATOM 2707 O O . LYS B 1 116 ? 50.771 48.840 -10.239 1.00 28.60 116 LYS B O 1
ATOM 2713 N N . GLY B 1 117 ? 50.875 46.587 -10.106 1.00 27.73 117 GLY B N 1
ATOM 2714 C CA . GLY B 1 117 ? 52.266 46.506 -10.535 1.00 28.46 117 GLY B CA 1
ATOM 2715 C C . GLY B 1 117 ? 53.201 46.859 -9.409 1.00 28.97 117 GLY B C 1
ATOM 2716 O O . GLY B 1 117 ? 54.340 47.276 -9.640 1.00 30.72 117 GLY B O 1
ATOM 2717 N N . VAL B 1 118 ? 52.716 46.694 -8.187 1.00 28.39 118 VAL B N 1
ATOM 2718 C CA . VAL B 1 118 ? 53.495 47.026 -7.030 1.00 28.00 118 VAL B CA 1
ATOM 2719 C C . VAL B 1 118 ? 54.068 45.721 -6.509 1.00 28.59 118 VAL B C 1
ATOM 2720 O O . VAL B 1 118 ? 53.329 44.735 -6.328 1.00 29.80 118 VAL B O 1
ATOM 2724 N N . ASP B 1 119 ? 55.380 45.690 -6.295 1.00 27.31 119 ASP B N 1
ATOM 2725 C CA . ASP B 1 119 ? 55.995 44.519 -5.700 1.00 27.03 119 ASP B CA 1
ATOM 2726 C C . ASP B 1 119 ? 55.763 44.470 -4.197 1.00 26.94 119 ASP B C 1
ATOM 2727 O O . ASP B 1 119 ? 55.753 45.495 -3.515 1.00 26.98 119 ASP B O 1
ATOM 2732 N N . ILE B 1 120 ? 55.567 43.263 -3.687 1.00 26.29 120 ILE B N 1
ATOM 2733 C CA . ILE B 1 120 ? 55.333 43.025 -2.293 1.00 26.89 120 ILE B CA 1
ATOM 2734 C C . ILE B 1 120 ? 56.532 42.302 -1.717 1.00 26.34 120 ILE B C 1
ATOM 2735 O O . ILE B 1 120 ? 56.984 41.290 -2.268 1.00 26.87 120 ILE B O 1
ATOM 2740 N N . TYR B 1 121 ? 56.999 42.786 -0.571 1.00 26.40 121 TYR B N 1
ATOM 2741 C CA . TYR B 1 121 ? 58.065 42.123 0.166 1.00 26.40 121 TYR B CA 1
ATOM 2742 C C . TYR B 1 121 ? 57.586 41.796 1.573 1.00 26.79 121 TYR B C 1
ATOM 2743 O O . TYR B 1 121 ? 57.155 42.671 2.319 1.00 26.77 121 TYR B O 1
ATOM 2752 N N . TYR B 1 122 ? 57.605 40.514 1.890 1.00 26.08 122 TYR B N 1
ATOM 2753 C CA . TYR B 1 122 ? 57.238 40.031 3.187 1.00 25.98 122 TYR B CA 1
ATOM 2754 C C . TYR B 1 122 ? 58.514 39.954 3.969 1.00 26.46 122 TYR B C 1
ATOM 2755 O O . TYR B 1 122 ? 59.328 39.040 3.765 1.00 25.55 122 TYR B O 1
ATOM 2764 N N . ILE B 1 123 ? 58.701 40.915 4.855 1.00 26.12 123 ILE B N 1
ATOM 2765 C CA . ILE B 1 123 ? 59.899 40.957 5.687 1.00 26.42 123 ILE B CA 1
ATOM 2766 C C . ILE B 1 123 ? 59.518 40.509 7.077 1.00 27.29 123 ILE B C 1
ATOM 2767 O O . ILE B 1 123 ? 58.824 41.199 7.803 1.00 27.20 123 ILE B O 1
ATOM 2772 N N . SER B 1 124 ? 60.011 39.335 7.431 1.00 27.76 124 SER B N 1
ATOM 2773 C CA . SER B 1 124 ? 59.519 38.605 8.591 1.00 28.66 124 SER B CA 1
ATOM 2774 C C . SER B 1 124 ? 60.700 38.045 9.354 1.00 28.75 124 SER B C 1
ATOM 2775 O O . SER B 1 124 ? 61.674 37.647 8.750 1.00 28.11 124 SER B O 1
ATOM 2778 N N . ASN B 1 125 ? 60.575 37.968 10.673 1.00 29.05 125 ASN B N 1
ATOM 2779 C CA . ASN B 1 125 ? 61.611 37.352 11.494 1.00 29.83 125 ASN B CA 1
ATOM 2780 C C . ASN B 1 125 ? 61.383 35.880 11.795 1.00 30.32 125 ASN B C 1
ATOM 2781 O O . ASN B 1 125 ? 61.939 35.335 12.745 1.00 30.36 125 ASN B O 1
ATOM 2786 N N . ARG B 1 126 ? 60.552 35.246 10.979 1.00 30.96 126 ARG B N 1
ATOM 2787 C CA . ARG B 1 126 ? 60.646 33.814 10.828 1.00 30.78 126 ARG B CA 1
ATOM 2788 C C . ARG B 1 126 ? 62.065 33.483 10.414 1.00 31.77 126 ARG B C 1
ATOM 2789 O O . ARG B 1 126 ? 62.739 34.300 9.783 1.00 31.74 126 ARG B O 1
ATOM 2797 N N . LYS B 1 127 ? 62.515 32.284 10.765 1.00 32.12 127 LYS B N 1
ATOM 2798 C CA . LYS B 1 127 ? 63.887 31.871 10.495 1.00 33.25 127 LYS B CA 1
ATOM 2799 C C . LYS B 1 127 ? 63.991 31.442 9.042 1.00 33.75 127 LYS B C 1
ATOM 2800 O O . LYS B 1 127 ? 63.041 30.919 8.461 1.00 33.51 127 LYS B O 1
ATOM 2806 N N . THR B 1 128 ? 65.159 31.636 8.449 1.00 34.77 128 THR B N 1
ATOM 2807 C CA . THR B 1 128 ? 65.324 31.314 7.031 1.00 34.34 128 THR B CA 1
ATOM 2808 C C . THR B 1 128 ? 65.048 29.817 6.749 1.00 33.44 128 THR B C 1
ATOM 2809 O O . THR B 1 128 ? 64.567 29.470 5.671 1.00 33.58 128 THR B O 1
ATOM 2813 N N . ASN B 1 129 ? 65.292 28.941 7.728 1.00 32.46 129 ASN B N 1
ATOM 2814 C CA . ASN B 1 129 ? 64.884 27.527 7.631 1.00 31.90 129 ASN B CA 1
ATOM 2815 C C . ASN B 1 129 ? 63.363 27.263 7.704 1.00 30.21 129 ASN B C 1
ATOM 2816 O O . ASN B 1 129 ? 62.931 26.122 7.545 1.00 29.67 129 ASN B O 1
ATOM 2821 N N . GLN B 1 130 ? 62.562 28.300 7.939 1.00 28.09 130 GLN B N 1
ATOM 2822 C CA . GLN B 1 130 ? 61.115 28.168 7.905 1.00 27.11 130 GLN B CA 1
ATOM 2823 C C . GLN B 1 130 ? 60.554 28.697 6.587 1.00 27.46 130 GLN B C 1
ATOM 2824 O O . GLN B 1 130 ? 59.355 28.922 6.471 1.00 25.72 130 GLN B O 1
ATOM 2830 N N . LEU B 1 131 ? 61.424 28.896 5.603 1.00 26.89 131 LEU B N 1
ATOM 2831 C CA . LEU B 1 131 ? 60.992 29.496 4.340 1.00 27.74 131 LEU B CA 1
ATOM 2832 C C . LEU B 1 131 ? 59.996 28.608 3.608 1.00 27.43 131 LEU B C 1
ATOM 2833 O O . LEU B 1 131 ? 58.993 29.092 3.096 1.00 27.57 131 LEU B O 1
ATOM 2838 N N . ASP B 1 132 ? 60.270 27.312 3.558 1.00 27.28 132 ASP B N 1
ATOM 2839 C CA . ASP B 1 132 ? 59.398 26.413 2.799 1.00 27.52 132 ASP B CA 1
ATOM 2840 C C . ASP B 1 132 ? 58.014 26.378 3.429 1.00 26.84 132 ASP B C 1
ATOM 2841 O O . ASP B 1 132 ? 57.013 26.416 2.721 1.00 25.73 132 ASP B O 1
ATOM 2846 N N . ALA B 1 133 ? 57.967 26.303 4.758 1.00 26.13 133 ALA B N 1
ATOM 2847 C CA . ALA B 1 133 ? 56.697 26.316 5.465 1.00 26.31 133 ALA B CA 1
ATOM 2848 C C . ALA B 1 133 ? 55.974 27.638 5.251 1.00 26.64 133 ALA B C 1
ATOM 2849 O O . ALA B 1 133 ? 54.746 27.693 5.149 1.00 26.44 133 ALA B O 1
ATOM 2851 N N . THR B 1 134 ? 56.746 28.718 5.197 1.00 26.14 134 THR B N 1
ATOM 2852 C CA . THR B 1 134 ? 56.169 30.058 5.048 1.00 26.13 134 THR B CA 1
ATOM 2853 C C . THR B 1 134 ? 55.570 30.213 3.652 1.00 26.11 134 THR B C 1
ATOM 2854 O O . THR B 1 134 ? 54.444 30.685 3.487 1.00 26.11 134 THR B O 1
ATOM 2858 N N . ILE B 1 135 ? 56.325 29.788 2.655 1.00 25.97 135 ILE B N 1
ATOM 2859 C CA . ILE B 1 135 ? 55.808 29.725 1.290 1.00 26.01 135 ILE B CA 1
ATOM 2860 C C . ILE B 1 135 ? 54.529 28.889 1.242 1.00 26.05 135 ILE B C 1
ATOM 2861 O O . ILE B 1 135 ? 53.522 29.324 0.696 1.00 26.09 135 ILE B O 1
ATOM 2866 N N . LYS B 1 136 ? 54.573 27.706 1.840 1.00 26.02 136 LYS B N 1
ATOM 2867 C CA . LYS B 1 136 ? 53.403 26.831 1.884 1.00 26.51 136 LYS B CA 1
ATOM 2868 C C . LYS B 1 136 ? 52.202 27.538 2.490 1.00 26.11 136 LYS B C 1
ATOM 2869 O O . LYS B 1 136 ? 51.115 27.518 1.939 1.00 27.17 136 LYS B O 1
ATOM 2872 N N . ASN B 1 137 ? 52.407 28.161 3.640 1.00 26.22 137 ASN B N 1
ATOM 2873 C CA . ASN B 1 137 ? 51.324 28.832 4.314 1.00 25.81 137 ASN B CA 1
ATOM 2874 C C . ASN B 1 137 ? 50.812 30.001 3.451 1.00 26.12 137 ASN B C 1
ATOM 2875 O O . ASN B 1 137 ? 49.610 30.238 3.380 1.00 25.95 137 ASN B O 1
ATOM 2880 N N . LEU B 1 138 ? 51.713 30.748 2.819 1.00 26.05 138 LEU B N 1
ATOM 2881 C CA . LEU B 1 138 ? 51.274 31.908 2.048 1.00 26.71 138 LEU B CA 1
ATOM 2882 C C . LEU B 1 138 ? 50.516 31.434 0.812 1.00 27.12 138 LEU B C 1
ATOM 2883 O O . LEU B 1 138 ? 49.495 31.989 0.478 1.00 27.82 138 LEU B O 1
ATOM 2888 N N . GLU B 1 139 ? 51.011 30.384 0.166 1.00 28.30 139 GLU B N 1
ATOM 2889 C CA . GLU B 1 139 ? 50.292 29.820 -0.972 1.00 28.71 139 GLU B CA 1
ATOM 2890 C C . GLU B 1 139 ? 48.897 29.371 -0.544 1.00 28.99 139 GLU B C 1
ATOM 2891 O O . GLU B 1 139 ? 47.911 29.626 -1.241 1.00 29.28 139 GLU B O 1
ATOM 2897 N N . ARG B 1 140 ? 48.825 28.740 0.626 1.00 29.00 140 ARG B N 1
ATOM 2898 C CA . ARG B 1 140 ? 47.587 28.194 1.156 1.00 29.31 140 ARG B CA 1
ATOM 2899 C C . ARG B 1 140 ? 46.533 29.281 1.325 1.00 29.49 140 ARG B C 1
ATOM 2900 O O . ARG B 1 140 ? 45.366 29.067 1.004 1.00 30.18 140 ARG B O 1
ATOM 2908 N N . VAL B 1 141 ? 46.950 30.434 1.832 1.00 29.24 141 VAL B N 1
ATOM 2909 C CA . VAL B 1 141 ? 46.014 31.529 2.070 1.00 28.80 141 VAL B CA 1
ATOM 2910 C C . VAL B 1 141 ? 45.822 32.423 0.843 1.00 28.92 141 VAL B C 1
ATOM 2911 O O . VAL B 1 141 ? 44.965 33.295 0.870 1.00 29.58 141 VAL B O 1
ATOM 2915 N N . GLY B 1 142 ? 46.611 32.229 -0.216 1.00 29.10 142 GLY B N 1
ATOM 2916 C CA . GLY B 1 142 ? 46.430 32.980 -1.467 1.00 29.54 142 GLY B CA 1
ATOM 2917 C C . GLY B 1 142 ? 47.217 34.271 -1.530 1.00 30.06 142 GLY B C 1
ATOM 2918 O O . GLY B 1 142 ? 46.937 35.138 -2.365 1.00 30.03 142 GLY B O 1
ATOM 2919 N N . ALA B 1 143 ? 48.211 34.414 -0.658 1.00 29.17 143 ALA B N 1
ATOM 2920 C CA . ALA B 1 143 ? 49.072 35.598 -0.705 1.00 29.58 143 ALA B CA 1
ATOM 2921 C C . ALA B 1 143 ? 49.864 35.572 -2.010 1.00 29.17 143 ALA B C 1
ATOM 2922 O O . ALA B 1 143 ? 50.477 34.550 -2.331 1.00 30.70 143 ALA B O 1
ATOM 2924 N N . PRO B 1 144 ? 49.823 36.666 -2.793 1.00 28.21 144 PRO B N 1
ATOM 2925 C CA . PRO B 1 144 ? 50.611 36.722 -4.020 1.00 28.26 144 PRO B CA 1
ATOM 2926 C C . PRO B 1 144 ? 52.110 36.851 -3.760 1.00 27.54 144 PRO B C 1
ATOM 2927 O O . PRO B 1 144 ? 52.536 37.187 -2.646 1.00 26.71 144 PRO B O 1
ATOM 2931 N N . GLN B 1 145 ? 52.887 36.569 -4.801 1.00 27.59 145 GLN B N 1
ATOM 2932 C CA A GLN B 1 145 ? 54.332 36.718 -4.743 0.50 28.24 145 GLN B CA 1
ATOM 2933 C CA B GLN B 1 145 ? 54.338 36.679 -4.755 0.50 27.86 145 GLN B CA 1
ATOM 2934 C C . GLN B 1 145 ? 54.916 35.907 -3.576 1.00 28.06 145 GLN B C 1
ATOM 2935 O O . GLN B 1 145 ? 55.835 36.360 -2.891 1.00 27.98 145 GLN B O 1
ATOM 2946 N N . ALA B 1 146 ? 54.395 34.692 -3.375 1.00 28.53 146 ALA B N 1
ATOM 2947 C CA . ALA B 1 146 ? 54.848 33.842 -2.267 1.00 28.72 146 ALA B CA 1
ATOM 2948 C C . ALA B 1 146 ? 56.056 33.041 -2.707 1.00 28.90 146 ALA B C 1
ATOM 2949 O O . ALA B 1 146 ? 56.006 31.820 -2.868 1.00 28.75 146 ALA B O 1
ATOM 2951 N N . THR B 1 147 ? 57.138 33.757 -2.948 1.00 29.36 147 THR B N 1
ATOM 2952 C CA . THR B 1 147 ? 58.344 33.167 -3.484 1.00 29.60 147 THR B CA 1
ATOM 2953 C C . THR B 1 147 ? 59.513 33.686 -2.689 1.00 29.42 147 THR B C 1
ATOM 2954 O O . THR B 1 147 ? 59.421 34.735 -2.043 1.00 29.13 147 THR B O 1
ATOM 2958 N N . LYS B 1 148 ? 60.613 32.948 -2.758 1.00 29.18 148 LYS B N 1
ATOM 2959 C CA . LYS B 1 148 ? 61.837 33.311 -2.046 1.00 30.03 148 LYS B CA 1
ATOM 2960 C C . LYS B 1 148 ? 62.333 34.717 -2.399 1.00 29.67 148 LYS B C 1
ATOM 2961 O O . LYS B 1 148 ? 62.939 35.386 -1.560 1.00 31.20 148 LYS B O 1
ATOM 2967 N N . GLU B 1 149 ? 62.055 35.174 -3.618 1.00 29.15 149 GLU B N 1
ATOM 2968 C CA . GLU B 1 149 ? 62.439 36.524 -4.051 1.00 28.95 149 GLU B CA 1
ATOM 2969 C C . GLU B 1 149 ? 61.691 37.625 -3.306 1.00 28.32 149 GLU B C 1
ATOM 2970 O O . GLU B 1 149 ? 62.104 38.780 -3.321 1.00 28.58 149 GLU B O 1
ATOM 2976 N N . HIS B 1 150 ? 60.556 37.282 -2.732 1.00 27.49 150 HIS B N 1
ATOM 2977 C CA . HIS B 1 150 ? 59.713 38.279 -2.073 1.00 27.39 150 HIS B CA 1
ATOM 2978 C C . HIS B 1 150 ? 59.546 38.074 -0.583 1.00 27.27 150 HIS B C 1
ATOM 2979 O O . HIS B 1 150 ? 59.043 38.959 0.103 1.00 26.28 150 HIS B O 1
ATOM 2986 N N . ILE B 1 151 ? 59.969 36.915 -0.083 1.00 27.27 151 ILE B N 1
ATOM 2987 C CA . ILE B 1 151 ? 59.857 36.604 1.332 1.00 27.98 151 ILE B CA 1
ATOM 2988 C C . ILE B 1 151 ? 61.252 36.715 1.910 1.00 27.84 151 ILE B C 1
ATOM 2989 O O . ILE B 1 151 ? 62.103 35.866 1.632 1.00 27.88 151 ILE B O 1
ATOM 2994 N N . LEU B 1 152 ? 61.483 37.770 2.694 1.00 26.74 152 LEU B N 1
ATOM 2995 C CA . LEU B 1 152 ? 62.813 38.087 3.219 1.00 27.56 152 LEU B CA 1
ATOM 2996 C C . LEU B 1 152 ? 62.862 37.759 4.711 1.00 27.46 152 LEU B C 1
ATOM 2997 O O . LEU B 1 152 ? 62.424 38.539 5.561 1.00 26.42 152 LEU B O 1
ATOM 3002 N N . LEU B 1 153 ? 63.393 36.579 5.022 1.00 27.82 153 LEU B N 1
ATOM 3003 C CA . LEU B 1 153 ? 63.340 36.079 6.389 1.00 29.02 153 LEU B CA 1
ATOM 3004 C C . LEU B 1 153 ? 64.587 36.508 7.143 1.00 30.48 153 LEU B C 1
ATOM 3005 O O . LEU B 1 153 ? 65.483 37.131 6.560 1.00 30.33 153 LEU B O 1
ATOM 3010 N N . GLN B 1 154 ? 64.630 36.190 8.433 1.00 32.56 154 GLN B N 1
ATOM 3011 C CA . GLN B 1 154 ? 65.684 36.675 9.295 1.00 34.89 154 GLN B CA 1
ATOM 3012 C C . GLN B 1 154 ? 66.999 35.944 9.060 1.00 36.61 154 GLN B C 1
ATOM 3013 O O . GLN B 1 154 ? 67.044 34.723 9.004 1.00 36.77 154 GLN B O 1
ATOM 3019 N N . ASP B 1 155 ? 68.055 36.725 8.905 0.99 38.36 155 ASP B N 1
ATOM 3020 C CA . ASP B 1 155 ? 69.417 36.225 8.945 0.99 40.44 155 ASP B CA 1
ATOM 3021 C C . ASP B 1 155 ? 69.784 36.138 10.424 0.99 41.34 155 ASP B C 1
ATOM 3022 O O . ASP B 1 155 ? 69.694 37.142 11.132 1.00 41.65 155 ASP B O 1
ATOM 3027 N N . PRO B 1 156 ? 70.187 34.946 10.904 1.00 43.12 156 PRO B N 1
ATOM 3028 C CA . PRO B 1 156 ? 70.639 34.840 12.301 0.99 43.75 156 PRO B CA 1
ATOM 3029 C C . PRO B 1 156 ? 71.816 35.763 12.656 0.99 44.45 156 PRO B C 1
ATOM 3030 O O . PRO B 1 156 ? 71.985 36.099 13.829 0.99 44.86 156 PRO B O 1
ATOM 3034 N N . LYS B 1 157 ? 72.612 36.158 11.662 1.00 45.06 157 LYS B N 1
ATOM 3035 C CA . LYS B 1 157 ? 73.711 37.109 11.872 1.00 45.55 157 LYS B CA 1
ATOM 3036 C C . LYS B 1 157 ? 73.192 38.540 11.888 1.00 45.95 157 LYS B C 1
ATOM 3037 O O . LYS B 1 157 ? 73.415 39.279 12.846 1.00 46.28 157 LYS B O 1
ATOM 3039 N N . LYS B 1 159 ? 69.830 40.840 13.109 1.00 34.90 159 LYS B N 1
ATOM 3040 C CA . LYS B 1 159 ? 69.394 41.939 13.984 1.00 35.40 159 LYS B CA 1
ATOM 3041 C C . LYS B 1 159 ? 68.363 42.911 13.379 1.00 35.48 159 LYS B C 1
ATOM 3042 O O . LYS B 1 159 ? 68.717 43.890 12.724 1.00 37.06 159 LYS B O 1
ATOM 3043 N N . GLY B 1 160 ? 67.086 42.666 13.621 1.00 34.02 160 GLY B N 1
ATOM 3044 C CA . GLY B 1 160 ? 66.059 43.569 13.134 1.00 33.10 160 GLY B CA 1
ATOM 3045 C C . GLY B 1 160 ? 65.887 43.437 11.636 1.00 31.65 160 GLY B C 1
ATOM 3046 O O . GLY B 1 160 ? 66.473 42.574 11.006 1.00 31.20 160 GLY B O 1
ATOM 3047 N N . LYS B 1 161 ? 65.076 44.315 11.076 1.00 30.81 161 LYS B N 1
ATOM 3048 C CA . LYS B 1 161 ? 64.684 44.208 9.678 1.00 29.99 161 LYS B CA 1
ATOM 3049 C C . LYS B 1 161 ? 65.239 45.338 8.824 1.00 30.09 161 LYS B C 1
ATOM 3050 O O . LYS B 1 161 ? 64.978 45.394 7.630 1.00 30.71 161 LYS B O 1
ATOM 3056 N N . GLU B 1 162 ? 65.992 46.259 9.414 1.00 30.49 162 GLU B N 1
ATOM 3057 C CA . GLU B 1 162 ? 66.397 47.442 8.654 1.00 31.07 162 GLU B CA 1
ATOM 3058 C C . GLU B 1 162 ? 67.209 47.075 7.414 1.00 30.07 162 GLU B C 1
ATOM 3059 O O . GLU B 1 162 ? 67.071 47.710 6.363 1.00 29.85 162 GLU B O 1
ATOM 3065 N N . LYS B 1 163 ? 68.033 46.037 7.509 1.00 29.84 163 LYS B N 1
ATOM 3066 C CA . LYS B 1 163 ? 68.901 45.682 6.398 1.00 30.18 163 LYS B CA 1
ATOM 3067 C C . LYS B 1 163 ? 68.081 45.218 5.199 1.00 29.92 163 LYS B C 1
ATOM 3068 O O . LYS B 1 163 ? 68.379 45.572 4.061 1.00 29.97 163 LYS B O 1
ATOM 3071 N N . ARG B 1 164 ? 67.068 44.413 5.472 1.00 28.86 164 ARG B N 1
ATOM 3072 C CA . ARG B 1 164 ? 66.135 43.972 4.442 1.00 28.99 164 ARG B CA 1
ATOM 3073 C C . ARG B 1 164 ? 65.360 45.150 3.848 1.00 28.74 164 ARG B C 1
ATOM 3074 O O . ARG B 1 164 ? 65.209 45.232 2.636 1.00 28.48 164 ARG B O 1
ATOM 3082 N N . ARG B 1 165 ? 64.884 46.066 4.694 1.00 28.61 165 ARG B N 1
ATOM 3083 C CA . ARG B 1 165 ? 64.176 47.255 4.186 1.00 28.80 165 ARG B CA 1
ATOM 3084 C C . ARG B 1 165 ? 65.079 48.060 3.280 1.00 29.57 165 ARG B C 1
ATOM 3085 O O . ARG B 1 165 ? 64.666 48.499 2.211 1.00 29.82 165 ARG B O 1
ATOM 3093 N N . GLU B 1 166 ? 66.330 48.252 3.699 1.00 29.54 166 GLU B N 1
ATOM 3094 C CA . GLU B 1 166 ? 67.256 49.020 2.887 1.00 30.56 166 GLU B CA 1
ATOM 3095 C C . GLU B 1 166 ? 67.474 48.312 1.551 1.00 29.90 166 GLU B C 1
ATOM 3096 O O . GLU B 1 166 ? 67.469 48.947 0.496 1.00 30.73 166 GLU B O 1
ATOM 3102 N N . LEU B 1 167 ? 67.641 46.993 1.594 1.00 29.51 167 LEU B N 1
ATOM 3103 C CA . LEU B 1 167 ? 67.817 46.203 0.375 1.00 29.20 167 LEU B CA 1
ATOM 3104 C C . LEU B 1 167 ? 66.671 46.440 -0.625 1.00 28.45 167 LEU B C 1
ATOM 3105 O O . LEU B 1 167 ? 66.896 46.721 -1.804 1.00 27.59 167 LEU B O 1
ATOM 3110 N N . VAL B 1 168 ? 65.447 46.348 -0.147 1.00 27.58 168 VAL B N 1
ATOM 3111 C CA . VAL B 1 168 ? 64.319 46.543 -1.038 1.00 27.72 168 VAL B CA 1
ATOM 3112 C C . VAL B 1 168 ? 64.363 47.959 -1.592 1.00 28.03 168 VAL B C 1
ATOM 3113 O O . VAL B 1 168 ? 64.122 48.167 -2.777 1.00 28.39 168 VAL B O 1
ATOM 3117 N N . SER B 1 169 ? 64.719 48.922 -0.741 1.00 28.66 169 SER B N 1
ATOM 3118 C CA A SER B 1 169 ? 64.739 50.332 -1.136 0.50 28.79 169 SER B CA 1
ATOM 3119 C CA B SER B 1 169 ? 64.731 50.326 -1.144 0.50 28.96 169 SER B CA 1
ATOM 3120 C C . SER B 1 169 ? 65.750 50.646 -2.237 1.00 29.50 169 SER B C 1
ATOM 3121 O O . SER B 1 169 ? 65.668 51.697 -2.864 1.00 29.48 169 SER B O 1
ATOM 3126 N N . GLN B 1 170 ? 66.715 49.749 -2.465 1.00 29.63 170 GLN B N 1
ATOM 3127 C CA . GLN B 1 170 ? 67.713 49.947 -3.517 1.00 30.56 170 GLN B CA 1
ATOM 3128 C C . GLN B 1 170 ? 67.107 49.916 -4.913 1.00 30.04 170 GLN B C 1
ATOM 3129 O O . GLN B 1 170 ? 67.587 50.606 -5.815 1.00 30.47 170 GLN B O 1
ATOM 3135 N N . THR B 1 171 ? 66.070 49.097 -5.087 1.00 29.96 171 THR B N 1
ATOM 3136 C CA . THR B 1 171 ? 65.453 48.884 -6.401 1.00 29.79 171 THR B CA 1
ATOM 3137 C C . THR B 1 171 ? 63.985 49.306 -6.472 1.00 29.35 171 THR B C 1
ATOM 3138 O O . THR B 1 171 ? 63.404 49.313 -7.560 1.00 29.08 171 THR B O 1
ATOM 3142 N N . HIS B 1 172 ? 63.404 49.644 -5.322 1.00 28.48 172 HIS B N 1
ATOM 3143 C CA . HIS B 1 172 ? 61.998 49.984 -5.214 1.00 28.30 172 HIS B CA 1
ATOM 3144 C C . HIS B 1 172 ? 61.819 51.188 -4.310 1.00 28.59 172 HIS B C 1
ATOM 3145 O O . HIS B 1 172 ? 62.629 51.440 -3.401 1.00 29.08 172 HIS B O 1
ATOM 3152 N N . ASP B 1 173 ? 60.761 51.946 -4.556 1.00 27.76 173 ASP B N 1
ATOM 3153 C CA . ASP B 1 173 ? 60.350 52.953 -3.606 1.00 28.36 173 ASP B CA 1
ATOM 3154 C C . ASP B 1 173 ? 59.273 52.323 -2.766 1.00 27.82 173 ASP B C 1
ATOM 3155 O O . ASP B 1 173 ? 58.202 51.977 -3.261 1.00 26.73 173 ASP B O 1
ATOM 3160 N N . ILE B 1 174 ? 59.592 52.109 -1.501 1.00 27.77 174 ILE B N 1
ATOM 3161 C CA . ILE B 1 174 ? 58.650 51.504 -0.590 1.00 27.89 174 ILE B CA 1
ATOM 3162 C C . ILE B 1 174 ? 57.664 52.566 -0.153 1.00 28.09 174 ILE B C 1
ATOM 3163 O O . ILE B 1 174 ? 58.019 53.510 0.562 1.00 29.77 174 ILE B O 1
ATOM 3168 N N . VAL B 1 175 ? 56.425 52.429 -0.594 1.00 27.63 175 VAL B N 1
ATOM 3169 C CA . VAL B 1 175 ? 55.434 53.449 -0.318 1.00 28.27 175 VAL B CA 1
ATOM 3170 C C . VAL B 1 175 ? 54.665 53.208 0.977 1.00 27.35 175 VAL B C 1
ATOM 3171 O O . VAL B 1 175 ? 54.108 54.152 1.558 1.00 28.79 175 VAL B O 1
ATOM 3175 N N . LEU B 1 176 ? 54.674 51.965 1.460 1.00 26.52 176 LEU B N 1
ATOM 3176 C CA . LEU B 1 176 ? 53.995 51.610 2.700 1.00 25.92 176 LEU B CA 1
ATOM 3177 C C . LEU B 1 176 ? 54.662 50.454 3.409 1.00 26.01 176 LEU B C 1
ATOM 3178 O O . LEU B 1 176 ? 55.228 49.568 2.748 1.00 26.06 176 LEU B O 1
ATOM 3183 N N . PHE B 1 177 ? 54.557 50.476 4.742 1.00 25.02 177 PHE B N 1
ATOM 3184 C CA . PHE B 1 177 ? 54.995 49.391 5.617 1.00 25.43 177 PHE B CA 1
ATOM 3185 C C . PHE B 1 177 ? 53.831 48.995 6.475 1.00 26.49 177 PHE B C 1
ATOM 3186 O O . PHE B 1 177 ? 53.195 49.862 7.048 1.00 27.72 177 PHE B O 1
ATOM 3194 N N . PHE B 1 178 ? 53.643 47.693 6.630 1.00 26.07 178 PHE B N 1
ATOM 3195 C CA . PHE B 1 178 ? 52.556 47.113 7.428 1.00 26.04 178 PHE B CA 1
ATOM 3196 C C . PHE B 1 178 ? 53.137 46.248 8.536 1.00 26.07 178 PHE B C 1
ATOM 3197 O O . PHE B 1 178 ? 54.011 45.417 8.289 1.00 26.44 178 PHE B O 1
ATOM 3205 N N . GLY B 1 179 ? 52.642 46.410 9.746 1.00 27.31 179 GLY B N 1
ATOM 3206 C CA . GLY B 1 179 ? 53.098 45.544 10.841 1.00 26.69 179 GLY B CA 1
ATOM 3207 C C . GLY B 1 179 ? 52.347 45.721 12.139 1.00 26.90 179 GLY B C 1
ATOM 3208 O O . GLY B 1 179 ? 51.588 46.656 12.286 1.00 27.66 179 GLY B O 1
ATOM 3209 N N . ASP B 1 180 ? 52.551 44.786 13.055 1.00 27.60 180 ASP B N 1
ATOM 3210 C CA . ASP B 1 180 ? 51.979 44.835 14.418 1.00 27.64 180 ASP B CA 1
ATOM 3211 C C . ASP B 1 180 ? 52.986 45.228 15.481 1.00 28.57 180 ASP B C 1
ATOM 3212 O O . ASP B 1 180 ? 52.639 45.352 16.661 1.00 29.78 180 ASP B O 1
ATOM 3217 N N . ASN B 1 181 ? 54.220 45.398 15.072 1.00 27.69 181 ASN B N 1
ATOM 3218 C CA . ASN B 1 181 ? 55.320 45.648 15.995 1.00 27.44 181 ASN B CA 1
ATOM 3219 C C . ASN B 1 181 ? 56.043 46.885 15.446 1.00 26.94 181 ASN B C 1
ATOM 3220 O O . ASN B 1 181 ? 56.275 46.999 14.246 1.00 27.65 181 ASN B O 1
ATOM 3225 N N . LEU B 1 182 ? 56.353 47.847 16.299 1.00 26.93 182 LEU B N 1
ATOM 3226 C CA . LEU B 1 182 ? 57.017 49.054 15.803 1.00 25.99 182 LEU B CA 1
ATOM 3227 C C . LEU B 1 182 ? 58.296 48.759 15.029 1.00 26.49 182 LEU B C 1
ATOM 3228 O O . LEU B 1 182 ? 58.693 49.529 14.151 1.00 27.18 182 LEU B O 1
ATOM 3233 N N . SER B 1 183 ? 58.970 47.668 15.361 1.00 26.24 183 SER B N 1
ATOM 3234 C CA . SER B 1 183 ? 60.194 47.353 14.651 1.00 26.82 183 SER B CA 1
ATOM 3235 C C . SER B 1 183 ? 59.921 46.851 13.213 1.00 26.32 183 SER B C 1
ATOM 3236 O O . SER B 1 183 ? 60.865 46.584 12.468 1.00 27.07 183 SER B O 1
ATOM 3239 N N . ASP B 1 184 ? 58.647 46.802 12.815 1.00 26.54 184 ASP B N 1
ATOM 3240 C CA . ASP B 1 184 ? 58.256 46.560 11.413 1.00 26.92 184 ASP B CA 1
ATOM 3241 C C . ASP B 1 184 ? 58.371 47.831 10.559 1.00 27.24 184 ASP B C 1
ATOM 3242 O O . ASP B 1 184 ? 58.155 47.800 9.350 1.00 27.51 184 ASP B O 1
ATOM 3247 N N . PHE B 1 185 ? 58.628 48.950 11.221 1.00 26.88 185 PHE B N 1
ATOM 3248 C CA . PHE B 1 185 ? 58.836 50.238 10.591 1.00 27.77 185 PHE B CA 1
ATOM 3249 C C . PHE B 1 185 ? 60.236 50.715 10.918 1.00 29.45 185 PHE B C 1
ATOM 3250 O O . PHE B 1 185 ? 60.848 50.247 11.865 1.00 30.03 185 PHE B O 1
ATOM 3258 N N . THR B 1 186 ? 60.745 51.663 10.156 1.00 29.96 186 THR B N 1
ATOM 3259 C CA A THR B 1 186 ? 62.082 52.194 10.470 0.50 30.37 186 THR B CA 1
ATOM 3260 C CA B THR B 1 186 ? 62.053 52.227 10.440 0.50 30.27 186 THR B CA 1
ATOM 3261 C C . THR B 1 186 ? 62.020 53.067 11.721 1.00 29.88 186 THR B C 1
ATOM 3262 O O . THR B 1 186 ? 61.071 53.821 11.936 1.00 29.82 186 THR B O 1
ATOM 3269 N N . GLY B 1 187 ? 63.055 52.954 12.543 1.00 30.42 187 GLY B N 1
ATOM 3270 C CA . GLY B 1 187 ? 63.262 53.894 13.638 1.00 30.42 187 GLY B CA 1
ATOM 3271 C C . GLY B 1 187 ? 62.845 53.497 15.034 1.00 30.34 187 GLY B C 1
ATOM 3272 O O . GLY B 1 187 ? 62.814 54.355 15.923 1.00 30.78 187 GLY B O 1
ATOM 3273 N N . PHE B 1 188 ? 62.565 52.212 15.241 1.00 30.10 188 PHE B N 1
ATOM 3274 C CA . PHE B 1 188 ? 62.094 51.723 16.539 1.00 30.51 188 PHE B CA 1
ATOM 3275 C C . PHE B 1 188 ? 62.856 50.513 17.085 1.00 31.72 188 PHE B C 1
ATOM 3276 O O . PHE B 1 188 ? 62.299 49.705 17.826 1.00 33.20 188 PHE B O 1
ATOM 3284 N N . ASP B 1 189 ? 64.110 50.346 16.692 1.00 31.78 189 ASP B N 1
ATOM 3285 C CA . ASP B 1 189 ? 64.837 49.148 17.109 1.00 32.56 189 ASP B CA 1
ATOM 3286 C C . ASP B 1 189 ? 65.437 49.271 18.489 1.00 31.79 189 ASP B C 1
ATOM 3287 O O . ASP B 1 189 ? 66.172 50.210 18.769 1.00 32.49 189 ASP B O 1
ATOM 3292 N N . GLY B 1 190 ? 65.121 48.305 19.346 1.00 31.17 190 GLY B N 1
ATOM 3293 C CA . GLY B 1 190 ? 65.784 48.152 20.629 1.00 30.81 190 GLY B CA 1
ATOM 3294 C C . GLY B 1 190 ? 65.713 49.333 21.575 1.00 30.79 190 GLY B C 1
ATOM 3295 O O . GLY B 1 190 ? 66.586 49.506 22.412 1.00 31.62 190 GLY B O 1
ATOM 3296 N N . LYS B 1 191 ? 64.657 50.140 21.462 1.00 30.70 191 LYS B N 1
ATOM 3297 C CA . LYS B 1 191 ? 64.506 51.291 22.326 1.00 30.45 191 LYS B CA 1
ATOM 3298 C C . LYS B 1 191 ? 63.800 50.890 23.609 1.00 29.56 191 LYS B C 1
ATOM 3299 O O . LYS B 1 191 ? 63.012 49.935 23.631 1.00 31.15 191 LYS B O 1
ATOM 3305 N N . SER B 1 192 ? 64.082 51.644 24.660 1.00 29.98 192 SER B N 1
ATOM 3306 C CA . SER B 1 192 ? 63.395 51.486 25.920 1.00 29.49 192 SER B CA 1
ATOM 3307 C C . SER B 1 192 ? 61.930 51.768 25.716 1.00 29.32 192 SER B C 1
ATOM 3308 O O . SER B 1 192 ? 61.529 52.325 24.700 1.00 28.92 192 SER B O 1
ATOM 3311 N N . VAL B 1 193 ? 61.138 51.396 26.701 1.00 29.01 193 VAL B N 1
ATOM 3312 C CA . VAL B 1 193 ? 59.721 51.703 26.643 1.00 28.82 193 VAL B CA 1
ATOM 3313 C C . VAL B 1 193 ? 59.582 53.221 26.482 1.00 28.26 193 VAL B C 1
ATOM 3314 O O . VAL B 1 193 ? 58.901 53.699 25.584 1.00 27.43 193 VAL B O 1
ATOM 3318 N N . LYS B 1 194 ? 60.251 53.979 27.336 1.00 27.93 194 LYS B N 1
ATOM 3319 C CA . LYS B 1 194 ? 60.208 55.446 27.267 1.00 27.87 194 LYS B CA 1
ATOM 3320 C C . LYS B 1 194 ? 60.588 55.965 25.875 1.00 27.53 194 LYS B C 1
ATOM 3321 O O . LYS B 1 194 ? 59.906 56.800 25.298 1.00 27.14 194 LYS B O 1
ATOM 3327 N N . ASP B 1 195 ? 61.709 55.492 25.345 1.00 26.50 195 ASP B N 1
ATOM 3328 C CA . ASP B 1 195 ? 62.186 56.019 24.070 1.00 26.14 195 ASP B CA 1
ATOM 3329 C C . ASP B 1 195 ? 61.363 55.562 22.874 1.00 25.92 195 ASP B C 1
ATOM 3330 O O . ASP B 1 195 ? 61.168 56.336 21.939 1.00 26.28 195 ASP B O 1
ATOM 3335 N N . ARG B 1 196 ? 60.908 54.310 22.849 1.00 25.75 196 ARG B N 1
ATOM 3336 C CA . ARG B 1 196 ? 60.121 53.866 21.708 1.00 25.38 196 ARG B CA 1
ATOM 3337 C C . ARG B 1 196 ? 58.797 54.583 21.752 1.00 25.72 196 ARG B C 1
ATOM 3338 O O . ARG B 1 196 ? 58.257 54.963 20.713 1.00 26.00 196 ARG B O 1
ATOM 3346 N N . ASN B 1 197 ? 58.268 54.816 22.949 1.00 25.55 197 ASN B N 1
ATOM 3347 C CA . ASN B 1 197 ? 57.005 55.551 23.029 1.00 25.39 197 ASN B CA 1
ATOM 3348 C C . ASN B 1 197 ? 57.177 57.002 22.589 1.00 25.26 197 ASN B C 1
ATOM 3349 O O . ASN B 1 197 ? 56.351 57.509 21.866 1.00 26.53 197 ASN B O 1
ATOM 3354 N N . GLN B 1 198 ? 58.288 57.647 22.951 1.00 24.42 198 GLN B N 1
ATOM 3355 C CA . GLN B 1 198 ? 58.550 59.003 22.475 1.00 24.87 198 GLN B CA 1
ATOM 3356 C C . GLN B 1 198 ? 58.751 59.005 20.949 1.00 24.87 198 GLN B C 1
ATOM 3357 O O . GLN B 1 198 ? 58.324 59.944 20.271 1.00 26.42 198 GLN B O 1
ATOM 3363 N N . ALA B 1 199 ? 59.364 57.952 20.415 1.00 25.70 199 ALA B N 1
ATOM 3364 C CA . ALA B 1 199 ? 59.563 57.816 18.966 1.00 26.14 199 ALA B CA 1
ATOM 3365 C C . ALA B 1 199 ? 58.236 57.771 18.228 1.00 24.91 199 ALA B C 1
ATOM 3366 O O . ALA B 1 199 ? 58.103 58.293 17.106 1.00 26.08 199 ALA B O 1
ATOM 3368 N N . VAL B 1 200 ? 57.264 57.106 18.833 1.00 24.73 200 VAL B N 1
ATOM 3369 C CA . VAL B 1 200 ? 55.936 57.062 18.263 1.00 25.17 200 VAL B CA 1
ATOM 3370 C C . VAL B 1 200 ? 55.377 58.469 18.210 1.00 25.40 200 VAL B C 1
ATOM 3371 O O . VAL B 1 200 ? 54.922 58.925 17.166 1.00 25.71 200 VAL B O 1
ATOM 3375 N N . THR B 1 201 ? 55.457 59.193 19.319 1.00 24.99 201 THR B N 1
ATOM 3376 C CA . THR B 1 201 ? 55.029 60.587 19.335 1.00 26.24 201 THR B CA 1
ATOM 3377 C C . THR B 1 201 ? 55.731 61.429 18.261 1.00 26.49 201 THR B C 1
ATOM 3378 O O . THR B 1 201 ? 55.106 62.169 17.487 1.00 26.77 201 THR B O 1
ATOM 3382 N N . ASP B 1 202 ? 57.039 61.254 18.167 1.00 25.87 202 ASP B N 1
ATOM 3383 C CA . ASP B 1 202 ? 57.815 62.012 17.206 1.00 27.80 202 ASP B CA 1
ATOM 3384 C C . ASP B 1 202 ? 57.379 61.719 15.786 1.00 27.56 202 ASP B C 1
ATOM 3385 O O . ASP B 1 202 ? 57.378 62.618 14.939 1.00 30.13 202 ASP B O 1
ATOM 3390 N N . SER B 1 203 ? 57.054 60.460 15.528 1.00 26.89 203 SER B N 1
ATOM 3391 C CA . SER B 1 203 ? 56.635 59.994 14.201 1.00 27.12 203 SER B CA 1
ATOM 3392 C C . SER B 1 203 ? 55.129 59.894 14.053 1.00 26.32 203 SER B C 1
ATOM 3393 O O . SER B 1 203 ? 54.639 59.188 13.178 1.00 25.59 203 SER B O 1
ATOM 3396 N N . LYS B 1 204 ? 54.388 60.601 14.896 1.00 25.53 204 LYS B N 1
ATOM 3397 C CA . LYS B 1 204 ? 52.953 60.421 14.920 1.00 26.05 204 LYS B CA 1
ATOM 3398 C C . LYS B 1 204 ? 52.310 60.602 13.545 1.00 25.11 204 LYS B C 1
ATOM 3399 O O . LYS B 1 204 ? 51.365 59.896 13.241 1.00 25.95 204 LYS B O 1
ATOM 3405 N N . ALA B 1 205 ? 52.841 61.534 12.740 1.00 26.73 205 ALA B N 1
ATOM 3406 C CA . ALA B 1 205 ? 52.266 61.806 11.406 1.00 26.75 205 ALA B CA 1
ATOM 3407 C C . ALA B 1 205 ? 52.358 60.608 10.471 1.00 26.95 205 ALA B C 1
ATOM 3408 O O . ALA B 1 205 ? 51.630 60.535 9.474 1.00 28.49 205 ALA B O 1
ATOM 3410 N N . GLN B 1 206 ? 53.259 59.677 10.752 1.00 25.31 206 GLN B N 1
ATOM 3411 C CA . GLN B 1 206 ? 53.500 58.594 9.801 1.00 26.19 206 GLN B CA 1
ATOM 3412 C C . GLN B 1 206 ? 52.477 57.494 9.918 1.00 26.25 206 GLN B C 1
ATOM 3413 O O . GLN B 1 206 ? 52.299 56.680 9.005 1.00 26.08 206 GLN B O 1
ATOM 3419 N N . PHE B 1 207 ? 51.840 57.397 11.074 1.00 26.28 207 PHE B N 1
ATOM 3420 C CA . PHE B 1 207 ? 50.963 56.281 11.305 1.00 25.49 207 PHE B CA 1
ATOM 3421 C C . PHE B 1 207 ? 49.655 56.479 10.562 1.00 25.92 207 PHE B C 1
ATOM 3422 O O . PHE B 1 207 ? 48.987 57.513 10.696 1.00 26.13 207 PHE B O 1
ATOM 3430 N N . GLY B 1 208 ? 49.328 55.502 9.723 1.00 26.37 208 GLY B N 1
ATOM 3431 C CA . GLY B 1 208 ? 48.173 55.639 8.833 1.00 26.81 208 GLY B CA 1
ATOM 3432 C C . GLY B 1 208 ? 48.529 56.321 7.534 1.00 27.68 208 GLY B C 1
ATOM 3433 O O . GLY B 1 208 ? 47.664 56.504 6.681 1.00 28.11 208 GLY B O 1
ATOM 3434 N N . GLU B 1 209 ? 49.800 56.650 7.358 1.00 27.92 209 GLU B N 1
ATOM 3435 C CA . GLU B 1 209 ? 50.259 57.390 6.182 1.00 28.26 209 GLU B CA 1
ATOM 3436 C C . GLU B 1 209 ? 51.281 56.527 5.445 1.00 29.15 209 GLU B C 1
ATOM 3437 O O . GLU B 1 209 ? 51.032 56.080 4.323 1.00 29.96 209 GLU B O 1
ATOM 3443 N N . LYS B 1 210 ? 52.414 56.285 6.105 1.00 28.72 210 LYS B N 1
ATOM 3444 C CA . LYS B 1 210 ? 53.464 55.388 5.589 1.00 29.52 210 LYS B CA 1
ATOM 3445 C C . LYS B 1 210 ? 53.582 54.090 6.386 1.00 27.47 210 LYS B C 1
ATOM 3446 O O . LYS B 1 210 ? 53.991 53.071 5.838 1.00 27.93 210 LYS B O 1
ATOM 3450 N N . PHE B 1 211 ? 53.262 54.146 7.687 1.00 26.60 211 PHE B N 1
ATOM 3451 C CA . PHE B 1 211 ? 53.334 53.027 8.605 1.00 26.05 211 PHE B CA 1
ATOM 3452 C C . PHE B 1 211 ? 51.939 52.656 8.988 1.00 26.62 211 PHE B C 1
ATOM 3453 O O . PHE B 1 211 ? 51.259 53.415 9.638 1.00 27.88 211 PHE B O 1
ATOM 3461 N N . ILE B 1 212 ? 51.526 51.483 8.559 1.00 26.70 212 ILE B N 1
ATOM 3462 C CA . ILE B 1 212 ? 50.219 50.961 8.880 1.00 26.93 212 ILE B CA 1
ATOM 3463 C C . ILE B 1 212 ? 50.381 49.929 9.984 1.00 27.35 212 ILE B C 1
ATOM 3464 O O . ILE B 1 212 ? 51.024 48.889 9.794 1.00 27.54 212 ILE B O 1
ATOM 3469 N N . ILE B 1 213 ? 49.808 50.220 11.153 1.00 27.57 213 ILE B N 1
ATOM 3470 C CA . ILE B 1 213 ? 50.028 49.408 12.351 1.00 27.52 213 ILE B CA 1
ATOM 3471 C C . ILE B 1 213 ? 48.765 48.609 12.644 1.00 28.46 213 ILE B C 1
ATOM 3472 O O . ILE B 1 213 ? 47.654 49.049 12.312 1.00 27.03 213 ILE B O 1
ATOM 3477 N N . PHE B 1 214 ? 48.977 47.422 13.211 1.00 27.08 214 PHE B N 1
ATOM 3478 C CA . PHE B 1 214 ? 47.927 46.497 13.582 1.00 27.03 214 PHE B CA 1
ATOM 3479 C C . PHE B 1 214 ? 48.094 46.105 15.033 1.00 27.60 214 PHE B C 1
ATOM 3480 O O . PHE B 1 214 ? 49.218 46.121 15.562 1.00 27.81 214 PHE B O 1
ATOM 3488 N N . PRO B 1 215 ? 46.982 45.779 15.688 1.00 27.38 215 PRO B N 1
ATOM 3489 C CA . PRO B 1 215 ? 47.030 45.521 17.129 1.00 27.85 215 PRO B CA 1
ATOM 3490 C C . PRO B 1 215 ? 47.435 44.116 17.519 1.00 27.87 215 PRO B C 1
ATOM 3491 O O . PRO B 1 215 ? 46.802 43.172 17.115 1.00 28.97 215 PRO B O 1
ATOM 3495 N N . ASN B 1 216 ? 48.439 44.014 18.380 1.00 27.56 216 ASN B N 1
ATOM 3496 C CA . ASN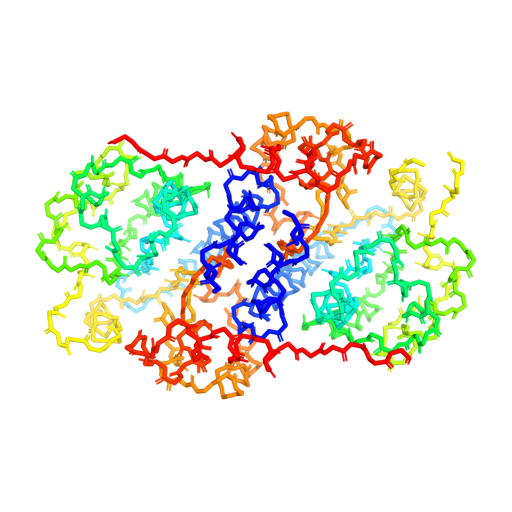 B 1 216 ? 48.843 42.719 18.908 1.00 27.18 216 ASN B CA 1
ATOM 3497 C C . ASN B 1 216 ? 49.227 42.819 20.391 1.00 26.82 216 ASN B C 1
ATOM 3498 O O . ASN B 1 216 ? 50.378 43.090 20.727 1.00 27.39 216 ASN B O 1
ATOM 3503 N N . PRO B 1 217 ? 48.253 42.635 21.284 1.00 27.35 217 PRO B N 1
ATOM 3504 C CA . PRO B 1 217 ? 48.512 42.704 22.724 1.00 27.45 217 PRO B CA 1
ATOM 3505 C C . PRO B 1 217 ? 49.029 41.391 23.297 1.00 27.75 217 PRO B C 1
ATOM 3506 O O . PRO B 1 217 ? 49.183 41.282 24.496 1.00 28.53 217 PRO B O 1
ATOM 3510 N N . MET B 1 218 ? 49.267 40.390 22.448 1.00 27.77 218 MET B N 1
ATOM 3511 C CA . MET B 1 218 ? 49.661 39.068 22.918 1.00 28.01 218 MET B CA 1
ATOM 3512 C C . MET B 1 218 ? 51.151 38.994 23.235 1.00 27.52 218 MET B C 1
ATOM 3513 O O . MET B 1 218 ? 51.564 38.305 24.174 1.00 28.23 218 MET B O 1
ATOM 3518 N N . TYR B 1 219 ? 51.954 39.653 22.404 1.00 26.98 219 TYR B N 1
ATOM 3519 C CA . TYR B 1 219 ? 53.392 39.531 22.449 1.00 27.56 219 TYR B CA 1
ATOM 3520 C C . TYR B 1 219 ? 53.994 40.599 21.567 1.00 26.38 219 TYR B C 1
ATOM 3521 O O . TYR B 1 219 ? 53.324 41.191 20.708 1.00 27.03 219 TYR B O 1
ATOM 3530 N N . GLY B 1 220 ? 55.290 40.799 21.724 1.00 27.81 220 GLY B N 1
ATOM 3531 C CA . GLY B 1 220 ? 55.964 41.724 20.839 1.00 28.48 220 GLY B CA 1
ATOM 3532 C C . GLY B 1 220 ? 57.096 42.437 21.526 1.00 28.58 220 GLY B C 1
ATOM 3533 O O . GLY B 1 220 ? 57.426 42.168 22.688 1.00 28.11 220 GLY B O 1
ATOM 3534 N N . ASP B 1 221 ? 57.687 43.382 20.792 1.00 28.43 221 ASP B N 1
ATOM 3535 C CA . ASP B 1 221 ? 58.751 44.229 21.331 1.00 28.01 221 ASP B CA 1
ATOM 3536 C C . ASP B 1 221 ? 58.223 45.110 22.449 1.00 26.37 221 ASP B C 1
ATOM 3537 O O . ASP B 1 221 ? 58.996 45.582 23.244 1.00 26.56 221 ASP B O 1
ATOM 3542 N N . TRP B 1 222 ? 56.923 45.348 22.528 1.00 26.19 222 TRP B N 1
ATOM 3543 C CA . TRP B 1 222 ? 56.416 46.093 23.668 1.00 25.92 222 TRP B CA 1
ATOM 3544 C C . TRP B 1 222 ? 56.694 45.355 24.972 1.00 26.28 222 TRP B C 1
ATOM 3545 O O . TRP B 1 222 ? 56.942 45.978 25.975 1.00 26.96 222 TRP B O 1
ATOM 3556 N N . GLU B 1 223 ? 56.641 44.023 24.920 1.00 26.41 223 GLU B N 1
ATOM 3557 C CA . GLU B 1 223 ? 56.914 43.184 26.069 1.00 27.14 223 GLU B CA 1
ATOM 3558 C C . GLU B 1 223 ? 58.419 43.069 26.235 1.00 26.88 223 GLU B C 1
ATOM 3559 O O . GLU B 1 223 ? 58.961 43.232 27.329 1.00 26.42 223 GLU B O 1
ATOM 3565 N N . GLY B 1 224 ? 59.101 42.751 25.139 1.00 26.61 224 GLY B N 1
ATOM 3566 C CA . GLY B 1 224 ? 60.548 42.686 25.166 1.00 27.15 224 GLY B CA 1
ATOM 3567 C C . GLY B 1 224 ? 61.214 43.905 25.767 1.00 26.58 224 GLY B C 1
ATOM 3568 O O . GLY B 1 224 ? 62.181 43.768 26.539 1.00 27.41 224 GLY B O 1
ATOM 3569 N N . ALA B 1 225 ? 60.715 45.094 25.412 1.00 26.89 225 ALA B N 1
ATOM 3570 C CA . ALA B 1 225 ? 61.273 46.332 25.934 1.00 26.58 225 ALA B CA 1
ATOM 3571 C C . ALA B 1 225 ? 61.172 46.421 27.452 1.00 27.36 225 ALA B C 1
ATOM 3572 O O . ALA B 1 225 ? 62.047 46.964 28.093 1.00 27.85 225 ALA B O 1
ATOM 3574 N N . LEU B 1 226 ? 60.090 45.895 28.023 1.00 26.98 226 LEU B N 1
ATOM 3575 C CA . LEU B 1 226 ? 59.943 45.873 29.461 1.00 27.39 226 LEU B CA 1
ATOM 3576 C C . LEU B 1 226 ? 61.005 45.019 30.119 1.00 27.21 226 LEU B C 1
ATOM 3577 O O . LEU B 1 226 ? 61.297 45.221 31.269 1.00 27.57 226 LEU B O 1
ATOM 3582 N N . TYR B 1 227 ? 61.494 44.022 29.394 1.00 27.59 227 TYR B N 1
ATOM 3583 C CA . TYR B 1 227 ? 62.554 43.130 29.907 1.00 28.41 227 TYR B CA 1
ATOM 3584 C C . TYR B 1 227 ? 63.926 43.564 29.414 1.00 30.22 227 TYR B C 1
ATOM 3585 O O . TYR B 1 227 ? 64.876 42.781 29.500 1.00 30.71 227 TYR B O 1
ATOM 3594 N N . ASP B 1 228 ? 64.031 44.799 28.906 1.00 31.22 228 ASP B N 1
ATOM 3595 C CA . ASP B 1 228 ? 65.262 45.278 28.264 1.00 32.50 228 ASP B CA 1
ATOM 3596 C C . ASP B 1 228 ? 65.757 44.315 27.180 1.00 32.80 228 ASP B C 1
ATOM 3597 O O . ASP B 1 228 ? 66.980 44.173 26.981 1.00 33.42 228 ASP B O 1
ATOM 3602 N N . TYR B 1 229 ? 64.820 43.626 26.536 1.00 33.07 229 TYR B N 1
ATOM 3603 C CA . TYR B 1 229 ? 65.074 42.680 25.440 1.00 33.86 229 TYR B CA 1
ATOM 3604 C C . TYR B 1 229 ? 65.893 41.461 25.871 1.00 35.10 229 TYR B C 1
ATOM 3605 O O . TYR B 1 229 ? 66.581 40.840 25.059 1.00 35.74 229 TYR B O 1
ATOM 3614 N N . ASN B 1 230 ? 65.781 41.127 27.154 1.00 35.32 230 ASN B N 1
ATOM 3615 C CA . ASN B 1 230 ? 66.437 39.965 27.745 1.00 36.13 230 ASN B CA 1
ATOM 3616 C C . ASN B 1 230 ? 65.350 39.025 28.242 1.00 36.21 230 ASN B C 1
ATOM 3617 O O . ASN B 1 230 ? 64.833 39.191 29.348 1.00 36.61 230 ASN B O 1
ATOM 3622 N N . PHE B 1 231 ? 65.000 38.044 27.416 1.00 36.75 231 PHE B N 1
ATOM 3623 C CA . PHE B 1 231 ? 63.938 37.096 27.749 1.00 36.94 231 PHE B CA 1
ATOM 3624 C C . PHE B 1 231 ? 64.428 35.935 28.613 1.00 37.11 231 PHE B C 1
ATOM 3625 O O . PHE B 1 231 ? 63.630 35.063 28.971 1.00 37.66 231 PHE B O 1
ATOM 3633 N N . LYS B 1 232 ? 65.722 35.928 28.946 1.00 36.21 232 LYS B N 1
ATOM 3634 C CA . LYS B 1 232 ? 66.301 34.944 29.864 1.00 35.78 232 LYS B CA 1
ATOM 3635 C C . LYS B 1 232 ? 65.942 35.394 31.269 1.00 35.23 232 LYS B C 1
ATOM 3636 O O . LYS B 1 232 ? 66.792 35.831 32.037 1.00 35.08 232 LYS B O 1
ATOM 3638 N N . LYS B 1 233 ? 64.645 35.341 31.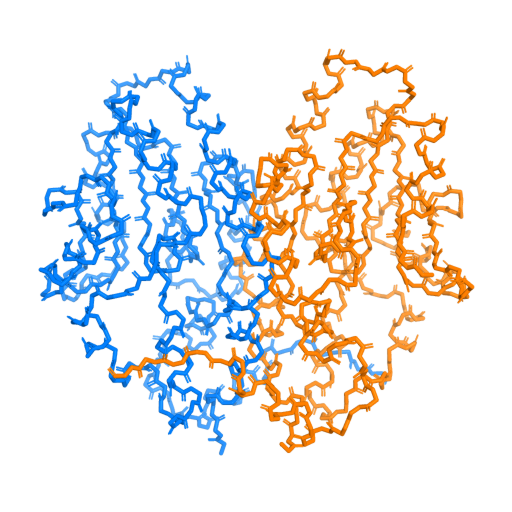559 1.00 34.70 233 LYS B N 1
ATOM 3639 C CA . LYS B 1 233 ? 64.115 35.703 32.862 1.00 34.07 233 LYS B CA 1
ATOM 3640 C C . LYS B 1 233 ? 63.180 34.581 33.259 1.00 33.08 233 LYS B C 1
ATOM 3641 O O . LYS B 1 233 ? 62.509 33.989 32.410 1.00 32.79 233 LYS B O 1
ATOM 3647 N N . SER B 1 234 ? 63.116 34.301 34.544 1.00 32.42 234 SER B N 1
ATOM 3648 C CA . SER B 1 234 ? 62.188 33.307 35.031 1.00 32.16 234 SER B CA 1
ATOM 3649 C C . SER B 1 234 ? 60.785 33.872 34.893 1.00 31.88 234 SER B C 1
ATOM 3650 O O . SER B 1 234 ? 60.590 35.081 34.721 1.00 30.92 234 SER B O 1
ATOM 3653 N N . ASP B 1 235 ? 59.807 32.990 34.954 1.00 31.96 235 ASP B N 1
ATOM 3654 C CA . ASP B 1 235 ? 58.434 33.406 35.014 1.00 32.47 235 ASP B CA 1
ATOM 3655 C C . ASP B 1 235 ? 58.180 34.373 36.182 1.00 31.74 235 ASP B C 1
ATOM 3656 O O . ASP B 1 235 ? 57.483 35.376 36.011 1.00 30.14 235 ASP B O 1
ATOM 3661 N N . ALA B 1 236 ? 58.796 34.105 37.331 1.00 30.98 236 ALA B N 1
ATOM 3662 C CA . ALA B 1 236 ? 58.681 34.970 38.513 1.00 31.01 236 ALA B CA 1
ATOM 3663 C C . ALA B 1 236 ? 59.248 36.374 38.265 1.00 30.92 236 ALA B C 1
ATOM 3664 O O . ALA B 1 236 ? 58.645 37.380 38.670 1.00 31.20 236 ALA B O 1
ATOM 3666 N N . GLU B 1 237 ? 60.375 36.442 37.562 1.00 29.98 237 GLU B N 1
ATOM 3667 C CA . GLU B 1 237 ? 60.978 37.728 37.188 1.00 29.59 237 GLU B CA 1
ATOM 3668 C C . GLU B 1 237 ? 60.116 38.540 36.237 1.00 28.50 237 GLU B C 1
ATOM 3669 O O . GLU B 1 237 ? 59.958 39.745 36.428 1.00 28.18 237 GLU B O 1
ATOM 3675 N N . LYS B 1 238 ? 59.585 37.876 35.209 1.00 27.87 238 LYS B N 1
ATOM 3676 C CA A LYS B 1 238 ? 58.711 38.536 34.239 0.50 27.37 238 LYS B CA 1
ATOM 3677 C CA B LYS B 1 238 ? 58.720 38.544 34.240 0.50 27.75 238 LYS B CA 1
ATOM 3678 C C . LYS B 1 238 ? 57.449 39.026 34.938 1.00 27.87 238 LYS B C 1
ATOM 3679 O O . LYS B 1 238 ? 56.967 40.123 34.685 1.00 26.77 238 LYS B O 1
ATOM 3690 N N . ASP B 1 239 ? 56.922 38.201 35.840 1.00 27.87 239 ASP B N 1
ATOM 3691 C CA . ASP B 1 239 ? 55.703 38.543 36.571 1.00 28.22 239 ASP B CA 1
ATOM 3692 C C . ASP B 1 239 ? 55.910 39.852 37.358 1.00 27.59 239 ASP B C 1
ATOM 3693 O O . ASP B 1 239 ? 55.038 40.712 37.404 1.00 28.03 239 ASP B O 1
ATOM 3698 N N . LYS B 1 240 ? 57.072 40.027 37.956 1.00 27.20 240 LYS B N 1
ATOM 3699 C CA . LYS B 1 240 ? 57.327 41.214 38.773 1.00 26.09 240 LYS B CA 1
ATOM 3700 C C . LYS B 1 240 ? 57.427 42.465 37.920 1.00 26.13 240 LYS B C 1
ATOM 3701 O O . LYS B 1 240 ? 56.881 43.520 38.258 1.00 25.91 240 LYS B O 1
ATOM 3707 N N . ILE B 1 241 ? 58.143 42.342 36.817 1.00 25.48 241 ILE B N 1
ATOM 3708 C CA . ILE B 1 241 ? 58.296 43.449 35.876 1.00 25.53 241 ILE B CA 1
ATOM 3709 C C . ILE B 1 241 ? 56.934 43.867 35.361 1.00 25.66 241 ILE B C 1
ATOM 3710 O O . ILE B 1 241 ? 56.590 45.064 35.315 1.00 25.72 241 ILE B O 1
ATOM 3715 N N . ARG B 1 242 ? 56.152 42.871 34.972 1.00 24.74 242 ARG B N 1
ATOM 3716 C CA . ARG B 1 242 ? 54.840 43.152 34.415 1.00 25.33 242 ARG B CA 1
ATOM 3717 C C . ARG B 1 242 ? 54.011 43.948 35.438 1.00 26.09 242 ARG B C 1
ATOM 3718 O O . ARG B 1 242 ? 53.444 44.992 35.088 1.00 26.52 242 ARG B O 1
ATOM 3726 N N . HIS B 1 243 ? 53.971 43.499 36.691 1.00 26.19 243 HIS B N 1
ATOM 3727 C CA . HIS B 1 243 ? 53.159 44.175 37.700 1.00 27.29 243 HIS B CA 1
ATOM 3728 C C . HIS B 1 243 ? 53.679 45.572 37.980 1.00 27.62 243 HIS B C 1
ATOM 3729 O O . HIS B 1 243 ? 52.906 46.501 38.145 1.00 27.61 243 HIS B O 1
ATOM 3736 N N . ASP B 1 244 ? 55.001 45.725 38.019 1.00 27.81 244 ASP B N 1
ATOM 3737 C CA . ASP B 1 244 ? 55.599 47.009 38.353 1.00 27.82 244 ASP B CA 1
ATOM 3738 C C . ASP B 1 244 ? 55.350 48.071 37.294 1.00 28.04 244 ASP B C 1
ATOM 3739 O O . ASP B 1 244 ? 55.377 49.265 37.598 1.00 27.70 244 ASP B O 1
ATOM 3744 N N . ASN B 1 245 ? 55.097 47.641 36.063 1.00 26.67 245 ASN B N 1
ATOM 3745 C CA . ASN B 1 245 ? 54.860 48.574 34.959 1.00 27.61 245 ASN B CA 1
ATOM 3746 C C . ASN B 1 245 ? 53.406 48.890 34.714 1.00 28.52 245 ASN B C 1
ATOM 3747 O O . ASN B 1 245 ? 53.091 49.638 33.803 1.00 28.69 245 ASN B O 1
ATOM 3752 N N . LEU B 1 246 ? 52.529 48.335 35.529 1.00 29.15 246 LEU B N 1
ATOM 3753 C CA . LEU B 1 246 ? 51.149 48.784 35.539 1.00 30.03 246 LEU B CA 1
ATOM 3754 C C . LEU B 1 246 ? 51.112 50.042 36.397 1.00 30.26 246 LEU B C 1
ATOM 3755 O O . LEU B 1 246 ? 51.797 50.133 37.433 1.00 31.78 246 LEU B O 1
ATOM 3760 N N . LYS B 1 247 ? 50.342 51.016 35.952 1.00 29.66 247 LYS B N 1
ATOM 3761 C CA . LYS B 1 247 ? 50.187 52.261 36.674 1.00 31.32 247 LYS B CA 1
ATOM 3762 C C . LYS B 1 247 ? 48.758 52.293 37.203 1.00 30.55 247 LYS B C 1
ATOM 3763 O O . LYS B 1 247 ? 47.848 52.452 36.419 1.00 31.15 247 LYS B O 1
ATOM 3765 N N . SER B 1 248 ? 48.590 52.100 38.503 1.00 31.65 248 SER B N 1
ATOM 3766 C CA . SER B 1 248 ? 47.287 52.222 39.158 1.00 32.91 248 SER B CA 1
ATOM 3767 C C . SER B 1 248 ? 47.033 53.691 39.508 1.00 34.02 248 SER B C 1
ATOM 3768 O O . SER B 1 248 ? 47.813 54.580 39.115 1.00 35.76 248 SER B O 1
ATOM 3771 N N . PHE B 1 249 ? 45.933 53.967 40.199 1.00 34.18 249 PHE B N 1
ATOM 3772 C CA . PHE B 1 249 ? 45.662 55.318 40.711 1.00 34.30 249 PHE B CA 1
ATOM 3773 C C . PHE B 1 249 ? 45.558 55.333 42.240 1.00 35.53 249 PHE B C 1
ATOM 3774 O O . PHE B 1 249 ? 45.400 54.287 42.869 1.00 35.61 249 PHE B O 1
ATOM 3782 N N . ASP B 1 250 ? 45.644 56.526 42.825 1.00 37.22 250 ASP B N 1
ATOM 3783 C CA . ASP B 1 250 ? 45.584 56.703 44.291 1.00 38.72 250 ASP B CA 1
ATOM 3784 C C . ASP B 1 250 ? 44.158 56.970 44.771 1.00 39.47 250 ASP B C 1
ATOM 3785 O O . ASP B 1 250 ? 43.542 57.969 44.375 1.00 39.98 250 ASP B O 1
#

Secondary structure (DSSP, 8-state):
--GGGGGHHHHHHHHH-HHHHHHHHHHHHHHHHHHHHHHHH--SSEEEEEE-SBTTTEE-HHHHHHHHHHS--TTTTHHHHHHH--PEEPTTHHHHHHHHHHTT-EEEEEEEEEGGGHHHHHHHHHHHT-SS-STTTEEEEPTT--SSHHHHHHHHHHEEEEEEEESSGGGSTT-SS--HHHHHHHHHHTGGGBTTTEEE----SSSHHHHHHTTT-TTS-HHHHHHHHHHT------/--GGGGGHHHHHHHHH-HHHHHHHHHHHHHHHHHHHHHHHH--SSEEEEEE--BTTTEE-HHHHHHHHHHT--TTTTHHHHHHHT-PEEPTTHHHHHHHHHHTT-EEEEEEEEEGGGHHHHHHHHHHHT-SS-STTTEEEE-----SHHHHHHHHHHEEEEEEEESSGGGSTT-TT--HHHHHHHHHHTGGGBTTTEEE----SSSHHHHHHTTT-----HHHHHHHHHHT-----

Solvent-accessible surface area: 18599 Å² total; per-residue (Å²): 125,57,20,6,53,8,17,0,2,0,0,0,0,1,30,14,0,0,1,3,48,0,4,0,22,3,0,3,50,4,0,57,64,26,0,57,55,21,51,92,116,41,54,82,91,98,22,0,0,4,0,12,0,20,0,0,0,0,21,0,2,28,0,7,0,12,0,8,109,59,46,109,30,135,89,82,98,27,60,75,5,3,101,83,5,49,2,127,34,5,26,20,0,37,101,4,0,101,55,0,64,85,102,46,0,24,0,21,0,1,1,69,8,88,58,126,10,41,117,16,0,36,64,3,0,114,161,30,37,9,9,42,13,58,52,129,29,5,37,9,34,68,117,115,30,68,22,6,80,147,17,4,88,47,6,46,108,86,16,44,27,24,1,16,1,0,7,22,0,15,8,0,53,49,2,71,57,55,56,31,74,86,1,25,99,16,0,50,104,35,92,69,72,0,4,84,31,15,0,0,0,0,1,0,2,62,15,33,4,14,1,6,15,0,113,78,62,103,126,59,69,79,69,37,27,24,135,33,8,51,83,52,7,73,45,23,138,69,157,124,14,19,33,8,17,0,1,0,0,0,0,3,34,11,1,0,1,5,33,0,4,0,22,2,0,4,48,4,0,66,67,30,0,56,46,20,44,90,173,46,54,165,77,106,21,0,0,4,0,12,0,21,0,0,0,0,22,0,1,31,1,16,0,7,5,2,94,64,31,105,36,148,95,87,80,32,82,52,9,4,113,51,4,48,2,129,33,4,27,22,0,23,100,4,0,106,63,0,80,84,102,40,1,18,0,22,0,1,1,65,9,104,68,126,17,43,114,15,0,35,62,2,0,113,168,31,27,7,16,29,12,57,136,100,29,6,31,13,50,88,120,109,87,29,10,74,105,27,8,90,98,6,42,98,91,18,41,27,23,1,18,0,0,8,23,0,15,7,0,68,41,2,69,57,69,55,33,164,73,2,19,94,12,0,50,104,34,89,68,62,0,4,82,52,8,0,0,0,0,1,0,1,60,15,34,4,12,1,5,16,0,118,79,72,106,94,40,59,72,74,91,33,30,132,38,13,53,94,57,6,56,39,35,157

Nearest PDB structures (foldseek):
  2i33-assembly1_B  TM=1.004E+00  e=1.064E-46  Bacillus anthracis
  2i34-assembly1_B  TM=1.002E+00  e=1.839E-44  Bacillus anthracis
  3pct-assembly1_B  TM=9.553E-01  e=5.826E-23  Pasteurella multocida
  3et4-assembly1_A  TM=9.512E-01  e=1.692E-22  Haemophilus influenzae 86-028NP
  3ocy-assembly1_A  TM=9.491E-01  e=1.194E-21  Haemophilus influenzae

Radius of gyration: 21.62 Å; Cα contacts (8 Å, |Δi|>4): 904; chains: 2; bounding box: 56×55×55 Å

B-factor: mean 29.89, std 4.75, range [13.34, 56.72]

Sequence (474 aa):
VKLTDQQQLMADLWYQTAGEMKALYYQGYNTGQLKLDAALAKGTEKKPAIVLDLDETVLDNSPHQAMSVKTGKKGYPYKWDDWINKAEAEALPGSIDFLKYTESKGVDIYYISNRKTNQLDATIKNLERVGAPQATKEHILLQDPKEKGKEKRRELVSSQTHDIVLFFGDNLSDFTGFDGKSVKDRNQAVTDSKAQQFGEKFIIFPNPMYGDWEGALYDYNFKKSDAEKDKIRHDNLKSSFDAVKLTDQQLMADLWYQTAGEMKALYYQGYNTGQLKLDAALAKGTEKKPAIVLDLDETVLDNSPHQAMSSVKTGKGYPYKKWDDDWINNKAEAEALPGSIDFLKYTESKGVDIYYISNRKTNQLDATIKNLERVGAPQQATKEHILLQDPKKGKEKRRELVSSQTHDIVLFFGDNLSDFTTGFDGKSVKDRNQAVTDSKAQFGEKFIIFPNPMYGDWEGALYDYNFKKSDAEKKDKIRHDNLKSFD

InterPro domains:
  IPR005519 Acid phosphatase, class B-like [PF03767] (42-245)
  IPR006423 5-nucleotidase lipoprotein e(P4) [PIRSF019271] (1-275)
  IPR006423 5-nucleotidase lipoprotein e(P4) [SFLDG01125] (47-273)
  IPR006423 5-nucleotidase lipoprotein e(P4) [TIGR01533] (8-272)
  IPR006423 5-nucleotidase lipoprotein e(P4) [cd07534] (53-246)
  IPR023214 HAD superfamily [G3DSA:3.40.50.1000] (24-275)
  IPR036412 HAD-like superfamily [SSF56784] (58-250)